Protein AF-0000000087525843 (afdb_homodimer)

Radius of gyration: 27.48 Å; Cα contacts (8 Å, |Δi|>4): 1125; chains: 2; bounding box: 87×72×59 Å

Structure (mmCIF, N/CA/C/O backbone):
data_AF-0000000087525843-model_v1
#
loop_
_entity.id
_entity.type
_entity.pdbx_description
1 polymer 'Methyltransferase family protein'
#
loop_
_atom_site.group_PDB
_atom_site.id
_atom_site.type_symbol
_atom_site.label_atom_id
_atom_site.label_alt_id
_atom_site.label_comp_id
_atom_site.label_asym_id
_atom_site.label_entity_id
_atom_site.label_seq_id
_atom_site.pdbx_PDB_ins_code
_atom_site.Cartn_x
_atom_site.Cartn_y
_atom_site.Cartn_z
_atom_site.occupancy
_atom_site.B_iso_or_equiv
_atom_site.auth_seq_id
_atom_site.auth_comp_id
_atom_site.auth_asym_id
_atom_site.auth_atom_id
_atom_site.pdbx_PDB_model_num
ATOM 1 N N . MET A 1 1 ? -5.312 6.609 27.234 1 21.08 1 MET A N 1
ATOM 2 C CA . MET A 1 1 ? -5.145 5.93 25.953 1 21.08 1 MET A CA 1
ATOM 3 C C . MET A 1 1 ? -6.488 5.719 25.266 1 21.08 1 MET A C 1
ATOM 5 O O . MET A 1 1 ? -7.277 4.867 25.672 1 21.08 1 MET A O 1
ATOM 9 N N . SER A 1 2 ? -7.078 6.859 24.688 1 25.45 2 SER A N 1
ATOM 10 C CA . SER A 1 2 ? -8.5 7.012 24.391 1 25.45 2 SER A CA 1
ATOM 11 C C . SER A 1 2 ? -8.953 6.023 23.328 1 25.45 2 SER A C 1
ATOM 13 O O . SER A 1 2 ? -8.203 5.703 22.406 1 25.45 2 SER A O 1
ATOM 15 N N . ASP A 1 3 ? -9.828 5.164 23.719 1 25.83 3 ASP A N 1
ATOM 16 C CA . ASP A 1 3 ? -10.57 4.078 23.094 1 25.83 3 ASP A CA 1
ATOM 17 C C . ASP A 1 3 ? -11.07 4.488 21.719 1 25.83 3 ASP A C 1
ATOM 19 O O . ASP A 1 3 ? -11.828 5.453 21.578 1 25.83 3 ASP A O 1
ATOM 23 N N . PRO A 1 4 ? -10.297 4.215 20.703 1 29.08 4 PRO A N 1
ATOM 24 C CA . PRO A 1 4 ? -10.789 4.629 19.391 1 29.08 4 PRO A CA 1
ATOM 25 C C . PRO A 1 4 ? -12.266 4.281 19.172 1 29.08 4 PRO A C 1
ATOM 27 O O . PRO A 1 4 ? -12.922 4.875 18.328 1 29.08 4 PRO A O 1
ATOM 30 N N . SER A 1 5 ? -12.781 3.189 19.875 1 30.88 5 SER A N 1
ATOM 31 C CA . SER A 1 5 ? -14.203 2.895 20.031 1 30.88 5 SER A CA 1
ATOM 32 C C . SER A 1 5 ? -14.93 4.035 20.734 1 30.88 5 SER A C 1
ATOM 34 O O . SER A 1 5 ? -16.156 4.016 20.859 1 30.88 5 SER A O 1
ATOM 36 N N . ALA A 1 6 ? -14.227 4.77 21.625 1 31.61 6 ALA A N 1
ATOM 37 C CA . ALA A 1 6 ? -14.797 5.852 22.422 1 31.61 6 ALA A CA 1
ATOM 38 C C . ALA A 1 6 ? -15.273 6.996 21.531 1 31.61 6 ALA A C 1
ATOM 40 O O . ALA A 1 6 ? -15.805 7.996 22.031 1 31.61 6 ALA A O 1
ATOM 41 N N . ILE A 1 7 ? -14.844 6.977 20.25 1 29.12 7 ILE A N 1
ATOM 42 C CA . ILE A 1 7 ? -15.32 7.969 19.297 1 29.12 7 ILE A CA 1
ATOM 43 C C . ILE A 1 7 ? -16.797 7.738 19 1 29.12 7 ILE A C 1
ATOM 45 O O . ILE A 1 7 ? -17.422 8.523 18.281 1 29.12 7 ILE A O 1
ATOM 49 N N . ALA A 1 8 ? -17.297 6.578 19.328 1 31.91 8 ALA A N 1
ATOM 50 C CA . ALA A 1 8 ? -18.719 6.352 19.016 1 31.91 8 ALA A CA 1
ATOM 51 C C . ALA A 1 8 ? -19.609 7.328 19.781 1 31.91 8 ALA A C 1
ATOM 53 O O . ALA A 1 8 ? -20.734 7.598 19.359 1 31.91 8 ALA A O 1
ATOM 54 N N . GLY A 1 9 ? -19.156 7.668 20.953 1 29.8 9 GLY A N 1
ATOM 55 C CA . GLY A 1 9 ? -20.109 8.383 21.781 1 29.8 9 GLY A CA 1
ATOM 56 C C . GLY A 1 9 ? -20.016 9.891 21.641 1 29.8 9 GLY A C 1
ATOM 57 O O . GLY A 1 9 ? -20.75 10.633 22.297 1 29.8 9 GLY A O 1
ATOM 58 N N . GLN A 1 10 ? -18.828 10.391 21.359 1 30.34 10 GLN A N 1
ATOM 59 C CA . GLN A 1 10 ? -18.844 11.852 21.422 1 30.34 10 GLN A CA 1
ATOM 60 C C . GLN A 1 10 ? -19.531 12.438 20.188 1 30.34 10 GLN A C 1
ATOM 62 O O . GLN A 1 10 ? -19.469 11.859 19.109 1 30.34 10 GLN A O 1
ATOM 67 N N . PRO A 1 11 ? -20.406 13.422 20.391 1 29.41 11 PRO A N 1
ATOM 68 C CA . PRO A 1 11 ? -21.141 14.055 19.297 1 29.41 11 PRO A CA 1
ATOM 69 C C . PRO A 1 11 ? -20.25 14.414 18.109 1 29.41 11 PRO A C 1
ATOM 71 O O . PRO A 1 11 ? -19.172 14.984 18.297 1 29.41 11 PRO A O 1
ATOM 74 N N . VAL A 1 12 ? -20.25 13.523 17.188 1 35.81 12 VAL A N 1
ATOM 75 C CA . VAL A 1 12 ? -19.594 13.891 15.93 1 35.81 12 VAL A CA 1
ATOM 76 C C . VAL A 1 12 ? -19.906 15.352 15.602 1 35.81 12 VAL A C 1
ATOM 78 O O . VAL A 1 12 ? -21.062 15.766 15.602 1 35.81 12 VAL A O 1
ATOM 81 N N . LEU A 1 13 ? -19 16.297 15.836 1 35.69 13 LEU A N 1
ATOM 82 C CA . LEU A 1 13 ? -19.25 17.672 15.398 1 35.69 13 LEU A CA 1
ATOM 83 C C . LEU A 1 13 ? -19.812 17.688 13.977 1 35.69 13 LEU A C 1
ATOM 85 O O . LEU A 1 13 ? -19.547 16.781 13.188 1 35.69 13 LEU A O 1
ATOM 89 N N . PRO A 1 14 ? -20.797 18.562 13.719 1 32.78 14 PRO A N 1
ATOM 90 C CA . PRO A 1 14 ? -21.422 18.656 12.391 1 32.78 14 PRO A CA 1
ATOM 91 C C . PRO A 1 14 ? -20.406 18.688 11.258 1 32.78 14 PRO A C 1
ATOM 93 O O . PRO A 1 14 ? -19.281 19.188 11.438 1 32.78 14 PRO A O 1
ATOM 96 N N . PHE A 1 15 ? -20.75 17.938 10.203 1 36.03 15 PHE A N 1
ATOM 97 C CA . PHE A 1 15 ? -19.938 17.891 8.992 1 36.03 15 PHE A CA 1
ATOM 98 C C . PHE A 1 15 ? -19.75 19.281 8.406 1 36.03 15 PHE A C 1
ATOM 100 O O . PHE A 1 15 ? -20.719 19.984 8.125 1 36.03 15 PHE A O 1
ATOM 107 N N . THR A 1 16 ? -18.906 19.984 8.758 1 38.72 16 THR A N 1
ATOM 108 C CA . THR A 1 16 ? -18.719 21.312 8.195 1 38.72 16 THR A CA 1
ATOM 109 C C . THR A 1 16 ? -18.141 21.234 6.789 1 38.72 16 THR A C 1
ATOM 111 O O . THR A 1 16 ? -17.547 22.188 6.289 1 38.72 16 THR A O 1
ATOM 114 N N . GLY A 1 17 ? -18.484 20.281 5.953 1 35.72 17 GLY A N 1
ATOM 115 C CA . GLY A 1 17 ? -17.984 20.125 4.598 1 35.72 17 GLY A CA 1
ATOM 116 C C . GLY A 1 17 ? -16.781 19.203 4.504 1 35.72 17 GLY A C 1
ATOM 117 O O . GLY A 1 17 ? -16.391 18.797 3.412 1 35.72 17 GLY A O 1
ATOM 118 N N . GLU A 1 18 ? -16 19.453 5.352 1 35.94 18 GLU A N 1
ATOM 119 C CA . GLU A 1 18 ? -14.844 18.578 5.496 1 35.94 18 GLU A CA 1
ATOM 120 C C . GLU A 1 18 ? -15.211 17.312 6.27 1 35.94 18 GLU A C 1
ATOM 122 O O . GLU A 1 18 ? -14.344 16.484 6.539 1 35.94 18 GLU A O 1
ATOM 127 N N . ARG A 1 19 ? -16.422 17.438 6.801 1 31.27 19 ARG A N 1
ATOM 128 C CA . ARG A 1 19 ? -16.812 16.344 7.672 1 31.27 19 ARG A CA 1
ATOM 129 C C . ARG A 1 19 ? -17.203 15.109 6.859 1 31.27 19 ARG A C 1
ATOM 131 O O . ARG A 1 19 ? -18.203 15.133 6.137 1 31.27 19 ARG A O 1
ATOM 138 N N . PHE A 1 20 ? -16.453 14.469 6.406 1 33.72 20 PHE A N 1
ATOM 139 C CA . PHE A 1 20 ? -16.531 13.227 5.656 1 33.72 20 PHE A CA 1
ATOM 140 C C . PHE A 1 20 ? -17.484 12.242 6.34 1 33.72 20 PHE A C 1
ATOM 142 O O . PHE A 1 20 ? -17.672 12.297 7.555 1 33.72 20 PHE A O 1
ATOM 149 N N . THR A 1 21 ? -18.422 11.805 5.602 1 36.69 21 THR A N 1
ATOM 150 C CA . THR A 1 21 ? -19.125 10.648 6.148 1 36.69 21 THR A CA 1
ATOM 151 C C . THR A 1 21 ? -18.156 9.766 6.941 1 36.69 21 THR A C 1
ATOM 153 O O . THR A 1 21 ? -16.938 9.828 6.742 1 36.69 21 THR A O 1
ATOM 156 N N . PRO A 1 22 ? -18.688 9.18 7.934 1 37.5 22 PRO A N 1
ATOM 157 C CA . PRO A 1 22 ? -17.797 8.359 8.766 1 37.5 22 PRO A CA 1
ATOM 158 C C . PRO A 1 22 ? -16.719 7.652 7.949 1 37.5 22 PRO A C 1
ATOM 160 O O . PRO A 1 22 ? -15.586 7.492 8.422 1 37.5 22 PRO A O 1
ATOM 163 N N . GLU A 1 23 ? -17.078 7.215 6.715 1 41.47 23 GLU A N 1
ATOM 164 C CA . GLU A 1 23 ? -16.219 6.469 5.793 1 41.47 23 GLU A CA 1
ATOM 165 C C . GLU A 1 23 ? -15.102 7.344 5.242 1 41.47 23 GLU A C 1
ATOM 167 O O . GLU A 1 23 ? -13.945 6.914 5.176 1 41.47 23 GLU A O 1
ATOM 172 N N . CYS A 1 24 ? -15.664 8.492 4.656 1 41.53 24 CYS A N 1
ATOM 173 C CA . CYS A 1 24 ? -14.766 9.492 4.082 1 41.53 24 CYS A CA 1
ATOM 174 C C . CYS A 1 24 ? -13.805 10.023 5.133 1 41.53 24 CYS A C 1
ATOM 176 O O . CYS A 1 24 ? -12.648 10.32 4.828 1 41.53 24 CYS A O 1
ATOM 178 N N . VAL A 1 25 ? -14.328 9.93 6.34 1 47.12 25 VAL A N 1
ATOM 179 C CA . VAL A 1 25 ? -13.555 10.484 7.445 1 47.12 25 VAL A CA 1
ATOM 180 C C . VAL A 1 25 ? -12.336 9.609 7.719 1 47.12 25 VAL A C 1
ATOM 182 O O . VAL A 1 25 ? -11.234 10.117 7.93 1 47.12 25 VAL A O 1
ATOM 185 N N . ARG A 1 26 ? -12.633 8.281 7.516 1 52.62 26 ARG A N 1
ATOM 186 C CA . ARG A 1 26 ? -11.516 7.414 7.895 1 52.62 26 ARG A CA 1
ATOM 187 C C . ARG A 1 26 ? -10.414 7.449 6.84 1 52.62 26 ARG A C 1
ATOM 189 O O . ARG A 1 26 ? -9.227 7.441 7.176 1 52.62 26 ARG A O 1
ATOM 196 N N . GLU A 1 27 ? -10.898 7.699 5.555 1 58.03 27 GLU A N 1
ATOM 197 C CA . GLU A 1 27 ? -9.906 7.723 4.477 1 58.03 27 GLU A CA 1
ATOM 198 C C . GLU A 1 27 ? -9.047 8.984 4.543 1 58.03 27 GLU A C 1
ATOM 200 O O . GLU A 1 27 ? -7.824 8.914 4.406 1 58.03 27 GLU A O 1
ATOM 205 N N . ILE A 1 28 ? -9.734 10.039 4.84 1 58.84 28 ILE A N 1
ATOM 206 C CA . ILE A 1 28 ? -9.016 11.312 4.891 1 58.84 28 ILE A CA 1
ATOM 207 C C . ILE A 1 28 ? -8.078 11.32 6.094 1 58.84 28 ILE A C 1
ATOM 209 O O . ILE A 1 28 ? -6.941 11.797 6 1 58.84 28 ILE A O 1
ATOM 213 N N . TRP A 1 29 ? -8.508 10.578 7.047 1 68.62 29 TRP A N 1
ATOM 214 C CA . TRP A 1 29 ? -7.699 10.547 8.258 1 68.62 29 TRP A CA 1
ATOM 215 C C . TRP A 1 29 ? -6.402 9.781 8.023 1 68.62 29 TRP A C 1
ATOM 217 O O . TRP A 1 29 ? -5.336 10.195 8.492 1 68.62 29 TRP A O 1
ATOM 227 N N . TYR A 1 30 ? -6.508 8.844 7.148 1 76.94 30 TYR A N 1
ATOM 228 C CA . TYR A 1 30 ? -5.344 7.996 6.914 1 76.94 30 TYR A CA 1
ATOM 229 C C . TYR A 1 30 ? -4.246 8.766 6.191 1 76.94 30 TYR A C 1
ATOM 231 O O . TYR A 1 30 ? -3.068 8.664 6.547 1 76.94 30 TYR A O 1
ATOM 239 N N . GLU A 1 31 ? -4.676 9.523 5.273 1 86.06 31 GLU A N 1
ATOM 240 C CA . GLU A 1 31 ? -3.699 10.305 4.52 1 86.06 31 GLU A CA 1
ATOM 241 C C . GLU A 1 31 ? -3.074 11.398 5.387 1 86.06 31 GLU A C 1
ATOM 243 O O . GLU A 1 31 ? -1.869 11.641 5.312 1 86.06 31 GLU A O 1
ATOM 248 N N . HIS A 1 32 ? -3.902 11.977 6.234 1 88.31 32 HIS A N 1
ATOM 249 C CA . HIS A 1 32 ? -3.387 12.992 7.141 1 88.31 32 HIS A CA 1
ATOM 250 C C . HIS A 1 32 ? -2.4 12.391 8.141 1 88.31 32 HIS A C 1
ATOM 252 O O . HIS A 1 32 ? -1.322 12.945 8.359 1 88.31 32 HIS A O 1
ATOM 258 N N . TRP A 1 33 ? -2.777 11.273 8.672 1 88.5 33 TRP A N 1
ATOM 259 C CA . TRP A 1 33 ? -1.896 10.594 9.609 1 88.5 33 TRP A CA 1
ATOM 260 C C . TRP A 1 33 ? -0.556 10.258 8.961 1 88.5 33 TRP A C 1
ATOM 262 O O . TRP A 1 33 ? 0.497 10.414 9.586 1 88.5 33 TRP A O 1
ATOM 272 N N . HIS A 1 34 ? -0.639 9.859 7.77 1 92.69 34 HIS A N 1
ATOM 273 C CA . HIS A 1 34 ? 0.583 9.516 7.047 1 92.69 34 HIS A CA 1
ATOM 274 C C . HIS A 1 34 ? 1.498 10.727 6.91 1 92.69 34 HIS A C 1
ATOM 276 O O . HIS A 1 34 ? 2.709 10.625 7.113 1 92.69 34 HIS A O 1
ATOM 282 N N . ARG A 1 35 ? 0.92 11.852 6.586 1 95.88 35 ARG A N 1
ATOM 283 C CA . ARG A 1 35 ? 1.724 13.055 6.406 1 95.88 35 ARG A CA 1
ATOM 284 C C . ARG A 1 35 ? 2.428 13.438 7.703 1 95.88 35 ARG A C 1
ATOM 286 O O . ARG A 1 35 ? 3.605 13.797 7.691 1 95.88 35 ARG A O 1
ATOM 293 N N . TYR A 1 36 ? 1.688 13.359 8.812 1 95.12 36 TYR A N 1
ATOM 294 C CA . TYR A 1 36 ? 2.305 13.664 10.102 1 95.12 36 TYR A CA 1
ATOM 295 C C . TYR A 1 36 ? 3.383 12.641 10.445 1 95.12 36 TYR A C 1
ATOM 297 O O . TYR A 1 36 ? 4.457 13.008 10.93 1 95.12 36 TYR A O 1
ATOM 305 N N . ALA A 1 37 ? 3.111 11.383 10.195 1 94 37 ALA A N 1
ATOM 306 C CA . ALA A 1 37 ? 4.098 10.344 10.445 1 94 37 ALA A CA 1
ATOM 307 C C . ALA A 1 37 ? 5.359 10.562 9.625 1 94 37 ALA A C 1
ATOM 309 O O . ALA A 1 37 ? 6.477 10.398 10.125 1 94 37 ALA A O 1
ATOM 310 N N . PHE A 1 38 ? 5.199 10.922 8.422 1 95.38 38 PHE A N 1
ATOM 311 C CA . PHE A 1 38 ? 6.285 11.211 7.488 1 95.38 38 PHE A CA 1
ATOM 312 C C . PHE A 1 38 ? 7.121 12.383 7.984 1 95.38 38 PHE A C 1
ATOM 314 O O . PHE A 1 38 ? 8.352 12.344 7.922 1 95.38 38 PHE A O 1
ATOM 321 N N . ALA A 1 39 ? 6.465 13.391 8.531 1 97.19 39 ALA A N 1
ATOM 322 C CA . ALA A 1 39 ? 7.141 14.609 8.977 1 97.19 39 ALA A CA 1
ATOM 323 C C . ALA A 1 39 ? 7.816 14.398 10.328 1 97.19 39 ALA A C 1
ATOM 325 O O . ALA A 1 39 ? 8.68 15.18 10.727 1 97.19 39 ALA A O 1
ATOM 326 N N . ARG A 1 40 ? 7.391 13.406 11.016 1 95.06 40 ARG A N 1
ATOM 327 C CA . ARG A 1 40 ? 7.766 13.203 12.414 1 95.06 40 ARG A CA 1
ATOM 328 C C . ARG A 1 40 ? 9.281 13.148 12.57 1 95.06 40 ARG A C 1
ATOM 330 O O . ARG A 1 40 ? 9.844 13.797 13.461 1 95.06 40 ARG A O 1
ATOM 337 N N . THR A 1 41 ? 9.969 12.438 11.711 1 90.88 41 THR A N 1
ATOM 338 C CA . THR A 1 41 ? 11.414 12.297 11.828 1 90.88 41 THR A CA 1
ATOM 339 C C . THR A 1 41 ? 12.109 13.617 11.523 1 90.88 41 THR A C 1
ATOM 341 O O . THR A 1 41 ? 13.18 13.898 12.07 1 90.88 41 THR A O 1
ATOM 344 N N . LEU A 1 42 ? 11.547 14.422 10.727 1 96.69 42 LEU A N 1
ATOM 345 C CA . LEU A 1 42 ? 12.102 15.734 10.398 1 96.69 42 LEU A CA 1
ATOM 346 C C . LEU A 1 42 ? 11.984 16.688 11.586 1 96.69 42 LEU A C 1
ATOM 348 O O . LEU A 1 42 ? 12.68 17.703 11.641 1 96.69 42 LEU A O 1
ATOM 352 N N . CYS A 1 43 ? 11.117 16.344 12.516 1 97.81 43 CYS A N 1
ATOM 353 C CA . CYS A 1 43 ? 10.805 17.219 13.633 1 97.81 43 CYS A CA 1
ATOM 354 C C . CYS A 1 43 ? 11.602 16.844 14.867 1 97.81 43 CYS A C 1
ATOM 356 O O . CYS A 1 43 ? 11.508 17.516 15.898 1 97.81 43 CYS A O 1
ATOM 358 N N . SER A 1 44 ? 12.445 15.797 14.797 1 97.44 44 SER A N 1
ATOM 359 C CA . SER A 1 44 ? 13.172 15.305 15.961 1 97.44 44 SER A CA 1
ATOM 360 C C . SER A 1 44 ? 14.078 16.391 16.547 1 97.44 44 SER A C 1
ATOM 362 O O . SER A 1 44 ? 14.953 16.922 15.859 1 97.44 44 SER A O 1
ATOM 364 N N . GLY A 1 45 ? 13.773 16.703 17.766 1 98.31 45 GLY A N 1
ATOM 365 C CA . GLY A 1 45 ? 14.57 17.688 18.5 1 98.31 45 GLY A CA 1
ATOM 366 C C . GLY A 1 45 ? 14.344 19.109 18.016 1 98.31 45 GLY A C 1
ATOM 367 O O . GLY A 1 45 ? 15.148 20 18.297 1 98.31 45 GLY A O 1
ATOM 368 N N . LYS A 1 46 ? 13.281 19.391 17.312 1 98.75 46 LYS A N 1
ATOM 369 C CA . LYS A 1 46 ? 13.078 20.672 16.672 1 98.75 46 LYS A CA 1
ATOM 370 C C . LYS A 1 46 ? 11.93 21.453 17.312 1 98.75 46 LYS A C 1
ATOM 372 O O . LYS A 1 46 ? 11.047 20.844 17.938 1 98.75 46 LYS A O 1
ATOM 377 N N . ARG A 1 47 ? 11.984 22.766 17.172 1 98.81 47 ARG A N 1
ATOM 378 C CA . ARG A 1 47 ? 10.82 23.609 17.422 1 98.81 47 ARG A CA 1
ATOM 379 C C . ARG A 1 47 ? 9.867 23.594 16.234 1 98.81 47 ARG A C 1
ATOM 381 O O . ARG A 1 47 ? 10.234 24.031 15.141 1 98.81 47 ARG A O 1
ATOM 388 N N . VAL A 1 48 ? 8.609 23.125 16.469 1 98.94 48 VAL A N 1
ATOM 389 C CA . VAL A 1 48 ? 7.727 22.828 15.352 1 98.94 48 VAL A CA 1
ATOM 390 C C . VAL A 1 48 ? 6.477 23.703 15.438 1 98.94 48 VAL A C 1
ATOM 392 O O . VAL A 1 48 ? 5.898 23.875 16.516 1 98.94 48 VAL A O 1
ATOM 395 N N . LEU A 1 49 ? 6.137 24.281 14.289 1 98.94 49 LEU A N 1
ATOM 396 C CA . LEU A 1 49 ? 4.832 24.906 14.133 1 98.94 49 LEU A CA 1
ATOM 397 C C . LEU A 1 49 ? 3.895 24.016 13.32 1 98.94 49 LEU A C 1
ATOM 399 O O . LEU A 1 49 ? 4.211 23.656 12.188 1 98.94 49 LEU A O 1
ATOM 403 N N . ASP A 1 50 ? 2.805 23.594 13.891 1 98.81 50 ASP A N 1
ATOM 404 C CA . ASP A 1 50 ? 1.701 22.969 13.18 1 98.81 50 ASP A CA 1
ATOM 405 C C . ASP A 1 50 ? 0.641 23.984 12.781 1 98.81 50 ASP A C 1
ATOM 407 O O . ASP A 1 50 ? -0.228 24.328 13.586 1 98.81 50 ASP A O 1
ATOM 411 N N . ALA A 1 51 ? 0.732 24.516 11.539 1 98.56 51 ALA A N 1
ATOM 412 C CA . ALA A 1 51 ? -0.136 25.578 11.031 1 98.56 51 ALA A CA 1
ATOM 413 C C . ALA A 1 51 ? -1.458 25.016 10.523 1 98.56 51 ALA A C 1
ATOM 415 O O . ALA A 1 51 ? -1.485 24.266 9.539 1 98.56 51 ALA A O 1
ATOM 416 N N . ALA A 1 52 ? -2.564 25.406 11.102 1 96.06 52 ALA A N 1
ATOM 417 C CA . ALA A 1 52 ? -3.889 24.812 10.906 1 96.06 52 ALA A CA 1
ATOM 418 C C . ALA A 1 52 ? -3.957 23.406 11.484 1 96.06 52 ALA A C 1
ATOM 420 O O . ALA A 1 52 ? -4.262 22.453 10.773 1 96.06 52 ALA A O 1
ATOM 421 N N . CYS A 1 53 ? -3.789 23.359 12.82 1 95.62 53 CYS A N 1
ATOM 422 C CA . CYS A 1 53 ? -3.541 22.109 13.516 1 95.62 53 CYS A CA 1
ATOM 423 C C . CYS A 1 53 ? -4.84 21.344 13.75 1 95.62 53 CYS A C 1
ATOM 425 O O . CYS A 1 53 ? -4.82 20.172 14.102 1 95.62 53 CYS A O 1
ATOM 427 N N . GLY A 1 54 ? -6.004 21.984 13.523 1 90.75 54 GLY A N 1
ATOM 428 C CA . GLY A 1 54 ? -7.273 21.344 13.805 1 90.75 54 GLY A CA 1
ATOM 429 C C . GLY A 1 54 ? -7.406 20.891 15.242 1 90.75 54 GLY A C 1
ATOM 430 O O . GLY A 1 54 ? -7.164 21.656 16.172 1 90.75 54 GLY A O 1
ATOM 431 N N . GLU A 1 55 ? -7.805 19.672 15.422 1 87.62 55 GLU A N 1
ATOM 432 C CA . GLU A 1 55 ? -8.062 19.141 16.766 1 87.62 55 GLU A CA 1
ATOM 433 C C . GLU A 1 55 ? -6.762 18.781 17.469 1 87.62 55 GLU A C 1
ATOM 435 O O . GLU A 1 55 ? -6.781 18.344 18.625 1 87.62 55 GLU A O 1
ATOM 440 N N . GLY A 1 56 ? -5.719 18.875 16.812 1 92.25 56 GLY A N 1
ATOM 441 C CA . GLY A 1 56 ? -4.418 18.797 17.453 1 92.25 56 GLY A CA 1
ATOM 442 C C . GLY A 1 56 ? -3.838 17.391 17.438 1 92.25 56 GLY A C 1
ATOM 443 O O . GLY A 1 56 ? -2.77 17.156 18 1 92.25 56 GLY A O 1
ATOM 444 N N . TYR A 1 57 ? -4.445 16.453 16.766 1 86.69 57 TYR A N 1
ATOM 445 C CA . TYR A 1 57 ? -3.949 15.078 16.766 1 86.69 57 TYR A CA 1
ATOM 446 C C . TYR A 1 57 ? -2.584 15 16.094 1 86.69 57 TYR A C 1
ATOM 448 O O . TYR A 1 57 ? -1.712 14.242 16.531 1 86.69 57 TYR A O 1
ATOM 456 N N . GLY A 1 58 ? -2.426 15.727 15 1 92.62 58 GLY A N 1
ATOM 457 C CA . GLY A 1 58 ? -1.137 15.758 14.328 1 92.62 58 GLY A CA 1
ATOM 458 C C . GLY A 1 58 ? -0.035 16.359 15.18 1 92.62 58 GLY A C 1
ATOM 459 O O . GLY A 1 58 ? 1.072 15.82 15.242 1 92.62 58 GLY A O 1
ATOM 460 N N . SER A 1 59 ? -0.381 17.422 15.875 1 96.5 59 SER A N 1
ATOM 461 C CA . SER A 1 59 ? 0.563 18.047 16.797 1 96.5 59 SER A CA 1
ATOM 462 C C . SER A 1 59 ? 1.03 17.078 17.859 1 96.5 59 SER A C 1
ATOM 464 O O . SER A 1 59 ? 2.223 17 18.172 1 96.5 59 SER A O 1
ATOM 466 N N . ALA A 1 60 ? 0.083 16.375 18.359 1 94 60 ALA A N 1
ATOM 467 C CA . ALA A 1 60 ? 0.377 15.398 19.406 1 94 60 ALA A CA 1
ATOM 468 C C . ALA A 1 60 ? 1.279 14.281 18.891 1 94 60 ALA A C 1
ATOM 470 O O . ALA A 1 60 ? 2.121 13.758 19.625 1 94 60 ALA A O 1
ATOM 471 N N . MET A 1 61 ? 1.138 13.945 17.672 1 91.88 61 MET A N 1
ATOM 472 C CA . MET A 1 61 ? 1.958 12.906 17.047 1 91.88 61 MET A CA 1
ATOM 473 C C . MET A 1 61 ? 3.402 13.375 16.891 1 91.88 61 MET A C 1
ATOM 475 O O . MET A 1 61 ? 4.332 12.562 16.969 1 91.88 61 MET A O 1
ATOM 479 N N . LEU A 1 62 ? 3.607 14.633 16.766 1 96.69 62 LEU A N 1
ATOM 480 C CA . LEU A 1 62 ? 4.941 15.188 16.547 1 96.69 62 LEU A CA 1
ATOM 481 C C . LEU A 1 62 ? 5.652 15.414 17.875 1 96.69 62 LEU A C 1
ATOM 483 O O . LEU A 1 62 ? 6.883 15.375 17.938 1 96.69 62 LEU A O 1
ATOM 487 N N . ALA A 1 63 ? 4.973 15.586 18.922 1 97.06 63 ALA A N 1
ATOM 488 C CA . ALA A 1 63 ? 5.453 16.109 20.188 1 97.06 63 ALA A CA 1
ATOM 489 C C . ALA A 1 63 ? 6.504 15.18 20.797 1 97.06 63 ALA A C 1
ATOM 491 O O . ALA A 1 63 ? 7.539 15.641 21.281 1 97.06 63 ALA A O 1
ATOM 492 N N . PRO A 1 64 ? 6.332 13.883 20.703 1 93.94 64 PRO A N 1
ATOM 493 C CA . PRO A 1 64 ? 7.273 13 21.406 1 93.94 64 PRO A CA 1
ATOM 494 C C . PRO A 1 64 ? 8.703 13.141 20.891 1 93.94 64 PRO A C 1
ATOM 496 O O . PRO A 1 64 ? 9.656 12.891 21.625 1 93.94 64 PRO A O 1
ATOM 499 N N . LEU A 1 65 ? 8.875 13.578 19.656 1 95.56 65 LEU A N 1
ATOM 500 C CA . LEU A 1 65 ? 10.219 13.656 19.109 1 95.56 65 LEU A CA 1
ATOM 501 C C . LEU A 1 65 ? 10.688 15.109 19.016 1 95.56 65 LEU A C 1
ATOM 503 O O . LEU A 1 65 ? 11.875 15.367 18.859 1 95.56 65 LEU A O 1
ATOM 507 N N . ALA A 1 66 ? 9.758 16.016 19.109 1 98.06 66 ALA A N 1
ATOM 508 C CA . ALA A 1 66 ? 10.062 17.438 18.953 1 98.06 66 ALA A CA 1
ATOM 509 C C . ALA A 1 66 ? 10.547 18.047 20.266 1 98.06 66 ALA A C 1
ATOM 511 O O . ALA A 1 66 ? 10.25 17.531 21.344 1 98.06 66 ALA A O 1
ATOM 512 N N . SER A 1 67 ? 11.375 19.078 20.172 1 98.44 67 SER A N 1
ATOM 513 C CA . SER A 1 67 ? 11.695 19.844 21.359 1 98.44 67 SER A CA 1
ATOM 514 C C . SER A 1 67 ? 10.477 20.609 21.875 1 98.44 67 SER A C 1
ATOM 516 O O . SER A 1 67 ? 10.227 20.641 23.078 1 98.44 67 SER A O 1
ATOM 518 N N . GLN A 1 68 ? 9.758 21.156 20.938 1 98.56 68 GLN A N 1
ATOM 519 C CA . GLN A 1 68 ? 8.531 21.891 21.203 1 98.56 68 GLN A CA 1
ATOM 520 C C . GLN A 1 68 ? 7.613 21.891 19.984 1 98.56 68 GLN A C 1
ATOM 522 O O . GLN A 1 68 ? 8.086 21.953 18.844 1 98.56 68 GLN A O 1
ATOM 527 N N . VAL A 1 69 ? 6.258 21.875 20.266 1 98.81 69 VAL A N 1
ATOM 528 C CA . VAL A 1 69 ? 5.273 21.984 19.203 1 98.81 69 VAL A CA 1
ATOM 529 C C . VAL A 1 69 ? 4.258 23.062 19.531 1 98.81 69 VAL A C 1
ATOM 531 O O . VAL A 1 69 ? 3.738 23.109 20.656 1 98.81 69 VAL A O 1
ATOM 534 N N . ILE A 1 70 ? 4.047 23.969 18.609 1 98.81 70 ILE A N 1
ATOM 535 C CA . ILE A 1 70 ? 2.973 24.953 18.703 1 98.81 70 ILE A CA 1
ATOM 536 C C . ILE A 1 70 ? 1.944 24.703 17.609 1 98.81 70 ILE A C 1
ATOM 538 O O . ILE A 1 70 ? 2.281 24.703 16.422 1 98.81 70 ILE A O 1
ATOM 542 N N . GLY A 1 71 ? 0.755 24.391 17.984 1 98.69 71 GLY A N 1
ATOM 543 C CA . GLY A 1 71 ? -0.35 24.312 17.047 1 98.69 71 GLY A CA 1
ATOM 544 C C . GLY A 1 71 ? -1.147 25.594 16.953 1 98.69 71 GLY A C 1
ATOM 545 O O . GLY A 1 71 ? -1.46 26.219 17.969 1 98.69 71 GLY A O 1
ATOM 546 N N . VAL A 1 72 ? -1.445 26 15.734 1 98.44 72 VAL A N 1
ATOM 547 C CA . VAL A 1 72 ? -2.242 27.203 15.516 1 98.44 72 VAL A CA 1
ATOM 548 C C . VAL A 1 72 ? -3.449 26.875 14.641 1 98.44 72 VAL A C 1
ATOM 550 O O . VAL A 1 72 ? -3.324 26.141 13.656 1 98.44 72 VAL A O 1
ATOM 553 N N . ASP A 1 73 ? -4.551 27.344 15.016 1 96.19 73 ASP A N 1
ATOM 554 C CA . ASP A 1 73 ? -5.766 27.203 14.219 1 96.19 73 ASP A CA 1
ATOM 555 C C . ASP A 1 73 ? -6.668 28.422 14.375 1 96.19 73 ASP A C 1
ATOM 557 O O . ASP A 1 73 ? -6.66 29.078 15.422 1 96.19 73 ASP A O 1
ATOM 561 N N . VAL A 1 74 ? -7.488 28.641 13.344 1 94.19 74 VAL A N 1
ATOM 562 C CA . VAL A 1 74 ? -8.289 29.859 13.305 1 94.19 74 VAL A CA 1
ATOM 563 C C . VAL A 1 74 ? -9.562 29.672 14.125 1 94.19 74 VAL A C 1
ATOM 565 O O . VAL A 1 74 ? -10.227 30.641 14.5 1 94.19 74 VAL A O 1
ATOM 568 N N . ASP A 1 75 ? -9.891 28.438 14.406 1 90.06 75 ASP A N 1
ATOM 569 C CA . ASP A 1 75 ? -11.117 28.141 15.133 1 90.06 75 ASP A CA 1
ATOM 570 C C . ASP A 1 75 ? -10.867 28.062 16.641 1 90.06 75 ASP A C 1
ATOM 572 O O . ASP A 1 75 ? -10.258 27.109 17.125 1 90.06 75 ASP A O 1
ATOM 576 N N . ALA A 1 76 ? -11.484 28.922 17.375 1 93.88 76 ALA A N 1
ATOM 577 C CA . ALA A 1 76 ? -11.25 29.031 18.812 1 93.88 76 ALA A CA 1
ATOM 578 C C . ALA A 1 76 ? -11.766 27.812 19.547 1 93.88 76 ALA A C 1
ATOM 580 O O . ALA A 1 76 ? -11.148 27.344 20.516 1 93.88 76 ALA A O 1
ATOM 581 N N . ALA A 1 77 ? -12.844 27.359 19.125 1 87.81 77 ALA A N 1
ATOM 582 C CA . ALA A 1 77 ? -13.438 26.203 19.766 1 87.81 77 ALA A CA 1
ATOM 583 C C . ALA A 1 77 ? -12.555 24.969 19.609 1 87.81 77 ALA A C 1
ATOM 585 O O . ALA A 1 77 ? -12.367 24.203 20.547 1 87.81 77 ALA A O 1
ATOM 586 N N . THR A 1 78 ? -12.023 24.844 18.453 1 88.5 78 THR A N 1
ATOM 587 C CA . THR A 1 78 ? -11.117 23.734 18.156 1 88.5 78 THR A CA 1
ATOM 588 C C . THR A 1 78 ? -9.859 23.812 19.016 1 88.5 78 THR A C 1
ATOM 590 O O . THR A 1 78 ? -9.414 22.812 19.562 1 88.5 78 THR A O 1
ATOM 593 N N . ILE A 1 79 ? -9.391 24.969 19.188 1 94.44 79 ILE A N 1
ATOM 594 C CA . ILE A 1 79 ? -8.172 25.172 19.969 1 94.44 79 ILE A CA 1
ATOM 595 C C . ILE A 1 79 ? -8.445 24.875 21.438 1 94.44 79 ILE A C 1
ATOM 597 O O . ILE A 1 79 ? -7.637 24.219 22.109 1 94.44 79 ILE A O 1
ATOM 601 N N . ALA A 1 80 ? -9.57 25.281 21.922 1 94.06 80 ALA A N 1
ATOM 602 C CA . ALA A 1 80 ? -9.938 24.984 23.297 1 94.06 80 ALA A CA 1
ATOM 603 C C . ALA A 1 80 ? -10.016 23.484 23.547 1 94.06 80 ALA A C 1
ATOM 605 O O . ALA A 1 80 ? -9.539 22.984 24.562 1 94.06 80 ALA A O 1
ATOM 606 N N . HIS A 1 81 ? -10.562 22.875 22.594 1 90.69 81 HIS A N 1
ATOM 607 C CA . HIS A 1 81 ? -10.664 21.422 22.656 1 90.69 81 HIS A CA 1
ATOM 608 C C . HIS A 1 81 ? -9.281 20.781 22.688 1 90.69 81 HIS A C 1
ATOM 610 O O . HIS A 1 81 ? -9.016 19.906 23.5 1 90.69 81 HIS A O 1
ATOM 616 N N . ALA A 1 82 ? -8.422 21.188 21.812 1 93 82 ALA A N 1
ATOM 617 C CA . ALA A 1 82 ? -7.074 20.641 21.719 1 93 82 ALA A CA 1
ATOM 618 C C . ALA A 1 82 ? -6.285 20.875 23 1 93 82 ALA A C 1
ATOM 620 O O . ALA A 1 82 ? -5.586 19.984 23.484 1 93 82 ALA A O 1
ATOM 621 N N . GLN A 1 83 ? -6.422 22.047 23.578 1 96.44 83 GLN A N 1
ATOM 622 C CA . GLN A 1 83 ? -5.734 22.406 24.812 1 96.44 83 GLN A CA 1
ATOM 623 C C . GLN A 1 83 ? -6.156 21.484 25.953 1 96.44 83 GLN A C 1
ATOM 625 O O . GLN A 1 83 ? -5.316 21.047 26.75 1 96.44 83 GLN A O 1
ATOM 630 N N . ALA A 1 84 ? -7.414 21.203 25.969 1 94.38 84 ALA A N 1
ATOM 631 C CA . ALA A 1 84 ? -7.938 20.328 27.016 1 94.38 84 ALA A CA 1
ATOM 632 C C . ALA A 1 84 ? -7.484 18.891 26.812 1 94.38 84 ALA A C 1
ATOM 634 O O . ALA A 1 84 ? -7.055 18.219 27.766 1 94.38 84 ALA A O 1
ATOM 635 N N . LYS A 1 85 ? -7.516 18.484 25.656 1 91.31 85 LYS A N 1
ATOM 636 C CA . LYS A 1 85 ? -7.25 17.094 25.312 1 91.31 85 LYS A CA 1
ATOM 637 C C . LYS A 1 85 ? -5.777 16.75 25.547 1 91.31 85 LYS A C 1
ATOM 639 O O . LYS A 1 85 ? -5.453 15.641 25.984 1 91.31 85 LYS A O 1
ATOM 644 N N . TYR A 1 86 ? -4.961 17.688 25.219 1 94.75 86 TYR A N 1
ATOM 645 C CA . TYR A 1 86 ? -3.535 17.375 25.234 1 94.75 86 TYR A CA 1
ATOM 646 C C . TYR A 1 86 ? -2.812 18.156 26.328 1 94.75 86 TYR A C 1
ATOM 648 O O . TYR A 1 86 ? -1.631 18.484 26.188 1 94.75 86 TYR A O 1
ATOM 656 N N . ARG A 1 87 ? -3.467 18.391 27.344 1 94.69 87 ARG A N 1
ATOM 657 C CA . ARG A 1 87 ? -2.967 19.219 28.438 1 94.69 87 ARG A CA 1
ATOM 658 C C . ARG A 1 87 ? -1.784 18.547 29.125 1 94.69 87 ARG A C 1
ATOM 660 O O . ARG A 1 87 ? -0.941 19.234 29.719 1 94.69 87 ARG A O 1
ATOM 667 N N . ASP A 1 88 ? -1.614 17.266 28.969 1 94.81 88 ASP A N 1
ATOM 668 C CA . ASP A 1 88 ? -0.608 16.516 29.719 1 94.81 88 ASP A CA 1
ATOM 669 C C . ASP A 1 88 ? 0.726 16.5 28.984 1 94.81 88 ASP A C 1
ATOM 671 O O . ASP A 1 88 ? 1.737 16.047 29.516 1 94.81 88 ASP A O 1
ATOM 675 N N . LEU A 1 89 ? 0.77 16.984 27.781 1 95.38 89 LEU A N 1
ATOM 676 C CA . LEU A 1 89 ? 2.016 17.062 27.031 1 95.38 89 LEU A CA 1
ATOM 677 C C . LEU A 1 89 ? 2.697 18.406 27.266 1 95.38 89 LEU A C 1
ATOM 679 O O . LEU A 1 89 ? 2.256 19.438 26.734 1 95.38 89 LEU A O 1
ATOM 683 N N . ALA A 1 90 ? 3.764 18.406 27.906 1 96.62 90 ALA A N 1
ATOM 684 C CA . ALA A 1 90 ? 4.41 19.625 28.406 1 96.62 90 ALA A CA 1
ATOM 685 C C . ALA A 1 90 ? 5 20.438 27.266 1 96.62 90 ALA A C 1
ATOM 687 O O . ALA A 1 90 ? 5.109 21.656 27.359 1 96.62 90 ALA A O 1
ATOM 688 N N . ASN A 1 91 ? 5.395 19.766 26.203 1 98.19 91 ASN A N 1
ATOM 689 C CA . ASN A 1 91 ? 6.078 20.484 25.141 1 98.19 91 ASN A CA 1
ATOM 690 C C . ASN A 1 91 ? 5.133 20.812 23.984 1 98.19 91 ASN A C 1
ATOM 692 O O . ASN A 1 91 ? 5.578 21.094 22.875 1 98.19 91 ASN A O 1
ATOM 696 N N . LEU A 1 92 ? 3.846 20.734 24.234 1 98.5 92 LEU A N 1
ATOM 697 C CA . LEU A 1 92 ? 2.83 21 23.219 1 98.5 92 LEU A CA 1
ATOM 698 C C . LEU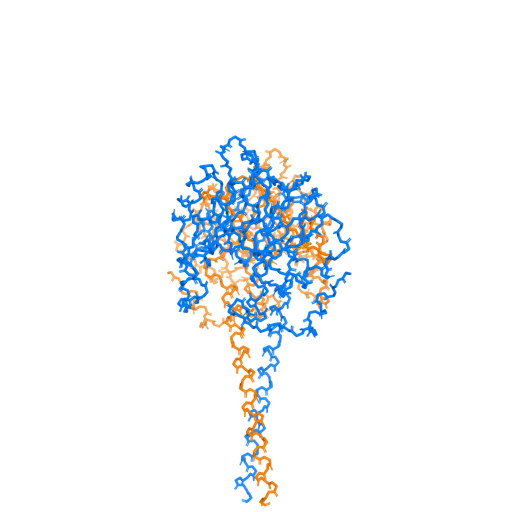 A 1 92 ? 1.903 22.125 23.672 1 98.5 92 LEU A C 1
ATOM 700 O O . LEU A 1 92 ? 1.313 22.062 24.75 1 98.5 92 LEU A O 1
ATOM 704 N N . ARG A 1 93 ? 1.775 23.141 22.859 1 98.19 93 ARG A N 1
ATOM 705 C CA . ARG A 1 93 ? 0.897 24.281 23.125 1 98.19 93 ARG A CA 1
ATOM 706 C C . ARG A 1 93 ? 0.042 24.609 21.906 1 98.19 93 ARG A C 1
ATOM 708 O O . ARG A 1 93 ? 0.459 24.391 20.766 1 98.19 93 ARG A O 1
ATOM 715 N N . PHE A 1 94 ? -1.072 25.125 22.156 1 98.19 94 PHE A N 1
ATOM 716 C CA . PHE A 1 94 ? -1.99 25.516 21.094 1 98.19 94 PHE A CA 1
ATOM 717 C C . PHE A 1 94 ? -2.348 27 21.219 1 98.19 94 PHE A C 1
ATOM 719 O O . PHE A 1 94 ? -2.521 27.516 22.312 1 98.19 94 PHE A O 1
ATOM 726 N N . ARG A 1 95 ? -2.48 27.625 20.094 1 97.69 95 ARG A N 1
ATOM 727 C CA . ARG A 1 95 ? -2.82 29.047 20.031 1 97.69 95 ARG A CA 1
ATOM 728 C C . ARG A 1 95 ? -3.879 29.297 18.969 1 97.69 95 ARG A C 1
ATOM 730 O O . ARG A 1 95 ? -3.842 28.719 17.891 1 97.69 95 ARG A O 1
ATOM 737 N N . HIS A 1 96 ? -4.773 30.125 19.328 1 97.56 96 HIS A N 1
ATOM 738 C CA . HIS A 1 96 ? -5.734 30.625 18.359 1 97.56 96 HIS A CA 1
ATOM 739 C C . HIS A 1 96 ? -5.117 31.703 17.484 1 97.56 96 HIS A C 1
ATOM 741 O O . HIS A 1 96 ? -4.5 32.656 17.984 1 97.56 96 HIS A O 1
ATOM 747 N N . GLY A 1 97 ? -5.297 31.531 16.172 1 96.81 97 GLY A N 1
ATOM 748 C CA . GLY A 1 97 ? -4.742 32.531 15.281 1 96.81 97 GLY A CA 1
ATOM 749 C C . GLY A 1 97 ? -4.844 32.156 13.812 1 96.81 97 GLY A C 1
ATOM 750 O O . GLY A 1 97 ? -5.266 31.047 13.484 1 96.81 97 GLY A O 1
ATOM 751 N N . SER A 1 98 ? -4.469 33.156 12.992 1 96.25 98 SER A N 1
ATOM 752 C CA . SER A 1 98 ? -4.445 32.938 11.547 1 96.25 98 SER A CA 1
ATOM 753 C C . SER A 1 98 ? -3.039 32.594 11.062 1 96.25 98 SER A C 1
ATOM 755 O O . SER A 1 98 ? -2.057 33.156 11.531 1 96.25 98 SER A O 1
ATOM 757 N N . VAL A 1 99 ? -2.969 31.703 10.078 1 96.12 99 VAL A N 1
ATOM 758 C CA . VAL A 1 99 ? -1.671 31.297 9.555 1 96.12 99 VAL A CA 1
ATOM 759 C C . VAL A 1 99 ? -1.111 32.406 8.656 1 96.12 99 VAL A C 1
ATOM 761 O O . VAL A 1 99 ? 0.073 32.375 8.312 1 96.12 99 VAL A O 1
ATOM 764 N N . SER A 1 100 ? -1.914 33.375 8.266 1 95.94 100 SER A N 1
ATOM 765 C CA . SER A 1 100 ? -1.463 34.5 7.441 1 95.94 100 SER A CA 1
ATOM 766 C C . SER A 1 100 ? -1.038 35.688 8.305 1 95.94 100 SER A C 1
ATOM 768 O O . SER A 1 100 ? -0.665 36.75 7.777 1 95.94 100 SER A O 1
ATOM 770 N N . ALA A 1 101 ? -1.199 35.562 9.586 1 96.25 101 ALA A N 1
ATOM 771 C CA . ALA A 1 101 ? -0.771 36.562 10.562 1 96.25 101 ALA A CA 1
ATOM 772 C C . ALA A 1 101 ? -0.344 35.906 11.875 1 96.25 101 ALA A C 1
ATOM 774 O O . ALA A 1 101 ? -0.963 36.125 12.914 1 96.25 101 ALA A O 1
ATOM 775 N N . LEU A 1 102 ? 0.74 35.25 11.852 1 97.75 102 LEU A N 1
ATOM 776 C CA . LEU A 1 102 ? 1.196 34.438 12.969 1 97.75 102 LEU A CA 1
ATOM 777 C C . LEU A 1 102 ? 1.754 35.281 14.086 1 97.75 102 LEU A C 1
ATOM 779 O O . LEU A 1 102 ? 2.561 36.188 13.844 1 97.75 102 LEU A O 1
ATOM 783 N N . ASP A 1 103 ? 1.315 35 15.242 1 97.44 103 ASP A N 1
ATOM 784 C CA . ASP A 1 103 ? 1.87 35.656 16.422 1 97.44 103 ASP A CA 1
ATOM 785 C C . ASP A 1 103 ? 3.076 34.906 16.953 1 97.44 103 ASP A C 1
ATOM 787 O O . ASP A 1 103 ? 3.047 34.375 18.078 1 97.44 103 ASP A O 1
ATOM 791 N N . LEU A 1 104 ? 4.102 34.812 16.25 1 98.19 104 LEU A N 1
ATOM 792 C CA . LEU A 1 104 ? 5.379 34.188 16.547 1 98.19 104 LEU A CA 1
ATOM 793 C C . LEU A 1 104 ? 6.543 35.062 16.094 1 98.19 104 LEU A C 1
ATOM 795 O O . LEU A 1 104 ? 6.422 35.812 15.125 1 98.19 104 LEU A O 1
ATOM 799 N N . ASP A 1 105 ? 7.625 34.969 16.734 1 98.44 105 ASP A N 1
ATOM 800 C CA . ASP A 1 105 ? 8.805 35.781 16.406 1 98.44 105 ASP A CA 1
ATOM 801 C C . ASP A 1 105 ? 9.453 35.281 15.109 1 98.44 105 ASP A C 1
ATOM 803 O O . ASP A 1 105 ? 9.234 34.156 14.688 1 98.44 105 ASP A O 1
ATOM 807 N N . ASP A 1 106 ? 10.242 36.188 14.531 1 98.62 106 ASP A N 1
ATOM 808 C CA . ASP A 1 106 ? 11.047 35.812 13.367 1 98.62 106 ASP A CA 1
ATOM 809 C C . ASP A 1 106 ? 11.984 34.656 13.695 1 98.62 106 ASP A C 1
ATOM 811 O O . ASP A 1 106 ? 12.578 34.625 14.773 1 98.62 106 ASP A O 1
ATOM 815 N N . ALA A 1 107 ? 12.07 33.719 12.82 1 98.56 107 ALA A N 1
ATOM 816 C CA . ALA A 1 107 ? 13.023 32.625 12.906 1 98.56 107 ALA A CA 1
ATOM 817 C C . ALA A 1 107 ? 12.883 31.875 14.234 1 98.56 107 ALA A C 1
ATOM 819 O O . ALA A 1 107 ? 13.883 31.516 14.859 1 98.56 107 ALA A O 1
ATOM 820 N N . SER A 1 108 ? 11.656 31.656 14.648 1 98.5 108 SER A N 1
ATOM 821 C CA . SER A 1 108 ? 11.43 31.109 15.977 1 98.5 108 SER A CA 1
ATOM 822 C C . SER A 1 108 ? 11.125 29.609 15.906 1 98.5 108 SER A C 1
ATOM 824 O O . SER A 1 108 ? 11.078 28.938 16.938 1 98.5 108 SER A O 1
ATOM 826 N N . VAL A 1 109 ? 10.945 29.047 14.688 1 98.75 109 VAL A N 1
ATOM 827 C CA . VAL A 1 109 ? 10.688 27.609 14.555 1 98.75 109 VAL A CA 1
ATOM 828 C C . VAL A 1 109 ? 11.641 27.016 13.531 1 98.75 109 VAL A C 1
ATOM 830 O O . VAL A 1 109 ? 12.18 27.719 12.68 1 98.75 109 VAL A O 1
ATOM 833 N N . ASP A 1 110 ? 11.82 25.672 13.656 1 98.88 110 ASP A N 1
ATOM 834 C CA . ASP A 1 110 ? 12.758 24.953 12.812 1 98.88 110 ASP A CA 1
ATOM 835 C C . ASP A 1 110 ? 12.031 24.172 11.727 1 98.88 110 ASP A C 1
ATOM 837 O O . ASP A 1 110 ? 12.609 23.859 10.672 1 98.88 110 ASP A O 1
ATOM 841 N N . VAL A 1 111 ? 10.859 23.812 12.016 1 98.88 111 VAL A N 1
ATOM 842 C CA . VAL A 1 111 ? 10.0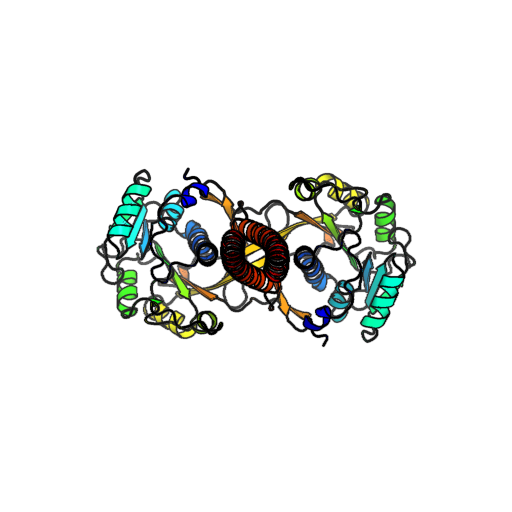39 23.078 11.062 1 98.88 111 VAL A CA 1
ATOM 843 C C . VAL A 1 111 ? 8.602 23.594 11.109 1 98.88 111 VAL A C 1
ATOM 845 O O . VAL A 1 111 ? 8.055 23.828 12.188 1 98.88 111 VAL A O 1
ATOM 848 N N . ILE A 1 112 ? 8.008 23.797 9.953 1 98.94 112 ILE A N 1
ATOM 849 C CA . ILE A 1 112 ? 6.582 24.094 9.828 1 98.94 112 ILE A CA 1
ATOM 850 C C . ILE A 1 112 ? 5.887 22.953 9.094 1 98.94 112 ILE A C 1
ATOM 852 O O . ILE A 1 112 ? 6.355 22.5 8.039 1 98.94 112 ILE A O 1
ATOM 856 N N . VAL A 1 113 ? 4.859 22.438 9.688 1 98.81 113 VAL A N 1
ATOM 857 C CA . VAL A 1 113 ? 3.971 21.516 8.977 1 98.81 113 VAL A CA 1
ATOM 858 C C . VAL A 1 113 ? 2.617 22.188 8.742 1 98.81 113 VAL A C 1
ATOM 860 O O . VAL A 1 113 ? 2.102 22.875 9.625 1 98.81 113 VAL A O 1
ATOM 863 N N . SER A 1 114 ? 2.078 22.094 7.59 1 98.5 114 SER A N 1
ATOM 864 C CA . SER A 1 114 ? 0.767 22.625 7.23 1 98.5 114 SER A CA 1
ATOM 865 C C . SER A 1 114 ? 0.091 21.766 6.168 1 98.5 114 SER A C 1
ATOM 867 O O . SER A 1 114 ? 0.434 21.844 4.984 1 98.5 114 SER A O 1
ATOM 869 N N . PHE A 1 115 ? -0.877 21.047 6.586 1 95.62 115 PHE A N 1
ATOM 870 C CA . PHE A 1 115 ? -1.483 20.062 5.691 1 95.62 115 PHE A CA 1
ATOM 871 C C . PHE A 1 115 ? -2.93 20.438 5.387 1 95.62 115 PHE A C 1
ATOM 873 O O . PHE A 1 115 ? -3.744 20.578 6.301 1 95.62 115 PHE A O 1
ATOM 880 N N . GLU A 1 116 ? -3.229 20.578 4.109 1 90 116 GLU A N 1
ATOM 881 C CA . GLU A 1 116 ? -4.57 20.859 3.607 1 90 116 GLU A CA 1
ATOM 882 C C . GLU A 1 116 ? -5.094 22.188 4.148 1 90 116 GLU A C 1
ATOM 884 O O . GLU A 1 116 ? -6.203 22.25 4.684 1 90 116 GLU A O 1
ATOM 889 N N . THR A 1 117 ? -4.336 23.141 4.008 1 92.38 117 THR A N 1
ATOM 890 C CA . THR A 1 117 ? -4.66 24.469 4.508 1 92.38 117 THR A CA 1
ATOM 891 C C . THR A 1 117 ? -4.621 25.5 3.379 1 92.38 117 THR A C 1
ATOM 893 O O . THR A 1 117 ? -5.582 26.25 3.186 1 92.38 117 THR A O 1
ATOM 896 N N . ILE A 1 118 ? -3.623 25.484 2.59 1 93.62 118 ILE A N 1
ATOM 897 C CA . ILE A 1 118 ? -3.305 26.547 1.638 1 93.62 118 ILE A CA 1
ATOM 898 C C . ILE A 1 118 ? -4.422 26.656 0.601 1 93.62 118 ILE A C 1
ATOM 900 O O . ILE A 1 118 ? -4.711 27.75 0.113 1 93.62 118 ILE A O 1
ATOM 904 N N . GLU A 1 119 ? -5.09 25.562 0.276 1 89.12 119 GLU A N 1
ATOM 905 C CA . GLU A 1 119 ? -6.145 25.562 -0.733 1 89.12 119 GLU A CA 1
ATOM 906 C C . GLU A 1 119 ? -7.375 26.312 -0.241 1 89.12 119 GLU A C 1
ATOM 908 O O . GLU A 1 119 ? -8.234 26.703 -1.038 1 89.12 119 GLU A O 1
ATOM 913 N N . HIS A 1 120 ? -7.422 26.547 1.021 1 87.94 120 HIS A N 1
ATOM 914 C CA . HIS A 1 120 ? -8.578 27.203 1.616 1 87.94 120 HIS A CA 1
ATOM 915 C C . HIS A 1 120 ? -8.359 28.719 1.733 1 87.94 120 HIS A C 1
ATOM 917 O O . HIS A 1 120 ? -9.25 29.438 2.17 1 87.94 120 HIS A O 1
ATOM 923 N N . LEU A 1 121 ? -7.254 29.203 1.346 1 89.69 121 LEU A N 1
ATOM 924 C CA . LEU A 1 121 ? -6.91 30.609 1.554 1 89.69 121 LEU A CA 1
ATOM 925 C C . LEU A 1 121 ? -6.887 31.359 0.23 1 89.69 121 LEU A C 1
ATOM 927 O O . LEU A 1 121 ? -6.387 30.859 -0.774 1 89.69 121 LEU A O 1
ATOM 931 N N . ALA A 1 122 ? -7.375 32.5 0.309 1 87.88 122 ALA A N 1
ATOM 932 C CA . ALA A 1 122 ? -7.219 33.438 -0.81 1 87.88 122 ALA A CA 1
ATOM 933 C C . ALA A 1 122 ? -5.828 34.062 -0.818 1 87.88 122 ALA A C 1
ATOM 935 O O . ALA A 1 122 ? -5.207 34.188 -1.874 1 87.88 122 ALA A O 1
ATOM 936 N N . GLU A 1 123 ? -5.434 34.344 0.401 1 90.81 123 GLU A N 1
ATOM 937 C CA . GLU A 1 123 ? -4.145 35 0.544 1 90.81 123 GLU A CA 1
ATOM 938 C C . GLU A 1 123 ? -3.016 34 0.719 1 90.81 123 GLU A C 1
ATOM 940 O O . GLU A 1 123 ? -2.297 34.031 1.719 1 90.81 123 GLU A O 1
ATOM 945 N N . GLN A 1 124 ? -2.705 33.281 -0.279 1 95.31 124 GLN A N 1
ATOM 946 C CA . GLN A 1 124 ? -1.718 32.219 -0.211 1 95.31 124 GLN A CA 1
ATOM 947 C C . GLN A 1 124 ? -0.305 32.781 -0.069 1 95.31 124 GLN A C 1
ATOM 949 O O . GLN A 1 124 ? 0.507 32.219 0.689 1 95.31 124 GLN A O 1
ATOM 954 N N . GLU A 1 125 ? -0.105 33.906 -0.676 1 95.75 125 GLU A N 1
ATOM 955 C CA . GLU A 1 125 ? 1.212 34.531 -0.61 1 95.75 125 GLU A CA 1
ATOM 956 C C . GLU A 1 125 ? 1.493 35.062 0.786 1 95.75 125 GLU A C 1
ATOM 958 O O . GLU A 1 125 ? 2.627 35 1.269 1 95.75 125 GLU A O 1
ATOM 963 N N . ALA A 1 126 ? 0.482 35.594 1.378 1 96 126 ALA A N 1
ATOM 964 C CA . ALA A 1 126 ? 0.64 36.094 2.736 1 96 126 ALA A CA 1
ATOM 965 C C . ALA A 1 126 ? 0.989 34.969 3.709 1 96 126 ALA A C 1
ATOM 967 O O . ALA A 1 126 ? 1.817 35.156 4.605 1 96 126 ALA A O 1
ATOM 968 N N . MET A 1 127 ? 0.369 33.844 3.547 1 97.31 127 MET A N 1
ATOM 969 C CA . MET A 1 127 ? 0.664 32.688 4.367 1 97.31 127 MET A CA 1
ATOM 970 C C . MET A 1 127 ? 2.125 32.281 4.223 1 97.31 127 MET A C 1
ATOM 972 O O . MET A 1 127 ? 2.82 32.062 5.223 1 97.31 127 MET A O 1
ATOM 976 N N . LEU A 1 128 ? 2.578 32.219 2.994 1 98.12 128 LEU A N 1
ATOM 977 C CA . LEU A 1 128 ? 3.947 31.781 2.75 1 98.12 128 LEU A CA 1
ATOM 978 C C . LEU A 1 128 ? 4.949 32.812 3.252 1 98.12 128 LEU A C 1
ATOM 980 O O . LEU A 1 128 ? 6.035 32.469 3.711 1 98.12 128 LEU A O 1
ATOM 984 N N . ALA A 1 129 ? 4.539 34.062 3.189 1 97.81 129 ALA A N 1
ATOM 985 C CA . ALA A 1 129 ? 5.395 35.094 3.732 1 97.81 129 ALA A CA 1
ATOM 986 C C . ALA A 1 129 ? 5.559 34.938 5.242 1 97.81 129 ALA A C 1
ATOM 988 O O . ALA A 1 129 ? 6.66 35.125 5.773 1 97.81 129 ALA A O 1
ATOM 989 N N . GLU A 1 130 ? 4.461 34.656 5.887 1 98.5 130 GLU A N 1
ATOM 990 C CA . GLU A 1 130 ? 4.52 34.406 7.328 1 98.5 130 GLU A CA 1
ATOM 991 C C . GLU A 1 130 ? 5.359 33.188 7.648 1 98.5 130 GLU A C 1
ATOM 993 O O . GLU A 1 130 ? 6.148 33.188 8.594 1 98.5 130 GLU A O 1
ATOM 998 N N . PHE A 1 131 ? 5.215 32.156 6.859 1 98.69 131 PHE A N 1
ATOM 999 C CA . PHE A 1 131 ? 6.008 30.938 7.062 1 98.69 131 PHE A CA 1
ATOM 1000 C C . PHE A 1 131 ? 7.496 31.234 6.922 1 98.69 131 PHE A C 1
ATOM 1002 O O . PHE A 1 131 ? 8.305 30.797 7.738 1 98.69 131 PHE A O 1
ATOM 1009 N N . ARG A 1 132 ? 7.789 32.031 5.945 1 98.31 132 ARG A N 1
ATOM 1010 C CA . ARG A 1 132 ? 9.18 32.406 5.727 1 98.31 132 ARG A CA 1
ATOM 1011 C C . ARG A 1 132 ? 9.711 33.219 6.898 1 98.31 132 ARG A C 1
ATOM 1013 O O . ARG A 1 132 ? 10.867 33.062 7.305 1 98.31 132 ARG A O 1
ATOM 1020 N N . ARG A 1 133 ? 8.922 34.031 7.379 1 98.5 133 ARG A N 1
ATOM 1021 C CA . ARG A 1 133 ? 9.328 34.938 8.461 1 98.5 133 ARG A CA 1
ATOM 1022 C C . ARG A 1 133 ? 9.625 34.156 9.734 1 98.5 133 ARG A C 1
ATOM 1024 O O . ARG A 1 133 ? 10.656 34.344 10.375 1 98.5 133 ARG A O 1
ATOM 1031 N N . VAL A 1 134 ? 8.797 33.25 10.07 1 98.75 134 VAL A N 1
ATOM 1032 C CA . VAL A 1 134 ? 8.891 32.594 11.375 1 98.75 134 VAL A CA 1
ATOM 1033 C C . VAL A 1 134 ? 9.844 31.406 11.297 1 98.75 134 VAL A C 1
ATOM 1035 O O . VAL A 1 134 ? 10.32 30.906 12.328 1 98.75 134 VAL A O 1
ATOM 1038 N N . LEU A 1 135 ? 10.117 30.891 10.141 1 98.81 135 LEU A N 1
ATOM 1039 C CA . LEU A 1 135 ? 10.992 29.734 9.961 1 98.81 135 LEU A CA 1
ATOM 1040 C C . LEU A 1 135 ? 12.461 30.141 10.039 1 98.81 135 LEU A C 1
ATOM 1042 O O . LEU A 1 135 ? 12.859 31.141 9.438 1 98.81 135 LEU A O 1
ATOM 1046 N N . ALA A 1 136 ? 13.211 29.406 10.789 1 98.62 136 ALA A N 1
ATOM 1047 C CA . ALA A 1 136 ? 14.656 29.609 10.828 1 98.62 136 ALA A CA 1
ATOM 1048 C C . ALA A 1 136 ? 15.258 29.5 9.43 1 98.62 136 ALA A C 1
ATOM 1050 O O . ALA A 1 136 ? 14.695 28.859 8.555 1 98.62 136 ALA A O 1
ATOM 1051 N N . ALA A 1 137 ? 16.438 30.031 9.258 1 97.62 137 ALA A N 1
ATOM 1052 C CA . ALA A 1 137 ? 17.094 30.078 7.957 1 97.62 137 ALA A CA 1
ATOM 1053 C C . ALA A 1 137 ? 17.375 28.656 7.438 1 97.62 137 ALA A C 1
ATOM 1055 O O . ALA A 1 137 ? 17.344 28.422 6.23 1 97.62 137 ALA A O 1
ATOM 1056 N N . ASP A 1 138 ? 17.641 27.75 8.328 1 98 138 ASP A N 1
ATOM 1057 C CA . ASP A 1 138 ? 17.938 26.375 7.949 1 98 138 ASP A CA 1
ATOM 1058 C C . ASP A 1 138 ? 16.75 25.469 8.195 1 98 138 ASP A C 1
ATOM 1060 O O . ASP A 1 138 ? 16.906 24.25 8.289 1 98 138 ASP A O 1
ATOM 1064 N N . GLY A 1 139 ? 15.594 26.078 8.359 1 98.56 139 GLY A N 1
ATOM 1065 C CA . GLY A 1 139 ? 14.398 25.328 8.703 1 98.56 139 GLY A CA 1
ATOM 1066 C C . GLY A 1 139 ? 13.742 24.672 7.496 1 98.56 139 GLY A C 1
ATOM 1067 O O . GLY A 1 139 ? 14.156 24.906 6.359 1 98.56 139 GLY A O 1
ATOM 1068 N N . LEU A 1 140 ? 12.766 23.797 7.766 1 98.81 140 LEU A N 1
ATOM 1069 C CA . LEU A 1 140 ? 12.031 23.062 6.738 1 98.81 140 LEU A CA 1
ATOM 1070 C C . LEU A 1 140 ? 10.539 23.391 6.809 1 98.81 140 LEU A C 1
ATOM 1072 O O . LEU A 1 140 ? 9.992 23.562 7.895 1 98.81 140 LEU A O 1
ATOM 1076 N N . LEU A 1 141 ? 9.945 23.469 5.664 1 98.88 141 LEU A N 1
ATOM 1077 C CA . LEU A 1 141 ? 8.492 23.516 5.535 1 98.88 141 LEU A CA 1
ATOM 1078 C C . LEU A 1 141 ? 7.961 22.234 4.91 1 98.88 141 LEU A C 1
ATOM 1080 O O . LEU A 1 141 ? 8.43 21.812 3.848 1 98.88 141 LEU A O 1
ATOM 1084 N N . VAL A 1 142 ? 7.066 21.547 5.605 1 98.88 142 VAL A N 1
ATOM 1085 C CA . VAL A 1 142 ? 6.332 20.406 5.047 1 98.88 142 VAL A CA 1
ATOM 1086 C C . VAL A 1 142 ? 4.871 20.797 4.84 1 98.88 142 VAL A C 1
ATOM 1088 O O . VAL A 1 142 ? 4.152 21.078 5.805 1 98.88 142 VAL A O 1
ATOM 1091 N N . ILE A 1 143 ? 4.43 20.781 3.59 1 98.69 143 ILE A N 1
ATOM 1092 C CA . ILE A 1 143 ? 3.131 21.359 3.266 1 98.69 143 ILE A CA 1
ATOM 1093 C C . ILE A 1 143 ? 2.43 20.516 2.215 1 98.69 143 ILE A C 1
ATOM 1095 O O . ILE A 1 143 ? 3.086 19.875 1.378 1 98.69 143 ILE A O 1
ATOM 1099 N N . SER A 1 144 ? 1.116 20.422 2.316 1 97.19 144 SER A N 1
ATOM 1100 C CA . SER A 1 144 ? 0.375 19.625 1.34 1 97.19 144 SER A CA 1
ATOM 1101 C C . SER A 1 144 ? -0.823 20.406 0.798 1 97.19 144 SER A C 1
ATOM 1103 O O . SER A 1 144 ? -1.281 21.359 1.419 1 97.19 144 SER A O 1
ATOM 1105 N N . SER A 1 145 ? -1.29 20.031 -0.354 1 94.62 145 SER A N 1
ATOM 1106 C CA . SER A 1 145 ? -2.51 20.516 -0.992 1 94.62 145 SER A CA 1
ATOM 1107 C C . SER A 1 145 ? -3.1 19.469 -1.927 1 94.62 145 SER A C 1
ATOM 1109 O O . SER A 1 145 ? -2.363 18.703 -2.561 1 94.62 145 SER A O 1
ATOM 1111 N N . PRO A 1 146 ? -4.395 19.375 -1.973 1 89.31 146 PRO A N 1
ATOM 1112 C CA . PRO A 1 146 ? -4.984 18.453 -2.947 1 89.31 146 PRO A CA 1
ATOM 1113 C C . PRO A 1 146 ? -4.777 18.906 -4.391 1 89.31 146 PRO A C 1
ATOM 1115 O O . PRO A 1 146 ? -4.637 20.094 -4.648 1 89.31 146 PRO A O 1
ATOM 1118 N N . ASP A 1 147 ? -4.699 17.922 -5.199 1 87.5 147 ASP A N 1
ATOM 1119 C CA . ASP A 1 147 ? -4.621 18.234 -6.621 1 87.5 147 ASP A CA 1
ATOM 1120 C C . ASP A 1 147 ? -6 18.578 -7.184 1 87.5 147 ASP A C 1
ATOM 1122 O O . ASP A 1 147 ? -6.938 17.797 -7.062 1 87.5 147 ASP A O 1
ATOM 1126 N N . ARG A 1 148 ? -6.047 19.656 -7.812 1 78.06 148 ARG A N 1
ATOM 1127 C CA . ARG A 1 148 ? -7.309 20.109 -8.383 1 78.06 148 ARG A CA 1
ATOM 1128 C C . ARG A 1 148 ? -7.855 19.109 -9.391 1 78.06 148 ARG A C 1
ATOM 1130 O O . ARG A 1 148 ? -9.055 18.844 -9.422 1 78.06 148 ARG A O 1
ATOM 1137 N N . GLU A 1 149 ? -7.027 18.547 -10.211 1 72.94 149 GLU A N 1
ATOM 1138 C CA . GLU A 1 149 ? -7.441 17.672 -11.297 1 72.94 149 GLU A CA 1
ATOM 1139 C C . GLU A 1 149 ? -8.039 16.375 -10.758 1 72.94 149 GLU A C 1
ATOM 1141 O O . GLU A 1 149 ? -9.062 15.906 -11.258 1 72.94 149 GLU A O 1
ATOM 1146 N N . THR A 1 150 ? -7.434 15.797 -9.805 1 67.06 150 THR A N 1
ATOM 1147 C CA . THR A 1 150 ? -7.871 14.492 -9.305 1 67.06 150 THR A CA 1
ATOM 1148 C C . THR A 1 150 ? -8.961 14.648 -8.258 1 67.06 150 THR A C 1
ATOM 1150 O O . THR A 1 150 ? -9.828 13.781 -8.117 1 67.06 150 THR A O 1
ATOM 1153 N N . TYR A 1 151 ? -8.898 15.656 -7.602 1 61.28 151 TYR A N 1
ATOM 1154 C CA . TYR A 1 151 ? -9.867 15.875 -6.535 1 61.28 151 TYR A CA 1
ATOM 1155 C C . TYR A 1 151 ? -11.25 16.156 -7.105 1 61.28 151 TYR A C 1
ATOM 1157 O O . TYR A 1 151 ? -12.258 15.742 -6.531 1 61.28 151 TYR A O 1
ATOM 1165 N N . ASN A 1 152 ? -11.297 16.719 -8.258 1 53.78 152 ASN A N 1
ATOM 1166 C CA . ASN A 1 152 ? -12.562 17.078 -8.883 1 53.78 152 ASN A CA 1
ATOM 1167 C C . ASN A 1 152 ? -12.977 16.047 -9.938 1 53.78 152 ASN A C 1
ATOM 1169 O O . ASN A 1 152 ? -14.008 16.203 -10.594 1 53.78 152 ASN A O 1
ATOM 1173 N N . ALA A 1 153 ? -12.078 15.07 -10.156 1 51.56 153 ALA A N 1
ATOM 1174 C CA . ALA A 1 153 ? -12.32 14.148 -11.266 1 51.56 153 ALA A CA 1
ATOM 1175 C C . ALA A 1 153 ? -13.609 13.367 -11.07 1 51.56 153 ALA A C 1
ATOM 1177 O O . ALA A 1 153 ? -14.25 12.961 -12.039 1 51.56 153 ALA A O 1
ATOM 1178 N N . ASP A 1 154 ? -13.938 12.984 -9.859 1 47.94 154 ASP A N 1
ATOM 1179 C CA . ASP A 1 154 ? -15.117 12.125 -9.758 1 47.94 154 ASP A CA 1
ATOM 1180 C C . ASP A 1 154 ? -16.406 12.93 -9.93 1 47.94 154 ASP A C 1
ATOM 1182 O O . ASP A 1 154 ? -17.5 12.414 -9.695 1 47.94 154 ASP A O 1
ATOM 1186 N N . GLY A 1 155 ? -16.141 14.07 -10.578 1 47.94 155 GLY A N 1
ATOM 1187 C CA . GLY A 1 155 ? -17.359 14.812 -10.859 1 47.94 155 GLY A CA 1
ATOM 1188 C C . GLY A 1 155 ? -18 15.414 -9.617 1 47.94 155 GLY A C 1
ATOM 1189 O O . GLY A 1 155 ? -19.156 15.844 -9.656 1 47.94 155 GLY A O 1
ATOM 1190 N N . ALA A 1 156 ? -17.312 15.148 -8.609 1 46.72 156 ALA A N 1
ATOM 1191 C CA . ALA A 1 156 ? -17.922 15.664 -7.387 1 46.72 156 ALA A CA 1
ATOM 1192 C C . ALA A 1 156 ? -17.938 17.188 -7.383 1 46.72 156 ALA A C 1
ATOM 1194 O O . ALA A 1 156 ? -17.109 17.828 -8.047 1 46.72 156 ALA A O 1
ATOM 1195 N N . ALA A 1 157 ? -19.016 17.672 -7.023 1 49.88 157 ALA A N 1
ATOM 1196 C CA . ALA A 1 157 ? -19.172 19.125 -6.898 1 49.88 157 ALA A CA 1
ATOM 1197 C C . ALA A 1 157 ? -17.984 19.75 -6.176 1 49.88 157 ALA A C 1
ATOM 1199 O O . ALA A 1 157 ? -17.406 19.125 -5.285 1 49.88 157 ALA A O 1
ATOM 1200 N N . PRO A 1 158 ? -17.484 20.812 -6.793 1 55.06 158 PRO A N 1
ATOM 1201 C CA . PRO A 1 158 ? -16.359 21.516 -6.152 1 55.06 158 PRO A CA 1
ATOM 1202 C C . PRO A 1 158 ? -16.594 21.734 -4.66 1 55.06 158 PRO A C 1
ATOM 1204 O O . PRO A 1 158 ? -17.719 21.969 -4.227 1 55.06 158 PRO A O 1
ATOM 1207 N N . ASN A 1 159 ? -15.672 21.328 -3.881 1 58.28 159 ASN A N 1
ATOM 1208 C CA . ASN A 1 159 ? -15.711 21.594 -2.447 1 58.28 159 ASN A CA 1
ATOM 1209 C C . ASN A 1 159 ? -15.797 23.078 -2.156 1 58.28 159 ASN A C 1
ATOM 1211 O O . ASN A 1 159 ? -14.859 23.828 -2.463 1 58.28 159 ASN A O 1
ATOM 1215 N N . PRO A 1 160 ? -16.906 23.578 -1.751 1 57.19 160 PRO A N 1
ATOM 1216 C CA . PRO A 1 160 ? -17.078 25.016 -1.557 1 57.19 160 PRO A CA 1
ATOM 1217 C C . PRO A 1 160 ? -16.047 25.609 -0.605 1 57.19 160 PRO A C 1
ATOM 1219 O O . PRO A 1 160 ? -15.836 26.828 -0.598 1 57.19 160 PRO A O 1
ATOM 1222 N N . TYR A 1 161 ? -15.391 24.781 0.051 1 63.5 161 TYR A N 1
ATOM 1223 C CA . TYR A 1 161 ? -14.43 25.281 1.025 1 63.5 161 TYR A CA 1
ATOM 1224 C C . TYR A 1 161 ? -13.047 25.422 0.403 1 63.5 161 TYR A C 1
ATOM 1226 O O . TYR A 1 161 ? -12.156 26.047 0.989 1 63.5 161 TYR A O 1
ATOM 1234 N N . HIS A 1 162 ? -12.984 24.844 -0.798 1 70.94 162 HIS A N 1
ATOM 1235 C CA . HIS A 1 162 ? -11.734 25.062 -1.522 1 70.94 162 HIS A CA 1
ATOM 1236 C C . HIS A 1 162 ? -11.789 26.359 -2.324 1 70.94 162 HIS A C 1
ATOM 1238 O O . HIS A 1 162 ? -12.289 26.375 -3.449 1 70.94 162 HIS A O 1
ATOM 1244 N N . VAL A 1 163 ? -11.273 27.438 -1.666 1 70.69 163 VAL A N 1
ATOM 1245 C CA . VAL A 1 163 ? -11.32 28.766 -2.252 1 70.69 163 VAL A CA 1
ATOM 1246 C C . VAL A 1 163 ? -10.453 28.812 -3.51 1 70.69 163 VAL A C 1
ATOM 1248 O O . VAL A 1 163 ? -10.867 29.359 -4.531 1 70.69 163 VAL A O 1
ATOM 1251 N N . ARG A 1 164 ? -9.305 28.203 -3.402 1 80.12 164 ARG A N 1
ATOM 1252 C CA . ARG A 1 164 ? -8.367 28.188 -4.52 1 80.12 164 ARG A CA 1
ATOM 1253 C C . ARG A 1 164 ? -7.621 26.859 -4.586 1 80.12 164 ARG A C 1
ATOM 1255 O O . ARG A 1 164 ? -6.617 26.672 -3.895 1 80.12 164 ARG A O 1
ATOM 1262 N N . GLU A 1 165 ? -8.07 26.109 -5.484 1 83.44 165 GLU A N 1
ATOM 1263 C CA . GLU A 1 165 ? -7.387 24.828 -5.715 1 83.44 165 GLU A CA 1
ATOM 1264 C C . GLU A 1 165 ? -6.195 25.016 -6.652 1 83.44 165 GLU A C 1
ATOM 1266 O O . GLU A 1 165 ? -6.191 25.906 -7.492 1 83.44 165 GLU A O 1
ATOM 1271 N N . LEU A 1 166 ? -5.25 24.25 -6.375 1 89.94 166 LEU A N 1
ATOM 1272 C CA . LEU A 1 166 ? -4.008 24.391 -7.129 1 89.94 166 LEU A CA 1
ATOM 1273 C C . LEU A 1 166 ? -3.713 23.141 -7.945 1 89.94 166 LEU A C 1
ATOM 1275 O O . LEU A 1 166 ? -3.949 22.031 -7.484 1 89.94 166 LEU A O 1
ATOM 1279 N N . SER A 1 167 ? -3.252 23.453 -9.172 1 90.75 167 SER A N 1
ATOM 1280 C CA . SER A 1 167 ? -2.602 22.359 -9.906 1 90.75 167 SER A CA 1
ATOM 1281 C C . SER A 1 167 ? -1.204 22.094 -9.359 1 90.75 167 SER A C 1
ATOM 1283 O O . SER A 1 167 ? -0.683 22.859 -8.555 1 90.75 167 SER A O 1
ATOM 1285 N N . ARG A 1 168 ? -0.64 20.984 -9.805 1 92.94 168 ARG A N 1
ATOM 1286 C CA . ARG A 1 168 ? 0.724 20.672 -9.398 1 92.94 168 ARG A CA 1
ATOM 1287 C C . ARG A 1 168 ? 1.672 21.828 -9.711 1 92.94 168 ARG A C 1
ATOM 1289 O O . ARG A 1 168 ? 2.441 22.25 -8.844 1 92.94 168 ARG A O 1
ATOM 1296 N N . GLY A 1 169 ? 1.6 22.281 -10.914 1 95.25 169 GLY A N 1
ATOM 1297 C CA . GLY A 1 169 ? 2.471 23.375 -11.336 1 95.25 169 GLY A CA 1
ATOM 1298 C C . GLY A 1 169 ? 2.27 24.641 -10.531 1 95.25 169 GLY A C 1
ATOM 1299 O O . GLY A 1 169 ? 3.238 25.297 -10.141 1 95.25 169 GLY A O 1
ATOM 1300 N N . GLU A 1 170 ? 1.053 25.047 -10.297 1 94.62 170 GLU A N 1
ATOM 1301 C CA . GLU A 1 170 ? 0.736 26.234 -9.508 1 94.62 170 GLU A CA 1
ATOM 1302 C C . GLU A 1 170 ? 1.233 26.094 -8.078 1 94.62 170 GLU A C 1
ATOM 1304 O O . GLU A 1 170 ? 1.755 27.047 -7.496 1 94.62 170 GLU A O 1
ATOM 1309 N N . PHE A 1 171 ? 1.054 24.938 -7.562 1 96.25 171 PHE A N 1
ATOM 1310 C CA . PHE A 1 171 ? 1.506 24.641 -6.207 1 96.25 171 PHE A CA 1
ATOM 1311 C C . PHE A 1 171 ? 3.018 24.797 -6.094 1 96.25 171 PHE A C 1
ATOM 1313 O O . PHE A 1 171 ? 3.508 25.5 -5.207 1 96.25 171 PHE A O 1
ATOM 1320 N N . GLU A 1 172 ? 3.762 24.25 -6.996 1 97 172 GLU A N 1
ATOM 1321 C CA . GLU A 1 172 ? 5.219 24.328 -7.004 1 97 172 GLU A CA 1
ATOM 1322 C C . GLU A 1 172 ? 5.699 25.766 -7.184 1 97 172 GLU A C 1
ATOM 1324 O O . GLU A 1 172 ? 6.629 26.203 -6.504 1 97 172 GLU A O 1
ATOM 1329 N N . THR A 1 173 ? 5.051 26.422 -8.086 1 97.06 173 THR A N 1
ATOM 1330 C CA . THR A 1 173 ? 5.43 27.812 -8.359 1 97.06 173 THR A CA 1
ATOM 1331 C C . THR A 1 173 ? 5.219 28.688 -7.129 1 97.06 173 THR A C 1
ATOM 1333 O O . THR A 1 173 ? 6.086 29.484 -6.77 1 97.06 173 THR A O 1
ATOM 1336 N N . LEU A 1 174 ? 4.094 28.469 -6.562 1 97.06 174 LEU A N 1
ATOM 1337 C CA . LEU A 1 174 ? 3.768 29.234 -5.355 1 97.06 174 LEU A CA 1
ATOM 1338 C C . LEU A 1 174 ? 4.797 28.969 -4.262 1 97.06 174 LEU A C 1
ATOM 1340 O O . LEU A 1 174 ? 5.309 29.922 -3.652 1 97.06 174 LEU A O 1
ATOM 1344 N N . LEU A 1 175 ? 5.16 27.766 -4.008 1 98.25 175 LEU A N 1
ATOM 1345 C CA . LEU A 1 175 ? 6.109 27.406 -2.963 1 98.25 175 LEU A CA 1
ATOM 1346 C C . LEU A 1 175 ? 7.5 27.953 -3.277 1 98.25 175 LEU A C 1
ATOM 1348 O O . LEU A 1 175 ? 8.18 28.484 -2.395 1 98.25 175 LEU A O 1
ATOM 1352 N N . ARG A 1 176 ? 7.891 27.891 -4.52 1 97.69 176 ARG A N 1
ATOM 1353 C CA . ARG A 1 176 ? 9.234 28.281 -4.93 1 97.69 176 ARG A CA 1
ATOM 1354 C C . ARG A 1 176 ? 9.43 29.781 -4.805 1 97.69 176 ARG A C 1
ATOM 1356 O O . ARG A 1 176 ? 10.562 30.266 -4.746 1 97.69 176 ARG A O 1
ATOM 1363 N N . SER A 1 177 ? 8.352 30.484 -4.789 1 96.88 177 SER A N 1
ATOM 1364 C CA . SER A 1 177 ? 8.438 31.922 -4.633 1 96.88 177 SER A CA 1
ATOM 1365 C C . SER A 1 177 ? 9.086 32.312 -3.303 1 96.88 177 SER A C 1
ATOM 1367 O O . SER A 1 177 ? 9.711 33.344 -3.184 1 96.88 177 SER A O 1
ATOM 1369 N N . ARG A 1 178 ? 8.969 31.438 -2.287 1 97.25 178 ARG A N 1
ATOM 1370 C CA . ARG A 1 178 ? 9.523 31.734 -0.972 1 97.25 178 ARG A CA 1
ATOM 1371 C C . ARG A 1 178 ? 10.531 30.656 -0.55 1 97.25 178 ARG A C 1
ATOM 1373 O O . ARG A 1 178 ? 11.414 30.922 0.267 1 97.25 178 ARG A O 1
ATOM 1380 N N . PHE A 1 179 ? 10.352 29.516 -1.099 1 98.12 179 PHE A N 1
ATOM 1381 C CA . PHE A 1 179 ? 11.211 28.375 -0.818 1 98.12 179 PHE A CA 1
ATOM 1382 C C . PHE A 1 179 ? 11.719 27.75 -2.111 1 98.12 179 PHE A C 1
ATOM 1384 O O . PHE A 1 179 ? 11.148 26.766 -2.592 1 98.12 179 PHE A O 1
ATOM 1391 N N . PRO A 1 180 ? 12.828 28.156 -2.596 1 97.38 180 PRO A N 1
ATOM 1392 C CA . PRO A 1 180 ? 13.289 27.75 -3.928 1 97.38 180 PRO A CA 1
ATOM 1393 C C . PRO A 1 180 ? 13.602 26.25 -4.02 1 97.38 180 PRO A C 1
ATOM 1395 O O . PRO A 1 180 ? 13.547 25.672 -5.102 1 97.38 180 PRO A O 1
ATOM 1398 N N . ALA A 1 181 ? 13.992 25.641 -2.912 1 97.75 181 ALA A N 1
ATOM 1399 C CA . ALA A 1 181 ? 14.305 24.219 -2.926 1 97.75 181 ALA A CA 1
ATOM 1400 C C . ALA A 1 181 ? 13.141 23.391 -2.383 1 97.75 181 ALA A C 1
ATOM 1402 O O . ALA A 1 181 ? 12.633 23.656 -1.295 1 97.75 181 ALA A O 1
ATOM 1403 N N . LEU A 1 182 ? 12.719 22.375 -3.219 1 97.06 182 LEU A N 1
ATOM 1404 C CA . LEU A 1 182 ? 11.656 21.531 -2.674 1 97.06 182 LEU A CA 1
ATOM 1405 C C . LEU A 1 182 ? 11.719 20.125 -3.256 1 97.06 182 LEU A C 1
ATOM 1407 O O . LEU A 1 182 ? 12.227 19.938 -4.363 1 97.06 182 LEU A O 1
ATOM 1411 N N . ALA A 1 183 ? 11.422 19.188 -2.439 1 97 183 ALA A N 1
ATOM 1412 C CA . ALA A 1 183 ? 11.102 17.812 -2.838 1 97 183 ALA A CA 1
ATOM 1413 C C . ALA A 1 183 ? 9.594 17.578 -2.832 1 97 183 ALA A C 1
ATOM 1415 O O . ALA A 1 183 ? 8.93 17.797 -1.812 1 97 183 ALA A O 1
ATOM 1416 N N . LEU A 1 184 ? 9.094 17.188 -3.961 1 97.38 184 LEU A N 1
ATOM 1417 C CA . LEU A 1 184 ? 7.656 17 -4.102 1 97.38 184 LEU A CA 1
ATOM 1418 C C . LEU A 1 184 ? 7.285 15.531 -4.066 1 97.38 184 LEU A C 1
ATOM 1420 O O . LEU A 1 184 ? 7.957 14.703 -4.688 1 97.38 184 LEU A O 1
ATOM 1424 N N . TYR A 1 185 ? 6.223 15.25 -3.344 1 96.88 185 TYR A N 1
ATOM 1425 C CA . TYR A 1 185 ? 5.676 13.906 -3.254 1 96.88 185 TYR A CA 1
ATOM 1426 C C . TYR A 1 185 ? 4.242 13.859 -3.76 1 96.88 185 TYR A C 1
ATOM 1428 O O . TYR A 1 185 ? 3.482 14.812 -3.58 1 96.88 185 TYR A O 1
ATOM 1436 N N . GLY A 1 186 ? 3.887 12.734 -4.41 1 94.88 186 GLY A N 1
ATOM 1437 C CA . GLY A 1 186 ? 2.484 12.391 -4.578 1 94.88 186 GLY A CA 1
ATOM 1438 C C . GLY A 1 186 ? 1.951 11.5 -3.475 1 94.88 186 GLY A C 1
ATOM 1439 O O . GLY A 1 186 ? 2.686 10.672 -2.93 1 94.88 186 GLY A O 1
ATOM 1440 N N . GLN A 1 187 ? 0.68 11.734 -3.129 1 92.56 187 GLN A N 1
ATOM 1441 C CA . GLN A 1 187 ? 0.064 10.891 -2.109 1 92.56 187 GLN A CA 1
ATOM 1442 C C . GLN A 1 187 ? -1.265 10.32 -2.596 1 92.56 187 GLN A C 1
ATOM 1444 O O . GLN A 1 187 ? -2.061 11.031 -3.219 1 92.56 187 GLN A O 1
ATOM 1449 N N . LYS A 1 188 ? -1.489 9.109 -2.268 1 87 188 LYS A N 1
ATOM 1450 C CA . LYS A 1 188 ? -2.771 8.477 -2.566 1 87 188 LYS A CA 1
ATOM 1451 C C . LYS A 1 188 ? -3.059 7.336 -1.599 1 87 188 LYS A C 1
ATOM 1453 O O . LYS A 1 188 ? -2.148 6.605 -1.206 1 87 188 LYS A O 1
ATOM 1458 N N . LEU A 1 189 ? -4.258 7.297 -1.203 1 80.75 189 LEU A N 1
ATOM 1459 C CA . LEU A 1 189 ? -4.758 6.137 -0.476 1 80.75 189 LEU A CA 1
ATOM 1460 C C . LEU A 1 189 ? -5.262 5.066 -1.439 1 80.75 189 LEU A C 1
ATOM 1462 O O . LEU A 1 189 ? -6.004 5.367 -2.375 1 80.75 189 LEU A O 1
ATOM 1466 N N . ALA A 1 190 ? -4.762 3.85 -1.245 1 75.31 190 ALA A N 1
ATOM 1467 C CA . ALA A 1 190 ? -5.207 2.771 -2.125 1 75.31 190 ALA A CA 1
ATOM 1468 C C . ALA A 1 190 ? -5.023 1.41 -1.461 1 75.31 190 ALA A C 1
ATOM 1470 O O . ALA A 1 190 ? -4.375 1.303 -0.419 1 75.31 190 ALA A O 1
ATOM 1471 N N . PHE A 1 191 ? -5.723 0.466 -2.049 1 76.62 191 PHE A N 1
ATOM 1472 C CA . PHE A 1 191 ? -5.453 -0.923 -1.695 1 76.62 191 PHE A CA 1
ATOM 1473 C C . PHE A 1 191 ? -4.199 -1.427 -2.396 1 76.62 191 PHE A C 1
ATOM 1475 O O . PHE A 1 191 ? -4.113 -1.401 -3.627 1 76.62 191 PHE A O 1
ATOM 1482 N N . HIS A 1 192 ? -3.271 -1.742 -1.559 1 82.06 192 HIS A N 1
ATOM 1483 C CA . HIS A 1 192 ? -2.018 -2.246 -2.105 1 82.06 192 HIS A CA 1
ATOM 1484 C C . HIS A 1 192 ? -1.678 -3.619 -1.532 1 82.06 192 HIS A C 1
ATOM 1486 O O . HIS A 1 192 ? -1.923 -3.881 -0.353 1 82.06 192 HIS A O 1
ATOM 1492 N N . SER A 1 193 ? -1.212 -4.453 -2.455 1 87.88 193 SER A N 1
ATOM 1493 C CA . SER A 1 193 ? -0.411 -5.57 -1.965 1 87.88 193 SER A CA 1
ATOM 1494 C C . SER A 1 193 ? 1.039 -5.156 -1.743 1 87.88 193 SER A C 1
ATOM 1496 O O . SER A 1 193 ? 1.617 -4.438 -2.562 1 87.88 193 SER A O 1
ATOM 1498 N N . THR A 1 194 ? 1.485 -5.562 -0.612 1 90.5 194 THR A N 1
ATOM 1499 C CA . THR A 1 194 ? 2.873 -5.227 -0.311 1 90.5 194 THR A CA 1
ATOM 1500 C C . THR A 1 194 ? 3.701 -6.496 -0.112 1 90.5 194 THR A C 1
ATOM 1502 O O . THR A 1 194 ? 3.23 -7.461 0.49 1 90.5 194 THR A O 1
ATOM 1505 N N . LEU A 1 195 ? 4.883 -6.516 -0.696 1 94.31 195 LEU A N 1
ATOM 1506 C CA . LEU A 1 195 ? 5.945 -7.48 -0.436 1 94.31 195 LEU A CA 1
ATOM 1507 C C . LEU A 1 195 ? 7.152 -6.797 0.2 1 94.31 195 LEU A C 1
ATOM 1509 O O . LEU A 1 195 ? 7.699 -5.844 -0.36 1 94.31 195 LEU A O 1
ATOM 1513 N N . TRP A 1 196 ? 7.551 -7.199 1.367 1 93.19 196 TRP A N 1
ATOM 1514 C CA . TRP A 1 196 ? 8.727 -6.609 2 1 93.19 196 TRP A CA 1
ATOM 1515 C C . TRP A 1 196 ? 9.734 -7.691 2.391 1 93.19 196 TRP A C 1
ATOM 1517 O O . TRP A 1 196 ? 9.352 -8.773 2.834 1 93.19 196 TRP A O 1
ATOM 1527 N N . ARG A 1 197 ? 10.938 -7.375 2.141 1 94.06 197 ARG A N 1
ATOM 1528 C CA . ARG A 1 197 ? 12.008 -8.312 2.475 1 94.06 197 ARG A CA 1
ATOM 1529 C C . ARG A 1 197 ? 12.172 -8.438 3.984 1 94.06 197 ARG A C 1
ATOM 1531 O O . ARG A 1 197 ? 12.234 -7.43 4.695 1 94.06 197 ARG A O 1
ATOM 1538 N N . LEU A 1 198 ? 12.125 -9.594 4.449 1 91.5 198 LEU A N 1
ATOM 1539 C CA . LEU A 1 198 ? 12.312 -9.828 5.879 1 91.5 198 LEU A CA 1
ATOM 1540 C C . LEU A 1 198 ? 13.789 -9.742 6.258 1 91.5 198 LEU A C 1
ATOM 1542 O O . LEU A 1 198 ? 14.656 -10.164 5.488 1 91.5 198 LEU A O 1
ATOM 1546 N N . PRO A 1 199 ? 14.086 -9.094 7.363 1 82.88 199 PRO A N 1
ATOM 1547 C CA . PRO A 1 199 ? 13.125 -8.789 8.422 1 82.88 199 PRO A CA 1
ATOM 1548 C C . PRO A 1 199 ? 12.594 -7.355 8.352 1 82.88 199 PRO A C 1
ATOM 1550 O O . PRO A 1 199 ? 11.578 -7.035 8.969 1 82.88 199 PRO A O 1
ATOM 1553 N N . HIS A 1 200 ? 13.25 -6.434 7.637 1 74.81 200 HIS A N 1
ATOM 1554 C CA . HIS A 1 200 ? 12.922 -5.031 7.863 1 74.81 200 HIS A CA 1
ATOM 1555 C C . HIS A 1 200 ? 12.453 -4.367 6.57 1 74.81 200 HIS A C 1
ATOM 1557 O O . HIS A 1 200 ? 11.914 -3.258 6.602 1 74.81 200 HIS A O 1
ATOM 1563 N N . GLY A 1 201 ? 12.523 -4.996 5.484 1 72.88 201 GLY A N 1
ATOM 1564 C CA . GLY A 1 201 ? 12.102 -4.391 4.23 1 72.88 201 GLY A CA 1
ATOM 1565 C C . GLY A 1 201 ? 13.039 -3.293 3.756 1 72.88 201 GLY A C 1
ATOM 1566 O O . GLY A 1 201 ? 12.625 -2.393 3.021 1 72.88 201 GLY A O 1
ATOM 1567 N N . ASP A 1 202 ? 14.242 -3.293 4.262 1 75.69 202 ASP A N 1
ATOM 1568 C CA . ASP A 1 202 ? 15.211 -2.271 3.885 1 75.69 202 ASP A CA 1
ATOM 1569 C C . ASP A 1 202 ? 15.695 -2.477 2.451 1 75.69 202 ASP A C 1
ATOM 1571 O O . ASP A 1 202 ? 15.766 -3.609 1.968 1 75.69 202 ASP A O 1
ATOM 1575 N N . GLY A 1 203 ? 15.883 -1.396 1.759 1 82.88 203 GLY A N 1
ATOM 1576 C CA . GLY A 1 203 ? 16.375 -1.445 0.392 1 82.88 203 GLY A CA 1
ATOM 1577 C C . GLY A 1 203 ? 15.57 -0.581 -0.563 1 82.88 203 GLY A C 1
ATOM 1578 O O . GLY A 1 203 ? 14.875 0.34 -0.136 1 82.88 203 GLY A O 1
ATOM 1579 N N . SER A 1 204 ? 15.766 -0.874 -1.787 1 87 204 SER A N 1
ATOM 1580 C CA . SER A 1 204 ? 15.078 -0.114 -2.822 1 87 204 SER A CA 1
ATOM 1581 C C . SER A 1 204 ? 13.594 -0.469 -2.871 1 87 204 SER A C 1
ATOM 1583 O O . SER A 1 204 ? 13.188 -1.528 -2.389 1 87 204 SER A O 1
ATOM 1585 N N . ALA A 1 205 ? 12.906 0.479 -3.352 1 88 205 ALA A N 1
ATOM 1586 C CA . ALA A 1 205 ? 11.469 0.262 -3.498 1 88 205 ALA A CA 1
ATOM 1587 C C . ALA A 1 205 ? 11.078 0.123 -4.969 1 88 205 ALA A C 1
ATOM 1589 O O . ALA A 1 205 ? 11.75 0.665 -5.848 1 88 205 ALA A O 1
ATOM 1590 N N . GLN A 1 206 ? 10.062 -0.712 -5.168 1 88 206 GLN A N 1
ATOM 1591 C CA . GLN A 1 206 ? 9.453 -0.759 -6.492 1 88 206 GLN A CA 1
ATOM 1592 C C . GLN A 1 206 ? 7.93 -0.687 -6.398 1 88 206 GLN A C 1
ATOM 1594 O O . GLN A 1 206 ? 7.332 -1.249 -5.48 1 88 206 GLN A O 1
ATOM 1599 N N . THR A 1 207 ? 7.41 0.097 -7.238 1 88 207 THR A N 1
ATOM 1600 C CA . THR A 1 207 ? 5.957 0.199 -7.348 1 88 207 THR A CA 1
ATOM 1601 C C . THR A 1 207 ? 5.473 -0.372 -8.68 1 88 207 THR A C 1
ATOM 1603 O O . THR A 1 207 ? 5.926 0.052 -9.742 1 88 207 THR A O 1
ATOM 1606 N N . LEU A 1 208 ? 4.598 -1.315 -8.578 1 88.56 208 LEU A N 1
ATOM 1607 C CA . LEU A 1 208 ? 4.059 -1.985 -9.75 1 88.56 208 LEU A CA 1
ATOM 1608 C C . LEU A 1 208 ? 2.58 -1.656 -9.938 1 88.56 208 LEU A C 1
ATOM 1610 O O . LEU A 1 208 ? 1.797 -1.757 -8.992 1 88.56 208 LEU A O 1
ATOM 1614 N N . LEU A 1 209 ? 2.291 -1.214 -11.102 1 86.31 209 LEU A N 1
ATOM 1615 C CA . LEU A 1 209 ? 0.919 -0.841 -11.43 1 86.31 209 LEU A CA 1
ATOM 1616 C C . LEU A 1 209 ? 0.4 -1.663 -12.609 1 86.31 209 LEU A C 1
ATOM 1618 O O . LEU A 1 209 ? 1.022 -1.696 -13.672 1 86.31 209 LEU A O 1
ATOM 1622 N N . LEU A 1 210 ? -0.682 -2.34 -12.336 1 82.75 210 LEU A N 1
ATOM 1623 C CA . LEU A 1 210 ? -1.349 -3.09 -13.398 1 82.75 210 LEU A CA 1
ATOM 1624 C C . LEU A 1 210 ? -2.391 -2.229 -14.102 1 82.75 210 LEU A C 1
ATOM 1626 O O . LEU A 1 210 ? -3.338 -1.753 -13.469 1 82.75 210 LEU A O 1
ATOM 1630 N N . ALA A 1 211 ? -2.174 -2.051 -15.359 1 77.25 211 ALA A N 1
ATOM 1631 C CA . ALA A 1 211 ? -3.09 -1.244 -16.156 1 77.25 211 ALA A CA 1
ATOM 1632 C C . ALA A 1 211 ? -4.34 -2.037 -16.531 1 77.25 211 ALA A C 1
ATOM 1634 O O . ALA A 1 211 ? -4.406 -3.246 -16.297 1 77.25 211 ALA A O 1
ATOM 1635 N N . GLU A 1 212 ? -5.285 -1.315 -17.078 1 70.5 212 GLU A N 1
ATOM 1636 C CA . GLU A 1 212 ? -6.559 -1.921 -17.453 1 70.5 212 GLU A CA 1
ATOM 1637 C C . GLU A 1 212 ? -6.379 -2.961 -18.547 1 70.5 212 GLU A C 1
ATOM 1639 O O . GLU A 1 212 ? -7.082 -3.973 -18.578 1 70.5 212 GLU A O 1
ATOM 1644 N N . ASP A 1 213 ? -5.43 -2.73 -19.375 1 69.31 213 ASP A N 1
ATOM 1645 C CA . ASP A 1 213 ? -5.211 -3.627 -20.5 1 69.31 213 ASP A CA 1
ATOM 1646 C C . ASP A 1 213 ? -4.312 -4.797 -20.109 1 69.31 213 ASP A C 1
ATOM 1648 O O . ASP A 1 213 ? -3.934 -5.605 -20.953 1 69.31 213 ASP A O 1
ATOM 1652 N N . GLY A 1 214 ? -3.967 -4.824 -18.828 1 73.69 214 GLY A N 1
ATOM 1653 C CA . GLY A 1 214 ? -3.146 -5.926 -18.359 1 73.69 214 GLY A CA 1
ATOM 1654 C C . GLY A 1 214 ? -1.662 -5.621 -18.375 1 73.69 214 GLY A C 1
ATOM 1655 O O . GLY A 1 214 ? -0.848 -6.426 -17.922 1 73.69 214 GLY A O 1
ATOM 1656 N N . ALA A 1 215 ? -1.329 -4.457 -18.875 1 79.81 215 ALA A N 1
ATOM 1657 C CA . ALA A 1 215 ? 0.079 -4.07 -18.906 1 79.81 215 ALA A CA 1
ATOM 1658 C C . ALA A 1 215 ? 0.581 -3.717 -17.5 1 79.81 215 ALA A C 1
ATOM 1660 O O . ALA A 1 215 ? -0.142 -3.102 -16.719 1 79.81 215 ALA A O 1
ATOM 1661 N N . LEU A 1 216 ? 1.762 -4.176 -17.25 1 84.81 216 LEU A N 1
ATOM 1662 C CA . LEU A 1 216 ? 2.408 -3.863 -15.977 1 84.81 216 LEU A CA 1
ATOM 1663 C C . LEU A 1 216 ? 3.459 -2.773 -16.156 1 84.81 216 LEU A C 1
ATOM 1665 O O . LEU A 1 216 ? 4.262 -2.828 -17.094 1 84.81 216 LEU A O 1
ATOM 1669 N N . ALA A 1 217 ? 3.346 -1.795 -15.32 1 81.94 217 ALA A N 1
ATOM 1670 C CA . ALA A 1 217 ? 4.324 -0.712 -15.375 1 81.94 217 ALA A CA 1
ATOM 1671 C C . ALA A 1 217 ? 4.879 -0.407 -13.984 1 81.94 217 ALA A C 1
ATOM 1673 O O . ALA A 1 217 ? 4.219 -0.665 -12.977 1 81.94 217 ALA A O 1
ATOM 1674 N N . THR A 1 218 ? 6.125 -0.034 -14 1 80.75 218 THR A N 1
ATOM 1675 C CA . THR A 1 218 ? 6.672 0.592 -12.805 1 80.75 218 THR A CA 1
ATOM 1676 C C . THR A 1 218 ? 6.25 2.057 -12.719 1 80.75 218 THR A C 1
ATOM 1678 O O . THR A 1 218 ? 6.914 2.934 -13.273 1 80.75 218 THR A O 1
ATOM 1681 N N . ALA A 1 219 ? 5.113 2.266 -12.172 1 78.38 219 ALA A N 1
ATOM 1682 C CA . ALA A 1 219 ? 4.52 3.598 -12.109 1 78.38 219 ALA A CA 1
ATOM 1683 C C . ALA A 1 219 ? 3.604 3.736 -10.898 1 78.38 219 ALA A C 1
ATOM 1685 O O . ALA A 1 219 ? 3.277 2.744 -10.242 1 78.38 219 ALA A O 1
ATOM 1686 N N . HIS A 1 220 ? 3.393 4.996 -10.633 1 79.81 220 HIS A N 1
ATOM 1687 C CA . HIS A 1 220 ? 2.426 5.297 -9.578 1 79.81 220 HIS A CA 1
ATOM 1688 C C . HIS A 1 220 ? 1.104 5.777 -10.172 1 79.81 220 HIS A C 1
ATOM 1690 O O . HIS A 1 220 ? 1.07 6.285 -11.297 1 79.81 220 HIS A O 1
ATOM 1696 N N . GLU A 1 221 ? 0.071 5.555 -9.383 1 77.56 221 GLU A N 1
ATOM 1697 C CA . GLU A 1 221 ? -1.209 6.156 -9.742 1 77.56 221 GLU A CA 1
ATOM 1698 C C . GLU A 1 221 ? -1.149 7.68 -9.641 1 77.56 221 GLU A C 1
ATOM 1700 O O . GLU A 1 221 ? -0.204 8.234 -9.07 1 77.56 221 GLU A O 1
ATOM 1705 N N . ALA A 1 222 ? -2.152 8.273 -10.25 1 82.06 222 ALA A N 1
ATOM 1706 C CA . ALA A 1 222 ? -2.252 9.727 -10.117 1 82.06 222 ALA A CA 1
ATOM 1707 C C . ALA A 1 222 ? -2.461 10.133 -8.656 1 82.06 222 ALA A C 1
ATOM 1709 O O . ALA A 1 222 ? -3.334 9.586 -7.977 1 82.06 222 ALA A O 1
ATOM 1710 N N . PRO A 1 223 ? -1.655 11.047 -8.219 1 88.56 223 PRO A N 1
ATOM 1711 C CA . PRO A 1 223 ? -1.798 11.461 -6.824 1 88.56 223 PRO A CA 1
ATOM 1712 C C . PRO A 1 223 ? -3.072 12.266 -6.57 1 88.56 223 PRO A C 1
ATOM 1714 O O . PRO A 1 223 ? -3.545 12.969 -7.461 1 88.56 223 PRO A O 1
ATOM 1717 N N . VAL A 1 224 ? -3.609 12.094 -5.398 1 86.12 224 VAL A N 1
ATOM 1718 C CA . VAL A 1 224 ? -4.738 12.906 -4.957 1 86.12 224 VAL A CA 1
ATOM 1719 C C . VAL A 1 224 ? -4.227 14.18 -4.273 1 86.12 224 VAL A C 1
ATOM 1721 O O . VAL A 1 224 ? -4.848 15.234 -4.371 1 86.12 224 VAL A O 1
ATOM 1724 N N . TYR A 1 225 ? -3.1 14.039 -3.58 1 91.81 225 TYR A N 1
ATOM 1725 C CA . TYR A 1 225 ? -2.473 15.156 -2.887 1 91.81 225 TYR A CA 1
ATOM 1726 C C . TYR A 1 225 ? -1.008 15.297 -3.283 1 91.81 225 TYR A C 1
ATOM 1728 O O . TYR A 1 225 ? -0.381 14.32 -3.713 1 91.81 225 TYR A O 1
ATOM 1736 N N . TYR A 1 226 ? -0.585 16.5 -3.166 1 96 226 TYR A N 1
ATOM 1737 C CA . TYR A 1 226 ? 0.85 16.766 -3.221 1 96 226 TYR A CA 1
ATOM 1738 C C . TYR A 1 226 ? 1.383 17.172 -1.853 1 96 226 TYR A C 1
ATOM 1740 O O . TYR A 1 226 ? 0.729 17.922 -1.123 1 96 226 TYR A O 1
ATOM 1748 N N . VAL A 1 227 ? 2.455 16.609 -1.47 1 97.62 227 VAL A N 1
ATOM 1749 C CA . VAL A 1 227 ? 3.184 16.969 -0.257 1 97.62 227 VAL A CA 1
ATOM 1750 C C . VAL A 1 227 ? 4.578 17.469 -0.621 1 97.62 227 VAL A C 1
ATOM 1752 O O . VAL A 1 227 ? 5.312 16.812 -1.354 1 97.62 227 VAL A O 1
ATOM 1755 N N . ALA A 1 228 ? 4.949 18.609 -0.118 1 98.5 228 ALA A N 1
ATOM 1756 C CA . ALA A 1 228 ? 6.254 19.188 -0.44 1 98.5 228 ALA A CA 1
ATOM 1757 C C . ALA A 1 228 ? 7.09 19.391 0.819 1 98.5 228 ALA A C 1
ATOM 1759 O O . ALA A 1 228 ?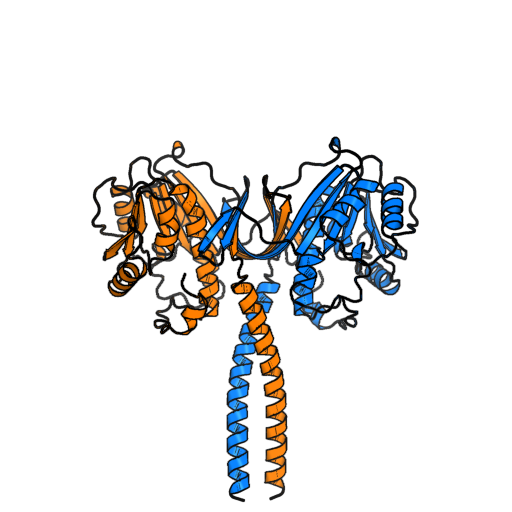 6.57 19.812 1.856 1 98.5 228 ALA A O 1
ATOM 1760 N N . VAL A 1 229 ? 8.328 19.016 0.745 1 98.62 229 VAL A N 1
ATOM 1761 C CA . VAL A 1 229 ? 9.336 19.422 1.716 1 98.62 229 VAL A CA 1
ATOM 1762 C C . VAL A 1 229 ? 10.188 20.547 1.136 1 98.62 229 VAL A C 1
ATOM 1764 O O . VAL A 1 229 ? 10.883 20.359 0.138 1 98.62 229 VAL A O 1
ATOM 1767 N N . CYS A 1 230 ? 10.086 21.672 1.795 1 98.69 230 CYS A N 1
ATOM 1768 C CA . CYS A 1 230 ? 10.672 22.875 1.226 1 98.69 230 CYS A CA 1
ATOM 1769 C C . CYS A 1 230 ? 11.781 23.422 2.117 1 98.69 230 CYS A C 1
ATOM 1771 O O . CYS A 1 230 ? 11.734 23.25 3.338 1 98.69 230 CYS A O 1
ATOM 1773 N N . ALA A 1 231 ? 12.734 24.062 1.484 1 98.44 231 ALA A N 1
ATOM 1774 C CA . ALA A 1 231 ? 13.844 24.734 2.166 1 98.44 231 ALA A CA 1
ATOM 1775 C C . ALA A 1 231 ? 14.312 25.953 1.383 1 98.44 231 ALA A C 1
ATOM 1777 O O . ALA A 1 231 ? 13.922 26.141 0.229 1 98.44 231 ALA A O 1
ATOM 1778 N N . ARG A 1 232 ? 15.047 26.75 2.09 1 97.25 232 ARG A N 1
ATOM 1779 C CA . ARG A 1 232 ? 15.57 27.969 1.468 1 97.25 232 ARG A CA 1
ATOM 1780 C C . ARG A 1 232 ? 16.656 27.641 0.446 1 97.25 232 ARG A C 1
ATOM 1782 O O . ARG A 1 232 ? 16.906 28.422 -0.467 1 97.25 232 ARG A O 1
ATOM 1789 N N . ASP A 1 233 ? 17.266 26.453 0.7 1 95.75 233 ASP A N 1
ATOM 1790 C CA . ASP A 1 233 ? 18.375 26 -0.151 1 95.75 233 ASP A CA 1
ATOM 1791 C C . ASP A 1 233 ? 18.359 24.484 -0.293 1 95.75 233 ASP A C 1
ATOM 1793 O O . ASP A 1 233 ? 17.984 23.766 0.641 1 95.75 233 ASP A O 1
ATOM 1797 N N . GLY A 1 234 ? 18.828 24.031 -1.476 1 95.75 234 GLY A N 1
ATOM 1798 C CA . GLY A 1 234 ? 18.844 22.609 -1.745 1 95.75 234 GLY A CA 1
ATOM 1799 C C . GLY A 1 234 ? 19.703 21.828 -0.768 1 95.75 234 GLY A C 1
ATOM 1800 O O . GLY A 1 234 ? 19.391 20.672 -0.451 1 95.75 234 GLY A O 1
ATOM 1801 N N . ALA A 1 235 ? 20.734 22.422 -0.288 1 96 235 ALA A N 1
ATOM 1802 C CA . ALA A 1 235 ? 21.672 21.766 0.628 1 96 235 ALA A CA 1
ATOM 1803 C C . ALA A 1 235 ? 21.016 21.484 1.977 1 96 235 ALA A C 1
ATOM 1805 O O . ALA A 1 235 ? 21.484 20.656 2.756 1 96 235 ALA A O 1
ATOM 1806 N N . LEU A 1 236 ? 19.922 22.156 2.248 1 96 236 LEU A N 1
ATOM 1807 C CA . LEU A 1 236 ? 19.234 22.047 3.529 1 96 236 LEU A CA 1
ATOM 1808 C C . LEU A 1 236 ? 18.219 20.906 3.504 1 96 236 LEU A C 1
ATOM 1810 O O . LEU A 1 236 ? 17.734 20.484 4.555 1 96 236 LEU A O 1
ATOM 1814 N N . LEU A 1 237 ? 17.875 20.438 2.285 1 96.88 237 LEU A N 1
ATOM 1815 C CA . LEU A 1 237 ? 16.938 19.328 2.199 1 96.88 237 LEU A CA 1
ATOM 1816 C C . LEU A 1 237 ? 17.578 18.031 2.711 1 96.88 237 LEU A C 1
ATOM 1818 O O . LEU A 1 237 ? 18.656 17.656 2.26 1 96.88 237 LEU A O 1
ATOM 1822 N N . PRO A 1 238 ? 16.984 17.359 3.641 1 95.94 238 PRO A N 1
ATOM 1823 C CA . PRO A 1 238 ? 17.547 16.094 4.145 1 95.94 238 PRO A CA 1
ATOM 1824 C C . PRO A 1 238 ? 17.359 14.938 3.168 1 95.94 238 PRO A C 1
ATOM 1826 O O . PRO A 1 238 ? 16.734 15.109 2.111 1 95.94 238 PRO A O 1
ATOM 1829 N N . ALA A 1 239 ? 18.016 13.812 3.541 1 92.69 239 ALA A N 1
ATOM 1830 C CA . ALA A 1 239 ? 17.719 12.586 2.811 1 92.69 239 ALA A CA 1
ATOM 1831 C C . ALA A 1 239 ? 16.266 12.156 3.043 1 92.69 239 ALA A C 1
ATOM 1833 O O . ALA A 1 239 ? 15.82 12.062 4.188 1 92.69 239 ALA A O 1
ATOM 1834 N N . LEU A 1 240 ? 15.531 12.078 1.991 1 94.12 240 LEU A N 1
ATOM 1835 C CA . LEU A 1 240 ? 14.125 11.711 2.049 1 94.12 240 LEU A CA 1
ATOM 1836 C C . LEU A 1 240 ? 13.883 10.391 1.318 1 94.12 240 LEU A C 1
ATOM 1838 O O . LEU A 1 240 ? 14.547 10.094 0.326 1 94.12 240 LEU A O 1
ATOM 1842 N N . PRO A 1 241 ? 13 9.602 1.821 1 91.69 241 PRO A N 1
ATOM 1843 C CA . PRO A 1 241 ? 12.719 8.344 1.134 1 91.69 241 PRO A CA 1
ATOM 1844 C C . PRO A 1 241 ? 12.062 8.547 -0.229 1 91.69 241 PRO A C 1
ATOM 1846 O O . PRO A 1 241 ? 11.398 9.562 -0.451 1 91.69 241 PRO A O 1
ATOM 1849 N N . GLY A 1 242 ? 12.273 7.59 -1.062 1 91.69 242 GLY A N 1
ATOM 1850 C CA . GLY A 1 242 ? 11.586 7.605 -2.346 1 91.69 242 GLY A CA 1
ATOM 1851 C C . GLY A 1 242 ? 10.141 7.16 -2.258 1 91.69 242 GLY A C 1
ATOM 1852 O O . GLY A 1 242 ? 9.312 7.547 -3.088 1 91.69 242 GLY A O 1
ATOM 1853 N N . LEU A 1 243 ? 9.914 6.309 -1.306 1 91.62 243 LEU A N 1
ATOM 1854 C CA . LEU A 1 243 ? 8.578 5.758 -1.087 1 91.62 243 LEU A CA 1
ATOM 1855 C C . LEU A 1 243 ? 8.297 5.59 0.402 1 91.62 243 LEU A C 1
ATOM 1857 O O . LEU A 1 243 ? 9.141 5.082 1.144 1 91.62 243 LEU A O 1
ATOM 1861 N N . SER A 1 244 ? 7.188 6.117 0.821 1 91.94 244 SER A N 1
ATOM 1862 C CA . SER A 1 244 ? 6.695 5.926 2.182 1 91.94 244 SER A CA 1
ATOM 1863 C C . SER A 1 244 ? 5.312 5.285 2.184 1 91.94 244 SER A C 1
ATOM 1865 O O . SER A 1 244 ? 4.398 5.762 1.504 1 91.94 244 SER A O 1
ATOM 1867 N N . VAL A 1 245 ? 5.234 4.191 2.875 1 90.38 245 VAL A N 1
ATOM 1868 C CA . VAL A 1 245 ? 3.969 3.475 2.984 1 90.38 245 VAL A CA 1
ATOM 1869 C C . VAL A 1 245 ? 3.477 3.514 4.43 1 90.38 245 VAL A C 1
ATOM 1871 O O . VAL A 1 245 ? 4.254 3.307 5.363 1 90.38 245 VAL A O 1
ATOM 1874 N N . PHE A 1 246 ? 2.15 3.799 4.539 1 89.94 246 PHE A N 1
ATOM 1875 C CA . PHE A 1 246 ? 1.59 3.959 5.875 1 89.94 246 PHE A CA 1
ATOM 1876 C C . PHE A 1 246 ? 0.358 3.082 6.055 1 89.94 246 PHE A C 1
ATOM 1878 O O . PHE A 1 246 ? -0.495 3.012 5.168 1 89.94 246 PHE A O 1
ATOM 1885 N N . SER A 1 247 ? 0.366 2.342 7.195 1 82.56 247 SER A N 1
ATOM 1886 C CA . SER A 1 247 ? -0.812 1.575 7.586 1 82.56 247 SER A CA 1
ATOM 1887 C C . SER A 1 247 ? -1.038 1.636 9.094 1 82.56 247 SER A C 1
ATOM 1889 O O . SER A 1 247 ? -0.205 2.166 9.828 1 82.56 247 SER A O 1
ATOM 1891 N N . ASP A 1 248 ? -2.295 1.236 9.484 1 76.12 248 ASP A N 1
ATOM 1892 C CA . ASP A 1 248 ? -2.59 1.133 10.914 1 76.12 248 ASP A CA 1
ATOM 1893 C C . ASP A 1 248 ? -2.859 -0.316 11.312 1 76.12 248 ASP A C 1
ATOM 1895 O O . ASP A 1 248 ? -3.387 -1.098 10.516 1 76.12 248 ASP A O 1
ATOM 1899 N N . ARG A 1 249 ? -2.389 -0.76 12.477 1 66.94 249 ARG A N 1
ATOM 1900 C CA . ARG A 1 249 ? -2.496 -2.139 12.945 1 66.94 249 ARG A CA 1
ATOM 1901 C C . ARG A 1 249 ? -3.955 -2.566 13.062 1 66.94 249 ARG A C 1
ATOM 1903 O O . ARG A 1 249 ? -4.27 -3.754 12.969 1 66.94 249 ARG A O 1
ATOM 1910 N N . GLN A 1 250 ? -4.738 -1.565 13.297 1 59.59 250 GLN A N 1
ATOM 1911 C CA . GLN A 1 250 ? -6.141 -1.926 13.484 1 59.59 250 GLN A CA 1
ATOM 1912 C C . GLN A 1 250 ? -6.828 -2.164 12.141 1 59.59 250 GLN A C 1
ATOM 1914 O O . GLN A 1 250 ? -7.93 -2.715 12.094 1 59.59 250 GLN A O 1
ATOM 1919 N N . ALA A 1 251 ? -6.09 -2.146 11.133 1 58 251 ALA A N 1
ATOM 1920 C CA . ALA A 1 251 ? -6.656 -2.283 9.789 1 58 251 ALA A CA 1
ATOM 1921 C C . ALA A 1 251 ? -8.031 -1.636 9.711 1 58 251 ALA A C 1
ATOM 1923 O O . ALA A 1 251 ? -8.969 -2.219 9.148 1 58 251 ALA A O 1
ATOM 1924 N N . SER A 1 252 ? -8.102 -0.487 10.391 1 55.81 252 SER A N 1
ATOM 1925 C CA . SER A 1 252 ? -9.375 0.162 10.703 1 55.81 252 SER A CA 1
ATOM 1926 C C . SER A 1 252 ? -10.219 0.342 9.445 1 55.81 252 SER A C 1
ATOM 1928 O O . SER A 1 252 ? -11.414 0.03 9.445 1 55.81 252 SER A O 1
ATOM 1930 N N . VAL A 1 253 ? -9.523 0.75 8.391 1 56.62 253 VAL A N 1
ATOM 1931 C CA . VAL A 1 253 ? -10.32 0.982 7.191 1 56.62 253 VAL A CA 1
ATOM 1932 C C . VAL A 1 253 ? -10.773 -0.352 6.605 1 56.62 253 VAL A C 1
ATOM 1934 O O . VAL A 1 253 ? -11.938 -0.5 6.203 1 56.62 253 VAL A O 1
ATOM 1937 N N . TYR A 1 254 ? -9.82 -1.3 6.664 1 58.09 254 TYR A N 1
ATOM 1938 C CA . TYR A 1 254 ? -10.141 -2.619 6.137 1 58.09 254 TYR A CA 1
ATOM 1939 C C . TYR A 1 254 ? -11.188 -3.314 7.004 1 58.09 254 TYR A C 1
ATOM 1941 O O . TYR A 1 254 ? -12.117 -3.932 6.484 1 58.09 254 TYR A O 1
ATOM 1949 N N . GLY A 1 255 ? -10.945 -3.139 8.297 1 57.94 255 GLY A N 1
ATOM 1950 C CA . GLY A 1 255 ? -11.945 -3.67 9.211 1 57.94 255 GLY A CA 1
ATOM 1951 C C . GLY A 1 255 ? -13.32 -3.066 9.008 1 57.94 255 GLY A C 1
ATOM 1952 O O . GLY A 1 255 ? -14.328 -3.783 9.008 1 57.94 255 GLY A O 1
ATOM 1953 N N . HIS A 1 256 ? -13.297 -1.842 8.82 1 57.12 256 HIS A N 1
ATOM 1954 C CA . HIS A 1 256 ? -14.562 -1.161 8.555 1 57.12 256 HIS A CA 1
ATOM 1955 C C . HIS A 1 256 ? -15.188 -1.662 7.254 1 57.12 256 HIS A C 1
ATOM 1957 O O . HIS A 1 256 ? -16.391 -1.913 7.203 1 57.12 256 HIS A O 1
ATOM 1963 N N . TYR A 1 257 ? -14.305 -1.795 6.348 1 57.62 257 TYR A N 1
ATOM 1964 C CA . TYR A 1 257 ? -14.773 -2.318 5.066 1 57.62 257 TYR A CA 1
ATOM 1965 C C . TYR A 1 257 ? -15.43 -3.686 5.242 1 57.62 257 TYR A C 1
ATOM 1967 O O . TYR A 1 257 ? -16.547 -3.91 4.773 1 57.62 257 TYR A O 1
ATOM 1975 N N . HIS A 1 258 ? -14.711 -4.453 5.93 1 55.75 258 HIS A N 1
ATOM 1976 C CA . HIS A 1 258 ? -15.219 -5.801 6.145 1 55.75 258 HIS A CA 1
ATOM 1977 C C . HIS A 1 258 ? -16.531 -5.777 6.93 1 55.75 258 HIS A C 1
ATOM 1979 O O . HIS A 1 258 ? -17.469 -6.516 6.613 1 55.75 258 HIS A O 1
ATOM 1985 N N . SER A 1 259 ? -16.578 -4.922 7.91 1 58.53 259 SER A N 1
ATOM 1986 C CA . SER A 1 259 ? -17.797 -4.797 8.711 1 58.53 259 SER A CA 1
ATOM 1987 C C . SER A 1 259 ? -18.969 -4.305 7.871 1 58.53 259 SER A C 1
ATOM 1989 O O . SER A 1 259 ? -20.078 -4.801 8.008 1 58.53 259 SER A O 1
ATOM 1991 N N . GLU A 1 260 ? -18.672 -3.451 7.035 1 58.84 260 GLU A N 1
ATOM 1992 C CA . GLU A 1 260 ? -19.719 -2.891 6.191 1 58.84 260 GLU A CA 1
ATOM 1993 C C . GLU A 1 260 ? -20.234 -3.92 5.191 1 58.84 260 GLU A C 1
ATOM 1995 O O . GLU A 1 260 ? -21.438 -3.986 4.922 1 58.84 260 GLU A O 1
ATOM 2000 N N . ILE A 1 261 ? -19.281 -4.695 4.742 1 56.47 261 ILE A N 1
ATOM 2001 C CA . ILE A 1 261 ? -19.688 -5.742 3.809 1 56.47 261 ILE A CA 1
ATOM 2002 C C . ILE A 1 261 ? -20.594 -6.742 4.52 1 56.47 261 ILE A C 1
ATOM 2004 O O . ILE A 1 261 ? -21.609 -7.164 3.971 1 56.47 261 ILE A O 1
ATOM 2008 N N . ARG A 1 262 ? -20.203 -7.047 5.68 1 55.72 262 ARG A N 1
ATOM 2009 C CA . ARG A 1 262 ? -21.031 -7.957 6.469 1 55.72 262 ARG A CA 1
ATOM 2010 C C . ARG A 1 262 ? -22.406 -7.363 6.715 1 55.72 262 ARG A C 1
ATOM 2012 O O . ARG A 1 262 ? -23.422 -8.062 6.613 1 55.72 262 ARG A O 1
ATOM 2019 N N . ARG A 1 263 ? -22.438 -6.117 7.055 1 61.19 263 ARG A N 1
ATOM 2020 C CA . ARG A 1 263 ? -23.703 -5.43 7.266 1 61.19 263 ARG A CA 1
ATOM 2021 C C . ARG A 1 263 ? -24.562 -5.461 6.008 1 61.19 263 ARG A C 1
ATOM 2023 O O . ARG A 1 263 ? -25.781 -5.621 6.082 1 61.19 263 ARG A O 1
ATOM 2030 N N . MET A 1 264 ? -23.953 -5.371 4.918 1 60.62 264 MET A N 1
ATOM 2031 C CA . MET A 1 264 ? -24.672 -5.379 3.648 1 60.62 264 MET A CA 1
ATOM 2032 C C . MET A 1 264 ? -25.328 -6.734 3.398 1 60.62 264 MET A C 1
ATOM 2034 O O . MET A 1 264 ? -26.469 -6.809 2.965 1 60.62 264 MET A O 1
ATOM 2038 N N . ILE A 1 265 ? -24.531 -7.695 3.676 1 59.06 265 ILE A N 1
ATOM 2039 C CA . ILE A 1 265 ? -25.078 -9.039 3.516 1 59.06 265 ILE A CA 1
ATOM 2040 C C . ILE A 1 265 ? -26.312 -9.203 4.406 1 59.06 265 ILE A C 1
ATOM 2042 O O . ILE A 1 265 ? -27.344 -9.711 3.961 1 59.06 265 ILE A O 1
ATOM 2046 N N . HIS A 1 266 ? -26.234 -8.703 5.598 1 65.62 266 HIS A N 1
ATOM 2047 C CA . HIS A 1 266 ? -27.359 -8.773 6.527 1 65.62 266 HIS A CA 1
ATOM 2048 C C . HIS A 1 266 ? -28.531 -7.938 6.031 1 65.62 266 HIS A C 1
ATOM 2050 O O . HIS A 1 266 ? -29.688 -8.359 6.141 1 65.62 266 HIS A O 1
ATOM 2056 N N . ALA A 1 267 ? -28.219 -6.848 5.469 1 69.5 267 ALA A N 1
ATOM 2057 C CA . ALA A 1 267 ? -29.281 -5.973 4.953 1 69.5 267 ALA A CA 1
ATOM 2058 C C . ALA A 1 267 ? -30.016 -6.625 3.789 1 69.5 267 ALA A C 1
ATOM 2060 O O . ALA A 1 267 ? -31.234 -6.527 3.691 1 69.5 267 ALA A O 1
ATOM 2061 N N . ASP A 1 268 ? -29.266 -7.312 2.994 1 69.56 268 ASP A N 1
ATOM 2062 C CA . ASP A 1 268 ? -29.891 -8 1.869 1 69.56 268 ASP A CA 1
ATOM 2063 C C . ASP A 1 268 ? -30.844 -9.094 2.354 1 69.56 268 ASP A C 1
ATOM 2065 O O . ASP A 1 268 ? -31.938 -9.242 1.82 1 69.56 268 ASP A O 1
ATOM 2069 N N . HIS A 1 269 ? -30.391 -9.742 3.322 1 71.75 269 HIS A N 1
ATOM 2070 C CA . HIS A 1 269 ? -31.25 -10.766 3.906 1 71.75 269 HIS A CA 1
ATOM 2071 C C . HIS A 1 269 ? -32.5 -10.141 4.508 1 71.75 269 HIS A C 1
ATOM 2073 O O . HIS A 1 269 ? -33.594 -10.664 4.324 1 71.75 269 HIS A O 1
ATOM 2079 N N . ARG A 1 270 ? -32.344 -9.086 5.191 1 82.19 270 ARG A N 1
ATOM 2080 C CA . ARG A 1 270 ? -33.469 -8.398 5.816 1 82.19 270 ARG A CA 1
ATOM 2081 C C . ARG A 1 270 ? -34.438 -7.895 4.766 1 82.19 270 ARG A C 1
ATOM 2083 O O . ARG A 1 270 ? -35.656 -7.957 4.965 1 82.19 270 ARG A O 1
ATOM 2090 N N . ILE A 1 271 ? -33.938 -7.516 3.715 1 82.44 271 ILE A N 1
ATOM 2091 C CA . ILE A 1 271 ? -34.781 -7.031 2.627 1 82.44 271 ILE A CA 1
ATOM 2092 C C . ILE A 1 271 ? -35.625 -8.18 2.074 1 82.44 271 ILE A C 1
ATOM 2094 O O . ILE A 1 271 ? -36.844 -8.031 1.881 1 82.44 271 ILE A O 1
ATOM 2098 N N . ILE A 1 272 ? -35 -9.25 1.91 1 81.31 272 ILE A N 1
ATOM 2099 C CA . ILE A 1 272 ? -35.719 -10.422 1.406 1 81.31 272 ILE A CA 1
ATOM 2100 C C . ILE A 1 272 ? -36.812 -10.812 2.385 1 81.31 272 ILE A C 1
ATOM 2102 O O . ILE A 1 272 ? -37.938 -11.094 1.978 1 81.31 272 ILE A O 1
ATOM 2106 N N . GLU A 1 273 ? -36.531 -10.758 3.635 1 85.5 273 GLU A N 1
ATOM 2107 C CA . GLU A 1 273 ? -37.5 -11.086 4.672 1 85.5 273 GLU A CA 1
ATOM 2108 C C . GLU A 1 273 ? -38.688 -10.117 4.66 1 85.5 273 GLU A C 1
ATOM 2110 O O . GLU A 1 273 ? -39.844 -10.531 4.727 1 85.5 273 GLU A O 1
ATOM 2115 N N . LEU A 1 274 ? -38.406 -8.914 4.543 1 88.5 274 LEU A N 1
ATOM 2116 C CA . LEU A 1 274 ? -39.438 -7.883 4.578 1 88.5 274 LEU A CA 1
ATOM 2117 C C . LEU A 1 274 ? -40.312 -7.938 3.324 1 88.5 274 LEU A C 1
ATOM 2119 O O . LEU A 1 274 ? -41.531 -7.738 3.393 1 88.5 274 LEU A O 1
ATOM 2123 N N . GLU A 1 275 ? -39.656 -8.211 2.262 1 89.19 275 GLU A N 1
ATOM 2124 C CA . GLU A 1 275 ? -40.438 -8.336 1.023 1 89.19 275 GLU A CA 1
ATOM 2125 C C . GLU A 1 275 ? -41.406 -9.508 1.087 1 89.19 275 GLU A C 1
ATOM 2127 O O . GLU A 1 275 ? -42.531 -9.414 0.612 1 89.19 275 GLU A O 1
ATOM 2132 N N . ARG A 1 276 ? -41 -10.547 1.683 1 89.75 276 ARG A N 1
ATOM 2133 C CA . ARG A 1 276 ? -41.875 -11.695 1.893 1 89.75 276 ARG A CA 1
ATOM 2134 C C . ARG A 1 276 ? -43.031 -11.344 2.816 1 89.75 276 ARG A C 1
ATOM 2136 O O . ARG A 1 276 ? -44.188 -11.742 2.572 1 89.75 276 ARG A O 1
ATOM 2143 N N . GLU A 1 277 ? -42.719 -10.648 3.852 1 91.56 277 GLU A N 1
ATOM 2144 C CA . GLU A 1 277 ? -43.75 -10.227 4.801 1 91.56 277 GLU A CA 1
ATOM 2145 C C . GLU A 1 277 ? -44.781 -9.305 4.141 1 91.56 277 GLU A C 1
ATOM 2147 O O . GLU A 1 277 ? -45.969 -9.438 4.359 1 91.56 277 GLU A O 1
ATOM 2152 N N . VAL A 1 278 ? -44.344 -8.422 3.393 1 92.25 278 VAL A N 1
ATOM 2153 C CA . VAL A 1 278 ? -45.188 -7.5 2.672 1 92.25 278 VAL A CA 1
ATOM 2154 C C . VAL A 1 278 ? -46.125 -8.281 1.741 1 92.25 278 VAL A C 1
ATOM 2156 O O . VAL A 1 278 ? -47.344 -8.023 1.694 1 92.25 278 VAL A O 1
ATOM 2159 N N . ALA A 1 279 ? -45.594 -9.242 1.064 1 91.69 279 ALA A N 1
ATOM 2160 C CA . ALA A 1 279 ? -46.375 -10.07 0.152 1 91.69 279 ALA A CA 1
ATOM 2161 C C . ALA A 1 279 ? -47.469 -10.844 0.905 1 91.69 279 ALA A C 1
ATOM 2163 O O . ALA A 1 279 ? -48.594 -10.93 0.458 1 91.69 279 ALA A O 1
ATOM 2164 N N . ALA A 1 280 ? -47.125 -11.336 2.01 1 92.62 280 ALA A N 1
ATOM 2165 C CA . ALA A 1 280 ? -48.062 -12.102 2.826 1 92.62 280 ALA A CA 1
ATOM 2166 C C . ALA A 1 280 ? -49.188 -11.211 3.352 1 92.62 280 ALA A C 1
ATOM 2168 O O . ALA A 1 280 ? -50.375 -11.602 3.346 1 92.62 280 ALA A O 1
ATOM 2169 N N . LEU A 1 281 ? -48.906 -10.047 3.773 1 91.31 281 LEU A N 1
ATOM 2170 C CA . LEU A 1 281 ? -49.875 -9.117 4.332 1 91.31 281 LEU A CA 1
ATOM 2171 C C . LEU A 1 281 ? -50.812 -8.609 3.25 1 91.31 281 LEU A C 1
ATOM 2173 O O . LEU A 1 281 ? -52 -8.453 3.488 1 91.31 281 LEU A O 1
ATOM 2177 N N . ARG A 1 282 ? -50.312 -8.406 2.098 1 91.56 282 ARG A N 1
ATOM 2178 C CA . ARG A 1 282 ? -51.156 -7.98 0.981 1 91.56 282 ARG A CA 1
ATOM 2179 C C . ARG A 1 282 ? -52.156 -9.07 0.596 1 91.56 282 ARG A C 1
ATOM 2181 O O . ARG A 1 282 ? -53.312 -8.789 0.341 1 91.56 282 ARG A O 1
ATOM 2188 N N . ALA A 1 283 ? -51.688 -10.297 0.622 1 91.44 283 ALA A N 1
ATOM 2189 C CA . ALA A 1 283 ? -52.562 -11.43 0.319 1 91.44 283 ALA A CA 1
ATOM 2190 C C . ALA A 1 283 ? -53.656 -11.562 1.362 1 91.44 283 ALA A C 1
ATOM 2192 O O . ALA A 1 283 ? -54.812 -11.852 1.024 1 91.44 283 ALA A O 1
ATOM 2193 N N . ALA A 1 284 ? -53.375 -11.328 2.572 1 90.81 284 ALA A N 1
ATOM 2194 C CA . ALA A 1 284 ? -54.344 -11.414 3.662 1 90.81 284 ALA A CA 1
ATOM 2195 C C . ALA A 1 284 ? -55.406 -10.32 3.545 1 90.81 284 ALA A C 1
ATOM 2197 O O . ALA A 1 284 ? -56.594 -10.562 3.797 1 90.81 284 ALA A O 1
ATOM 2198 N N . LEU A 1 285 ? -55.062 -9.195 3.201 1 90.94 285 LEU A N 1
ATOM 2199 C CA . LEU A 1 285 ? -55.969 -8.07 3.039 1 90.94 285 LEU A CA 1
ATOM 2200 C C . LEU A 1 285 ? -56.906 -8.305 1.863 1 90.94 285 LEU A C 1
ATOM 2202 O O . LEU A 1 285 ? -58.094 -7.953 1.931 1 90.94 285 LEU A O 1
ATOM 2206 N N . ASP A 1 286 ? -56.406 -8.898 0.792 1 89.12 286 ASP A N 1
ATOM 2207 C CA . ASP A 1 286 ? -57.219 -9.195 -0.379 1 89.12 286 ASP A CA 1
ATOM 2208 C C . ASP A 1 286 ? -58.281 -10.234 -0.051 1 89.12 286 ASP A C 1
ATOM 2210 O O . ASP A 1 286 ? -59.375 -10.227 -0.647 1 89.12 286 ASP A O 1
ATOM 2214 N N . ARG A 1 287 ? -58.094 -11.055 0.957 1 89.5 287 ARG A N 1
ATOM 2215 C CA . ARG A 1 287 ? -59.031 -12.102 1.352 1 89.5 287 ARG A CA 1
ATOM 2216 C C . ARG A 1 287 ? -60 -11.594 2.414 1 89.5 287 ARG A C 1
ATOM 2218 O O . ARG A 1 287 ? -61 -12.266 2.736 1 89.5 287 ARG A O 1
ATOM 2225 N N . SER A 1 288 ? -59.812 -10.492 2.963 1 79.06 288 SER A N 1
ATOM 2226 C CA . SER A 1 288 ? -60.719 -9.953 3.984 1 79.06 288 SER A CA 1
ATOM 2227 C C . SER A 1 288 ? -61.781 -9.031 3.369 1 79.06 288 SER A C 1
ATOM 2229 O O . SER A 1 288 ? -61.531 -8.398 2.344 1 79.06 288 SER A O 1
ATOM 2231 N N . MET B 1 1 ? -9.023 -7.941 -26.266 1 21.41 1 MET B N 1
ATOM 2232 C CA . MET B 1 1 ? -8.781 -7.137 -25.062 1 21.41 1 MET B CA 1
ATOM 2233 C C . MET B 1 1 ? -9.938 -7.27 -24.078 1 21.41 1 MET B C 1
ATOM 2235 O O . MET B 1 1 ? -11.008 -6.688 -24.281 1 21.41 1 MET B O 1
ATOM 2239 N N . SER B 1 2 ? -10.055 -8.508 -23.422 1 25.3 2 SER B N 1
ATOM 2240 C CA . SER B 1 2 ? -11.281 -9.031 -22.828 1 25.3 2 SER B CA 1
ATOM 2241 C C . SER B 1 2 ? -11.727 -8.188 -21.641 1 25.3 2 SER B C 1
ATOM 2243 O O . SER B 1 2 ? -10.898 -7.656 -20.906 1 25.3 2 SER B O 1
ATOM 2245 N N . ASP B 1 3 ? -12.859 -7.602 -21.781 1 25.48 3 ASP B N 1
ATOM 2246 C CA . ASP B 1 3 ? -13.695 -6.746 -20.938 1 25.48 3 ASP B CA 1
ATOM 2247 C C . ASP B 1 3 ? -13.742 -7.262 -19.5 1 25.48 3 ASP B C 1
ATOM 2249 O O . ASP B 1 3 ? -14.172 -8.391 -19.25 1 25.48 3 ASP B O 1
ATOM 2253 N N . PRO B 1 4 ? -12.867 -6.793 -18.672 1 28.88 4 PRO B N 1
ATOM 2254 C CA . PRO B 1 4 ? -12.938 -7.32 -17.312 1 28.88 4 PRO B CA 1
ATOM 2255 C C . PRO B 1 4 ? -14.359 -7.355 -16.766 1 28.88 4 PRO B C 1
ATOM 2257 O O . PRO B 1 4 ? -14.648 -8.102 -15.828 1 28.88 4 PRO B O 1
ATOM 2260 N N . SER B 1 5 ? -15.289 -6.449 -17.281 1 30.89 5 SER B N 1
ATOM 2261 C CA . SER B 1 5 ? -16.734 -6.539 -17.125 1 30.89 5 SER B CA 1
ATOM 2262 C C . SER B 1 5 ? -17.281 -7.84 -17.703 1 30.89 5 SER B C 1
ATOM 2264 O O . SER B 1 5 ? -18.469 -8.141 -17.562 1 30.89 5 SER B O 1
ATOM 2266 N N . ALA B 1 6 ? -16.609 -8.383 -18.766 1 31.39 6 ALA B N 1
ATOM 2267 C CA . ALA B 1 6 ? -17.047 -9.586 -19.469 1 31.39 6 ALA B CA 1
ATOM 2268 C C . ALA B 1 6 ? -16.984 -10.805 -18.547 1 31.39 6 ALA B C 1
ATOM 2270 O O . ALA B 1 6 ? -17.328 -11.914 -18.953 1 31.39 6 ALA B O 1
ATOM 2271 N N . ILE B 1 7 ? -16.281 -10.648 -17.422 1 28.94 7 ILE B N 1
ATOM 2272 C CA . ILE B 1 7 ? -16.266 -11.727 -16.422 1 28.94 7 ILE B CA 1
ATOM 2273 C C . ILE B 1 7 ? -17.641 -11.859 -15.789 1 28.94 7 ILE B C 1
ATOM 2275 O O . ILE B 1 7 ? -17.875 -12.773 -14.992 1 28.94 7 ILE B O 1
ATOM 2279 N N . ALA B 1 8 ? -18.484 -10.852 -15.93 1 32.22 8 ALA B N 1
ATOM 2280 C CA . ALA B 1 8 ? -19.797 -10.977 -15.312 1 32.22 8 ALA B CA 1
ATOM 2281 C C . ALA B 1 8 ? -20.578 -12.141 -15.906 1 32.22 8 ALA B C 1
ATOM 2283 O O . ALA B 1 8 ? -21.516 -12.641 -15.289 1 32.22 8 ALA B O 1
ATOM 2284 N N . GLY B 1 9 ? -20.297 -12.391 -17.156 1 29.97 9 GLY B N 1
ATOM 2285 C CA . GLY B 1 9 ? -21.203 -13.328 -17.797 1 29.97 9 GLY B CA 1
ATOM 2286 C C . GLY B 1 9 ? -20.75 -14.773 -17.688 1 29.97 9 GLY B C 1
ATOM 2287 O O . GLY B 1 9 ? -21.406 -15.68 -18.203 1 29.97 9 GLY B O 1
ATOM 2288 N N . GLN B 1 10 ? -19.422 -14.977 -17.656 1 30.52 10 GLN B N 1
ATOM 2289 C CA . GLN B 1 10 ? -19.125 -16.406 -17.734 1 30.52 10 GLN B CA 1
ATOM 2290 C C . GLN B 1 10 ? -19.391 -17.094 -16.406 1 30.52 10 GLN B C 1
ATOM 2292 O O . GLN B 1 10 ? -19.266 -16.484 -15.344 1 30.52 10 GLN B O 1
ATOM 2297 N N . PRO B 1 11 ? -20.047 -18.266 -16.422 1 29.62 11 PRO B N 1
ATOM 2298 C CA . PRO B 1 11 ? -20.375 -19.016 -15.211 1 29.62 11 PRO B CA 1
ATOM 2299 C C . PRO B 1 11 ? -19.203 -19.125 -14.234 1 29.62 11 PRO B C 1
ATOM 2301 O O . PRO B 1 11 ? -18.078 -19.438 -14.641 1 29.62 11 PRO B O 1
ATOM 2304 N N . VAL B 1 12 ? -19.219 -18.203 -13.32 1 36.22 12 VAL B N 1
ATOM 2305 C CA . VAL B 1 12 ? -18.266 -18.375 -12.227 1 36.22 12 VAL B CA 1
ATOM 2306 C C . VAL B 1 12 ? -18.156 -19.859 -11.859 1 36.22 12 VAL B C 1
ATOM 2308 O O . VAL B 1 12 ? -19.172 -20.531 -11.648 1 36.22 12 VAL B O 1
ATOM 2311 N N . LEU B 1 13 ? -17.125 -20.609 -12.281 1 35.62 13 LEU B N 1
ATOM 2312 C CA . LEU B 1 13 ? -16.969 -21.984 -11.82 1 35.62 13 LEU B CA 1
ATOM 2313 C C . LEU B 1 13 ? -17.25 -22.078 -10.32 1 35.62 13 LEU B C 1
ATOM 2315 O O . LEU B 1 13 ? -17.047 -21.109 -9.586 1 35.62 13 LEU B O 1
ATOM 2319 N N . PRO B 1 14 ? -17.906 -23.141 -9.875 1 32.94 14 PRO B N 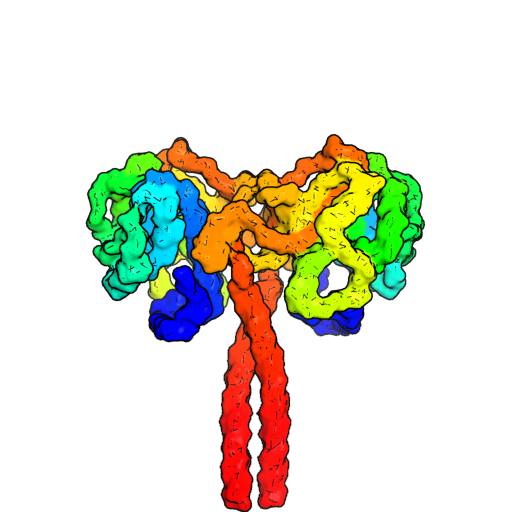1
ATOM 2320 C CA . PRO B 1 14 ? -18.234 -23.328 -8.461 1 32.94 14 PRO B CA 1
ATOM 2321 C C . PRO B 1 14 ? -17.047 -23.094 -7.539 1 32.94 14 PRO B C 1
ATOM 2323 O O . PRO B 1 14 ? -15.898 -23.344 -7.934 1 32.94 14 PRO B O 1
ATOM 2326 N N . PHE B 1 15 ? -17.328 -22.406 -6.441 1 36.19 15 PHE B N 1
ATOM 2327 C CA . PHE B 1 15 ? -16.344 -22.141 -5.402 1 36.19 15 PHE B CA 1
ATOM 2328 C C . PHE B 1 15 ? -15.742 -23.438 -4.871 1 36.19 15 PHE B C 1
ATOM 2330 O O . PHE B 1 15 ? -16.469 -24.312 -4.41 1 36.19 15 PHE B O 1
ATOM 2337 N N . THR B 1 16 ? -14.859 -23.969 -5.406 1 38.75 16 THR B N 1
ATOM 2338 C CA . THR B 1 16 ? -14.289 -25.203 -4.891 1 38.75 16 THR B CA 1
ATOM 2339 C C . THR B 1 16 ? -13.492 -24.953 -3.615 1 38.75 16 THR B C 1
ATOM 2341 O O . THR B 1 16 ? -12.633 -25.75 -3.238 1 38.75 16 THR B O 1
ATOM 2344 N N . GLY B 1 17 ? -13.883 -24.109 -2.711 1 35.59 17 GLY B N 1
ATOM 2345 C CA . GLY B 1 17 ? -13.195 -23.812 -1.46 1 35.59 17 GLY B CA 1
ATOM 2346 C C . GLY B 1 17 ? -12.219 -22.656 -1.568 1 35.59 17 GLY B C 1
ATOM 2347 O O . GLY B 1 17 ? -11.734 -22.156 -0.555 1 35.59 17 GLY B O 1
ATOM 2348 N N . GLU B 1 18 ? -11.539 -22.781 -2.521 1 35.88 18 GLU B N 1
ATOM 2349 C CA . GLU B 1 18 ? -10.648 -21.688 -2.852 1 35.88 18 GLU B CA 1
ATOM 2350 C C . GLU B 1 18 ? -11.406 -20.531 -3.506 1 35.88 18 GLU B C 1
ATOM 2352 O O . GLU B 1 18 ? -10.805 -19.531 -3.895 1 35.88 18 GLU B O 1
ATOM 2357 N N . ARG B 1 19 ? -12.641 -20.953 -3.83 1 31.31 19 ARG B N 1
ATOM 2358 C CA . ARG B 1 19 ? -13.406 -19.984 -4.594 1 31.31 19 ARG B CA 1
ATOM 2359 C C . ARG B 1 19 ? -13.938 -18.875 -3.688 1 31.31 19 ARG B C 1
ATOM 2361 O O . ARG B 1 19 ? -14.789 -19.109 -2.828 1 31.31 19 ARG B O 1
ATOM 2368 N N . PHE B 1 20 ? -13.305 -18.078 -3.33 1 33.56 20 PHE B N 1
ATOM 2369 C CA . PHE B 1 20 ? -13.555 -16.859 -2.553 1 33.56 20 PHE B CA 1
ATOM 2370 C C . PHE B 1 20 ? -14.82 -16.172 -3.031 1 33.56 20 PHE B C 1
ATOM 2372 O O . PHE B 1 20 ? -15.203 -16.297 -4.195 1 33.56 20 PHE B O 1
ATOM 2379 N N . THR B 1 21 ? -15.695 -15.953 -2.135 1 36.31 21 THR B N 1
ATOM 2380 C CA . THR B 1 21 ? -16.75 -15.031 -2.537 1 36.31 21 THR B CA 1
ATOM 2381 C C . THR B 1 21 ? -16.203 -13.969 -3.484 1 36.31 21 THR B C 1
ATOM 2383 O O . THR B 1 21 ? -15.008 -13.711 -3.514 1 36.31 21 THR B O 1
ATOM 2386 N N . PRO B 1 22 ? -17.031 -13.578 -4.363 1 37.22 22 PRO B N 1
ATOM 2387 C CA . PRO B 1 22 ? -16.547 -12.586 -5.336 1 37.22 22 PRO B CA 1
ATOM 2388 C C . PRO B 1 22 ? -15.555 -11.594 -4.73 1 37.22 22 PRO B C 1
ATOM 2390 O O . PRO B 1 22 ? -14.617 -11.164 -5.406 1 37.22 22 PRO B O 1
ATOM 2393 N N . GLU B 1 23 ? -15.781 -11.219 -3.428 1 41.38 23 GLU B N 1
ATOM 2394 C CA . GLU B 1 23 ? -15.023 -10.242 -2.656 1 41.38 23 GLU B CA 1
ATOM 2395 C C . GLU B 1 23 ? -13.625 -10.758 -2.328 1 41.38 23 GLU B C 1
ATOM 2397 O O . GLU B 1 23 ? -12.641 -10.023 -2.457 1 41.38 23 GLU B O 1
ATOM 2402 N N . CYS B 1 24 ? -13.727 -11.992 -1.667 1 41.31 24 CYS B N 1
ATOM 2403 C CA . CYS B 1 24 ? -12.508 -12.695 -1.278 1 41.31 24 CYS B CA 1
ATOM 2404 C C . CYS B 1 24 ? -11.648 -13.008 -2.496 1 41.31 24 CYS B C 1
ATOM 2406 O O . CYS B 1 24 ? -10.414 -12.984 -2.414 1 41.31 24 CYS B O 1
ATOM 2408 N N . VAL B 1 25 ? -12.391 -13.07 -3.59 1 47.44 25 VAL B N 1
ATOM 2409 C CA . VAL B 1 25 ? -11.719 -13.461 -4.828 1 47.44 25 VAL B CA 1
ATOM 2410 C C . VAL B 1 25 ? -10.828 -12.32 -5.316 1 47.44 25 VAL B C 1
ATOM 2412 O O . VAL B 1 25 ? -9.703 -12.555 -5.754 1 47.44 25 VAL B O 1
ATOM 2415 N N . ARG B 1 26 ? -11.391 -11.102 -5.027 1 53.22 26 ARG B N 1
ATOM 2416 C CA . ARG B 1 26 ? -10.617 -10.008 -5.598 1 53.22 26 ARG B CA 1
ATOM 2417 C C . ARG B 1 26 ? -9.359 -9.742 -4.785 1 53.22 26 ARG B C 1
ATOM 2419 O O . ARG B 1 26 ? -8.297 -9.453 -5.344 1 53.22 26 ARG B O 1
ATOM 2426 N N . GLU B 1 27 ? -9.5 -10.062 -3.424 1 58.41 27 GLU B N 1
ATOM 2427 C CA . GLU B 1 27 ? -8.352 -9.812 -2.562 1 58.41 27 GLU B CA 1
ATOM 2428 C C . GLU B 1 27 ? -7.234 -10.82 -2.82 1 58.41 27 GLU B C 1
ATOM 2430 O O . GLU B 1 27 ? -6.062 -10.453 -2.924 1 58.41 27 GLU B O 1
ATOM 2435 N N . ILE B 1 28 ? -7.699 -12.023 -3.014 1 59.44 28 ILE B N 1
ATOM 2436 C CA . ILE B 1 28 ? -6.715 -13.078 -3.23 1 59.44 28 ILE B CA 1
ATOM 2437 C C . ILE B 1 28 ? -6.055 -12.891 -4.594 1 59.44 28 ILE B C 1
ATOM 2439 O O . ILE B 1 28 ? -4.84 -13.062 -4.73 1 59.44 28 ILE B O 1
ATOM 2443 N N . TRP B 1 29 ? -6.844 -12.328 -5.438 1 69.06 29 TRP B N 1
ATOM 2444 C CA . TRP B 1 29 ? -6.316 -12.133 -6.781 1 69.06 29 TRP B CA 1
ATOM 2445 C C . TRP B 1 29 ? -5.23 -11.055 -6.789 1 69.06 29 TRP B C 1
ATOM 2447 O O . TRP B 1 29 ? -4.215 -11.195 -7.473 1 69.06 29 TRP B O 1
ATOM 2457 N N . TYR B 1 30 ? -5.426 -10.156 -5.895 1 77 30 TYR B N 1
ATOM 2458 C CA . TYR B 1 30 ? -4.5 -9.031 -5.875 1 77 30 TYR B CA 1
ATOM 2459 C C . TYR B 1 30 ? -3.119 -9.469 -5.402 1 77 30 TYR B C 1
ATOM 2461 O O . TYR B 1 30 ? -2.105 -9.078 -5.984 1 77 30 TYR B O 1
ATOM 2469 N N . GLU B 1 31 ? -3.131 -10.273 -4.441 1 86.31 31 GLU B N 1
ATOM 2470 C CA . GLU B 1 31 ? -1.859 -10.766 -3.914 1 86.31 31 GLU B CA 1
ATOM 2471 C C . GLU B 1 31 ? -1.167 -11.688 -4.91 1 86.31 31 GLU B C 1
ATOM 2473 O O . GLU B 1 31 ? 0.053 -11.625 -5.082 1 86.31 31 GLU B O 1
ATOM 2478 N N . HIS B 1 32 ? -1.969 -12.477 -5.594 1 88.44 32 HIS B N 1
ATOM 2479 C CA . HIS B 1 32 ? -1.402 -13.359 -6.609 1 88.44 32 HIS B CA 1
ATOM 2480 C C . HIS B 1 32 ? -0.813 -12.562 -7.766 1 88.44 32 HIS B C 1
ATOM 2482 O O . HIS B 1 32 ? 0.303 -12.836 -8.211 1 88.44 32 HIS B O 1
ATOM 2488 N N . TRP B 1 33 ? -1.56 -11.586 -8.18 1 88.5 33 TRP B N 1
ATOM 2489 C CA . TRP B 1 33 ? -1.077 -10.734 -9.266 1 88.5 33 TRP B CA 1
ATOM 2490 C C . TRP B 1 33 ? 0.239 -10.062 -8.883 1 88.5 33 TRP B C 1
ATOM 2492 O O . TRP B 1 33 ? 1.154 -9.969 -9.703 1 88.5 33 TRP B O 1
ATOM 2502 N N . HIS B 1 34 ? 0.307 -9.664 -7.68 1 92.75 34 HIS B N 1
ATOM 2503 C CA . HIS B 1 34 ? 1.523 -9.016 -7.207 1 92.75 34 HIS B CA 1
ATOM 2504 C C . HIS B 1 34 ? 2.719 -9.961 -7.285 1 92.75 34 HIS B C 1
ATOM 2506 O O . HIS B 1 34 ? 3.803 -9.562 -7.715 1 92.75 34 HIS B O 1
ATOM 2512 N N . ARG B 1 35 ? 2.506 -11.164 -6.879 1 95.94 35 ARG B N 1
ATOM 2513 C CA . ARG B 1 35 ? 3.602 -12.133 -6.891 1 95.94 35 ARG B CA 1
ATOM 2514 C C . ARG B 1 35 ? 4.113 -12.359 -8.312 1 95.94 35 ARG B C 1
ATOM 2516 O O . ARG B 1 35 ? 5.324 -12.422 -8.539 1 95.94 35 ARG B O 1
ATOM 2523 N N . TYR B 1 36 ? 3.176 -12.492 -9.25 1 95.19 36 TYR B N 1
ATOM 2524 C CA . TYR B 1 36 ? 3.582 -12.664 -10.641 1 95.19 36 TYR B CA 1
ATOM 2525 C C . TYR B 1 36 ? 4.285 -11.414 -11.156 1 95.19 36 TYR B C 1
ATOM 2527 O O . TYR B 1 36 ? 5.297 -11.508 -11.852 1 95.19 36 TYR B O 1
ATOM 2535 N N . ALA B 1 37 ? 3.762 -10.258 -10.828 1 94.06 37 ALA B N 1
ATOM 2536 C CA . ALA B 1 37 ? 4.387 -9.008 -11.242 1 94.06 37 ALA B CA 1
ATOM 2537 C C . ALA B 1 37 ? 5.805 -8.891 -10.68 1 94.06 37 ALA B C 1
ATOM 2539 O O . ALA B 1 37 ? 6.723 -8.469 -11.391 1 94.06 37 ALA B O 1
ATOM 2540 N N . PHE B 1 38 ? 5.984 -9.258 -9.477 1 95.38 38 PHE B N 1
ATOM 2541 C CA . PHE B 1 38 ? 7.27 -9.25 -8.789 1 95.38 38 PHE B CA 1
ATOM 2542 C C . PHE B 1 38 ? 8.258 -10.188 -9.469 1 95.38 38 PHE B C 1
ATOM 2544 O O . PHE B 1 38 ? 9.422 -9.836 -9.656 1 95.38 38 PHE B O 1
ATOM 2551 N N . ALA B 1 39 ? 7.773 -11.336 -9.906 1 97.25 39 ALA B N 1
ATOM 2552 C CA . ALA B 1 39 ? 8.625 -12.359 -10.508 1 97.25 39 ALA B CA 1
ATOM 2553 C C . ALA B 1 39 ? 8.953 -12.016 -11.961 1 97.25 39 ALA B C 1
ATOM 2555 O O . ALA B 1 39 ? 9.883 -12.57 -12.547 1 97.25 39 ALA B O 1
ATOM 2556 N N . ARG B 1 40 ? 8.172 -11.188 -12.531 1 95.06 40 ARG B N 1
ATOM 2557 C CA . ARG B 1 40 ? 8.203 -10.93 -13.969 1 95.06 40 ARG B CA 1
ATOM 2558 C C . ARG B 1 40 ? 9.594 -10.5 -14.414 1 95.06 40 ARG B C 1
ATOM 2560 O O . ARG B 1 40 ? 10.117 -11.008 -15.414 1 95.06 40 ARG B O 1
ATOM 2567 N N . THR B 1 41 ? 10.234 -9.617 -13.68 1 90.88 41 THR B N 1
ATOM 2568 C CA . THR B 1 41 ? 11.547 -9.125 -14.078 1 90.88 41 THR B CA 1
ATOM 2569 C C . THR B 1 41 ? 12.602 -10.227 -13.953 1 90.88 41 THR B C 1
ATOM 2571 O O . THR B 1 41 ? 13.578 -10.242 -14.703 1 90.88 41 THR B O 1
ATOM 2574 N N . LEU B 1 42 ? 12.43 -11.133 -13.086 1 96.75 42 LEU B N 1
ATOM 2575 C CA . LEU B 1 42 ? 13.344 -12.258 -12.906 1 96.75 42 LEU B CA 1
ATOM 2576 C C . LEU B 1 42 ? 13.234 -13.234 -14.07 1 96.75 42 LEU B C 1
ATOM 2578 O O . LEU B 1 42 ? 14.133 -14.055 -14.289 1 96.75 42 LEU B O 1
ATOM 2582 N N . CYS B 1 43 ? 12.141 -13.141 -14.805 1 97.81 43 CYS B N 1
ATOM 2583 C CA . CYS B 1 43 ? 11.844 -14.102 -15.859 1 97.81 43 CYS B CA 1
ATOM 2584 C C . CYS B 1 43 ? 12.258 -13.57 -17.219 1 97.81 43 CYS B C 1
ATOM 2586 O O . CYS B 1 43 ? 12.125 -14.258 -18.234 1 97.81 43 CYS B O 1
ATOM 2588 N N . SER B 1 44 ? 12.82 -12.344 -17.297 1 97.5 44 SER B N 1
ATOM 2589 C CA . SER B 1 44 ? 13.156 -11.711 -18.562 1 97.5 44 SER B CA 1
ATOM 2590 C C . SER B 1 44 ? 14.164 -12.547 -19.344 1 97.5 44 SER B C 1
ATOM 2592 O O . SER B 1 44 ? 15.258 -12.828 -18.859 1 97.5 44 SER B O 1
ATOM 2594 N N . GLY B 1 45 ? 13.711 -12.953 -20.484 1 98.31 45 GLY B N 1
ATOM 2595 C CA . GLY B 1 45 ? 14.562 -13.719 -21.375 1 98.31 45 GLY B CA 1
ATOM 2596 C C . GLY B 1 45 ? 14.805 -15.141 -20.906 1 98.31 45 GLY B C 1
ATOM 2597 O O . GLY B 1 45 ? 15.734 -15.805 -21.359 1 98.31 45 GLY B O 1
ATOM 2598 N N . LYS B 1 46 ? 14 -15.656 -20.031 1 98.75 46 LYS B N 1
ATOM 2599 C CA . LYS B 1 46 ? 14.258 -16.938 -19.375 1 98.75 46 LYS B CA 1
ATOM 2600 C C . LYS B 1 46 ? 13.227 -17.984 -19.797 1 98.75 46 LYS B C 1
ATOM 2602 O O . LYS B 1 46 ? 12.125 -17.641 -20.234 1 98.75 46 LYS B O 1
ATOM 2607 N N . ARG B 1 47 ? 13.633 -19.25 -19.719 1 98.81 47 ARG B N 1
ATOM 2608 C CA . ARG B 1 47 ? 12.688 -20.359 -19.766 1 98.81 47 ARG B CA 1
ATOM 2609 C C . ARG B 1 47 ? 12.016 -20.562 -18.406 1 98.81 47 ARG B C 1
ATOM 2611 O O . ARG B 1 47 ? 12.688 -20.859 -17.422 1 98.81 47 ARG B O 1
ATOM 2618 N N . VAL B 1 48 ? 10.656 -20.438 -18.375 1 98.94 48 VAL B N 1
ATOM 2619 C CA . VAL B 1 48 ? 9.961 -20.344 -17.094 1 98.94 48 VAL B CA 1
ATOM 2620 C C . VAL B 1 48 ? 8.977 -21.484 -16.953 1 98.94 48 VAL B C 1
ATOM 2622 O O . VAL B 1 48 ? 8.258 -21.828 -17.906 1 98.94 48 VAL B O 1
ATOM 2625 N N . LEU B 1 49 ? 9.016 -22.094 -15.781 1 98.94 49 LEU B N 1
ATOM 2626 C CA . LEU B 1 49 ? 7.969 -23.031 -15.391 1 98.94 49 LEU B CA 1
ATOM 2627 C C . LEU B 1 49 ? 7.02 -22.391 -14.383 1 98.94 49 LEU B C 1
ATOM 2629 O O . LEU B 1 49 ? 7.453 -21.922 -13.328 1 98.94 49 LEU B O 1
ATOM 2633 N N . ASP B 1 50 ? 5.773 -22.266 -14.711 1 98.81 50 ASP B N 1
ATOM 2634 C CA . ASP B 1 50 ? 4.711 -21.906 -13.781 1 98.81 50 ASP B CA 1
ATOM 2635 C C . ASP B 1 50 ? 4.035 -23.156 -13.219 1 98.81 50 ASP B C 1
ATOM 2637 O O . ASP B 1 50 ? 3.139 -23.719 -13.844 1 98.81 50 ASP B O 1
ATOM 2641 N N . ALA B 1 51 ? 4.492 -23.609 -12.023 1 98.56 51 ALA B N 1
ATOM 2642 C CA . ALA B 1 51 ? 4.031 -24.828 -11.391 1 98.56 51 ALA B CA 1
ATOM 2643 C C . ALA B 1 51 ? 2.734 -24.609 -10.617 1 98.56 51 ALA B C 1
ATOM 2645 O O . ALA B 1 51 ? 2.717 -23.859 -9.625 1 98.56 51 ALA B O 1
ATOM 2646 N N . ALA B 1 52 ? 1.666 -25.281 -10.977 1 96.06 52 ALA B N 1
ATOM 2647 C CA . ALA B 1 52 ? 0.303 -25.031 -10.508 1 96.06 52 ALA B CA 1
ATOM 2648 C C . ALA B 1 52 ? -0.224 -23.703 -11.031 1 96.06 52 ALA B C 1
ATOM 2650 O O . ALA B 1 52 ? -0.612 -22.828 -10.242 1 96.06 52 ALA B O 1
ATOM 2651 N N . CYS B 1 53 ? -0.347 -23.641 -12.375 1 95.69 53 CYS B N 1
ATOM 2652 C CA . CYS B 1 53 ? -0.558 -22.375 -13.07 1 95.69 53 CYS B CA 1
ATOM 2653 C C . CYS B 1 53 ? -2.023 -21.969 -13.023 1 95.69 53 CYS B C 1
ATOM 2655 O O . CYS B 1 53 ? -2.363 -20.828 -13.344 1 95.69 53 CYS B O 1
ATOM 2657 N N . GLY B 1 54 ? -2.92 -22.875 -12.578 1 90.81 54 GLY B N 1
ATOM 2658 C CA . GLY B 1 54 ? -4.34 -22.562 -12.594 1 90.81 54 GLY B CA 1
ATOM 2659 C C . GLY B 1 54 ? -4.859 -22.203 -13.969 1 90.81 54 GLY B C 1
ATOM 2660 O O . GLY B 1 54 ? -4.621 -22.906 -14.945 1 90.81 54 GLY B O 1
ATOM 2661 N N . GLU B 1 55 ? -5.57 -21.109 -14.031 1 87.88 55 GLU B N 1
ATOM 2662 C CA . GLU B 1 55 ? -6.207 -20.703 -15.281 1 87.88 55 GLU B CA 1
ATOM 2663 C C . GLU B 1 55 ? -5.203 -20.047 -16.219 1 87.88 55 GLU B C 1
ATOM 2665 O O . GLU B 1 55 ? -5.555 -19.656 -17.328 1 87.88 55 GLU B O 1
ATOM 2670 N N . GLY B 1 56 ? -4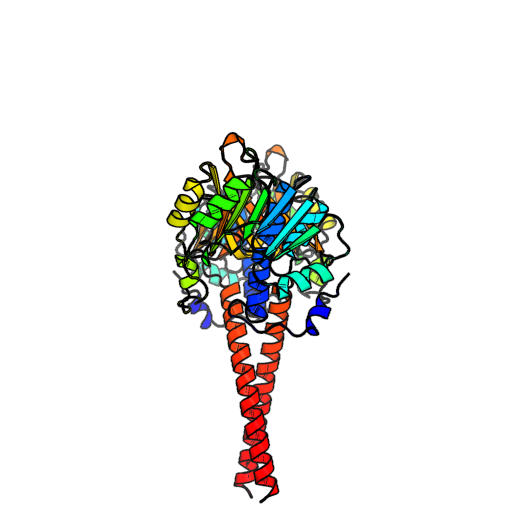.055 -19.875 -15.789 1 92.25 56 GLY B N 1
ATOM 2671 C CA . GLY B 1 56 ? -2.969 -19.484 -16.672 1 92.25 56 GLY B CA 1
ATOM 2672 C C . GLY B 1 56 ? -2.76 -17.984 -16.734 1 92.25 56 GLY B C 1
ATOM 2673 O O . GLY B 1 56 ? -1.923 -17.5 -17.5 1 92.25 56 GLY B O 1
ATOM 2674 N N . TYR B 1 57 ? -3.438 -17.203 -15.93 1 86.88 57 TYR B N 1
ATOM 2675 C CA . TYR B 1 57 ? -3.303 -15.75 -15.992 1 86.88 57 TYR B CA 1
ATOM 2676 C C . TYR B 1 57 ? -1.898 -15.312 -15.594 1 86.88 57 TYR B C 1
ATOM 2678 O O . TYR B 1 57 ? -1.343 -14.383 -16.172 1 86.88 57 TYR B O 1
ATOM 2686 N N . GLY B 1 58 ? -1.355 -15.969 -14.578 1 92.81 58 GLY B N 1
ATOM 2687 C CA . GLY B 1 58 ? 0.007 -15.664 -14.172 1 92.81 58 GLY B CA 1
ATOM 2688 C C . GLY B 1 58 ? 1.035 -15.992 -15.234 1 92.81 58 GLY B C 1
ATOM 2689 O O . GLY B 1 58 ? 1.94 -15.195 -15.5 1 92.81 58 GLY B O 1
ATOM 2690 N N . SER B 1 59 ? 0.833 -17.109 -15.883 1 96.5 59 SER B N 1
ATOM 2691 C CA . SER B 1 59 ? 1.704 -17.516 -16.984 1 96.5 59 SER B CA 1
ATOM 2692 C C . SER B 1 59 ? 1.692 -16.469 -18.094 1 96.5 59 SER B C 1
ATOM 2694 O O . SER B 1 59 ? 2.744 -16.109 -18.625 1 96.5 59 SER B O 1
ATOM 2696 N N . ALA B 1 60 ? 0.526 -16.047 -18.375 1 94.12 60 ALA B N 1
ATOM 2697 C CA . ALA B 1 60 ? 0.356 -15.047 -19.438 1 94.12 60 ALA B CA 1
ATOM 2698 C C . ALA B 1 60 ? 1.037 -13.734 -19.062 1 94.12 60 ALA B C 1
ATOM 2700 O O . ALA B 1 60 ? 1.556 -13.031 -19.938 1 94.12 60 ALA B O 1
ATOM 2701 N N . MET B 1 61 ? 1.057 -13.414 -17.828 1 92.12 61 MET B N 1
ATOM 2702 C CA . MET B 1 61 ? 1.698 -12.188 -17.359 1 92.12 61 MET B CA 1
ATOM 2703 C C . MET B 1 61 ? 3.213 -12.273 -17.516 1 92.12 61 MET B C 1
ATOM 2705 O O . MET B 1 61 ? 3.879 -11.266 -17.75 1 92.12 61 MET B O 1
ATOM 2709 N N . LEU B 1 62 ? 3.752 -13.438 -17.453 1 96.75 62 LEU B N 1
ATOM 2710 C CA . LEU B 1 62 ? 5.195 -13.641 -17.516 1 96.75 62 LEU B CA 1
ATOM 2711 C C . LEU B 1 62 ? 5.664 -13.711 -18.969 1 96.75 62 LEU B C 1
ATOM 2713 O O . LEU B 1 62 ? 6.809 -13.367 -19.266 1 96.75 62 LEU B O 1
ATOM 2717 N N . ALA B 1 63 ? 4.859 -14.07 -19.859 1 97.06 63 ALA B N 1
ATOM 2718 C CA . ALA B 1 63 ? 5.191 -14.484 -21.219 1 97.06 63 ALA B CA 1
ATOM 2719 C C . ALA B 1 63 ? 5.84 -13.344 -22 1 97.06 63 ALA B C 1
ATOM 2721 O O . ALA B 1 63 ? 6.84 -13.547 -22.688 1 97.06 63 ALA B O 1
ATOM 2722 N N . PRO B 1 64 ? 5.379 -12.133 -21.828 1 94 64 PRO B N 1
ATOM 2723 C CA . PRO B 1 64 ? 5.918 -11.062 -22.672 1 94 64 PRO B CA 1
ATOM 2724 C C . PRO B 1 64 ? 7.41 -10.836 -22.453 1 94 64 PRO B C 1
ATOM 2726 O O . PRO B 1 64 ? 8.102 -10.367 -23.359 1 94 64 PRO B O 1
ATOM 2729 N N . LEU B 1 65 ? 7.91 -11.18 -21.297 1 95.56 65 LEU B N 1
ATOM 2730 C CA . LEU B 1 65 ? 9.312 -10.914 -21.016 1 95.56 65 LEU B CA 1
ATOM 2731 C C . LEU B 1 65 ? 10.133 -12.203 -21.062 1 95.56 65 LEU B C 1
ATOM 2733 O O . LEU B 1 65 ? 11.359 -12.156 -21.156 1 95.56 65 LEU B O 1
ATOM 2737 N N . ALA B 1 66 ? 9.469 -13.312 -21 1 98.06 66 ALA B N 1
ATOM 2738 C CA . ALA B 1 66 ? 10.148 -14.602 -20.938 1 98.06 66 ALA B CA 1
ATOM 2739 C C . ALA B 1 66 ? 10.492 -15.109 -22.344 1 98.06 66 ALA B C 1
ATOM 2741 O O . ALA B 1 66 ? 9.867 -14.703 -23.328 1 98.06 66 ALA B O 1
ATOM 2742 N N . SER B 1 67 ? 11.555 -15.891 -22.438 1 98.44 67 SER B N 1
ATOM 2743 C CA . SER B 1 67 ? 11.812 -16.594 -23.688 1 98.44 67 SER B CA 1
ATOM 2744 C C . SER B 1 67 ? 10.742 -17.641 -23.969 1 98.44 67 SER B C 1
ATOM 2746 O O . SER B 1 67 ? 10.281 -17.766 -25.109 1 98.44 67 SER B O 1
ATOM 2748 N N . GLN B 1 68 ? 10.383 -18.328 -22.922 1 98.56 68 GLN B N 1
ATOM 2749 C CA . GLN B 1 68 ? 9.344 -19.344 -22.969 1 98.56 68 GLN B CA 1
ATOM 2750 C C . GLN B 1 68 ? 8.719 -19.562 -21.594 1 98.56 68 GLN B C 1
ATOM 2752 O O . GLN B 1 68 ? 9.406 -19.469 -20.578 1 98.56 68 GLN B O 1
ATOM 2757 N N . VAL B 1 69 ? 7.375 -19.875 -21.609 1 98.81 69 VAL B N 1
ATOM 2758 C CA . VAL B 1 69 ? 6.676 -20.203 -20.375 1 98.81 69 VAL B CA 1
ATOM 2759 C C . VAL B 1 69 ? 5.914 -21.516 -20.531 1 98.81 69 VAL B C 1
ATOM 2761 O O . VAL B 1 69 ? 5.215 -21.719 -21.531 1 98.81 69 VAL B O 1
ATOM 2764 N N . ILE B 1 70 ? 6.109 -22.422 -19.609 1 98.81 70 ILE B N 1
ATOM 2765 C CA . ILE B 1 70 ? 5.312 -23.641 -19.516 1 98.81 70 ILE B CA 1
ATOM 2766 C C . ILE B 1 70 ? 4.492 -23.625 -18.234 1 98.81 70 ILE B C 1
ATOM 2768 O O . ILE B 1 70 ? 5.047 -23.516 -17.125 1 98.81 70 ILE B O 1
ATOM 2772 N N . GLY B 1 71 ? 3.211 -23.625 -18.359 1 98.69 71 GLY B N 1
ATOM 2773 C CA . GLY B 1 71 ? 2.328 -23.797 -17.219 1 98.69 71 GLY B CA 1
ATOM 2774 C C . GLY B 1 71 ? 1.905 -25.234 -17 1 98.69 71 GLY B C 1
ATOM 2775 O O . GLY B 1 71 ? 1.557 -25.938 -17.953 1 98.69 71 GLY B O 1
ATOM 2776 N N . VAL B 1 72 ? 1.964 -25.688 -15.75 1 98.44 72 VAL B N 1
ATOM 2777 C CA . VAL B 1 72 ? 1.547 -27.047 -15.414 1 98.44 72 VAL B CA 1
ATOM 2778 C C . VAL B 1 72 ? 0.496 -27 -14.312 1 98.44 72 VAL B C 1
ATOM 2780 O O . VAL B 1 72 ? 0.628 -26.234 -13.344 1 98.44 72 VAL B O 1
ATOM 2783 N N . ASP B 1 73 ? -0.511 -27.734 -14.477 1 96.06 73 ASP B N 1
ATOM 2784 C CA . ASP B 1 73 ? -1.54 -27.875 -13.445 1 96.06 73 ASP B CA 1
ATOM 2785 C C . ASP B 1 73 ? -2.131 -29.281 -13.461 1 96.06 73 ASP B C 1
ATOM 2787 O O . ASP B 1 73 ? -2.168 -29.938 -14.508 1 96.06 73 ASP B O 1
ATOM 2791 N N . VAL B 1 74 ? -2.646 -29.688 -12.305 1 94.19 74 VAL B N 1
ATOM 2792 C CA . VAL B 1 74 ? -3.104 -31.062 -12.141 1 94.19 74 VAL B CA 1
ATOM 2793 C C . VAL B 1 74 ? -4.52 -31.203 -12.695 1 94.19 74 VAL B C 1
ATOM 2795 O O . VAL B 1 74 ? -4.984 -32.312 -12.945 1 94.19 74 VAL B O 1
ATOM 2798 N N . ASP B 1 75 ? -5.188 -30.094 -12.867 1 90.12 75 ASP B N 1
ATOM 2799 C CA . ASP B 1 75 ? -6.574 -30.125 -13.328 1 90.12 75 ASP B CA 1
ATOM 2800 C C . ASP B 1 75 ? -6.648 -30.031 -14.844 1 90.12 75 ASP B C 1
ATOM 2802 O O . ASP B 1 75 ? -6.395 -28.969 -15.414 1 90.12 75 ASP B O 1
ATOM 2806 N N . ALA B 1 76 ? -7.16 -31.047 -15.477 1 93.94 76 ALA B N 1
ATOM 2807 C CA . ALA B 1 76 ? -7.191 -31.125 -16.938 1 93.94 76 ALA B CA 1
ATOM 2808 C C . ALA B 1 76 ? -8.133 -30.078 -17.531 1 93.94 76 ALA B C 1
ATOM 2810 O O . ALA B 1 76 ? -7.848 -29.5 -18.578 1 93.94 76 ALA B O 1
ATOM 2811 N N . ALA B 1 77 ? -9.18 -29.906 -16.875 1 87.88 77 ALA B N 1
ATOM 2812 C CA . ALA B 1 77 ? -10.164 -28.953 -17.375 1 87.88 77 ALA B CA 1
ATOM 2813 C C . ALA B 1 77 ? -9.602 -27.531 -17.344 1 87.88 77 ALA B C 1
ATOM 2815 O O . ALA B 1 77 ? -9.797 -26.766 -18.297 1 87.88 77 ALA B O 1
ATOM 2816 N N . THR B 1 78 ? -8.898 -27.25 -16.312 1 88.69 78 THR B N 1
ATOM 2817 C CA . THR B 1 78 ? -8.266 -25.938 -16.172 1 88.69 78 THR B CA 1
ATOM 2818 C C . THR B 1 78 ? -7.215 -25.734 -17.266 1 88.69 78 THR B C 1
ATOM 2820 O O . THR B 1 78 ? -7.148 -24.656 -17.859 1 88.69 78 THR B O 1
ATOM 2823 N N . ILE B 1 79 ? -6.508 -26.719 -17.562 1 94.44 79 ILE B N 1
ATOM 2824 C CA . ILE B 1 79 ? -5.453 -26.641 -18.562 1 94.44 79 ILE B CA 1
ATOM 2825 C C . ILE B 1 79 ? -6.074 -26.453 -19.953 1 94.44 79 ILE B C 1
ATOM 2827 O O . ILE B 1 79 ? -5.594 -25.641 -20.734 1 94.44 79 ILE B O 1
ATOM 2831 N N . ALA B 1 80 ? -7.137 -27.141 -20.203 1 94.12 80 ALA B N 1
ATOM 2832 C CA . ALA B 1 80 ? -7.824 -26.984 -21.484 1 94.12 80 ALA B CA 1
ATOM 2833 C C . ALA B 1 80 ? -8.312 -25.547 -21.656 1 94.12 80 ALA B C 1
ATOM 2835 O O . ALA B 1 80 ? -8.18 -24.969 -22.75 1 94.12 80 ALA B O 1
ATOM 2836 N N . HIS B 1 81 ? -8.805 -25.078 -20.594 1 90.75 81 HIS B N 1
ATOM 2837 C CA . HIS B 1 81 ? -9.273 -23.703 -20.609 1 90.75 81 HIS B CA 1
ATOM 2838 C C . HIS B 1 81 ? -8.125 -22.734 -20.891 1 90.75 81 HIS B C 1
ATOM 2840 O O . HIS B 1 81 ? -8.242 -21.828 -21.734 1 90.75 81 HIS B O 1
ATOM 2846 N N . ALA B 1 82 ? -7.047 -22.906 -20.219 1 92.94 82 ALA B N 1
ATOM 2847 C CA . ALA B 1 82 ? -5.879 -22.031 -20.375 1 92.94 82 ALA B CA 1
ATOM 2848 C C . ALA B 1 82 ? -5.32 -22.094 -21.781 1 92.94 82 ALA B C 1
ATOM 2850 O O . ALA B 1 82 ? -4.973 -21.078 -22.375 1 92.94 82 ALA B O 1
ATOM 2851 N N . GLN B 1 83 ? -5.277 -23.281 -22.359 1 96.44 83 GLN B N 1
ATOM 2852 C CA . GLN B 1 83 ? -4.781 -23.469 -23.719 1 96.44 83 GLN B CA 1
ATOM 2853 C C . GLN B 1 83 ? -5.629 -22.719 -24.734 1 96.44 83 GLN B C 1
ATOM 2855 O O . GLN B 1 83 ? -5.098 -22.094 -25.656 1 96.44 83 GLN B O 1
ATOM 2860 N N . ALA B 1 84 ? -6.898 -22.75 -24.484 1 94.38 84 ALA B N 1
ATOM 2861 C CA . ALA B 1 84 ? -7.812 -22.062 -25.391 1 94.38 84 ALA B CA 1
ATOM 2862 C C . ALA B 1 84 ? -7.699 -20.547 -25.234 1 94.38 84 ALA B C 1
ATOM 2864 O O . ALA B 1 84 ? -7.641 -19.828 -26.234 1 94.38 84 ALA B O 1
ATOM 2865 N N . LYS B 1 85 ? -7.602 -20.141 -24.078 1 91.38 85 LYS B N 1
ATOM 2866 C CA . LYS B 1 85 ? -7.629 -18.719 -23.781 1 91.38 85 LYS B CA 1
ATOM 2867 C C . LYS B 1 85 ? -6.359 -18.031 -24.266 1 91.38 85 LYS B C 1
ATOM 2869 O O . LYS B 1 85 ? -6.41 -16.891 -24.734 1 91.38 85 LYS B O 1
ATOM 2874 N N . TYR B 1 86 ? -5.281 -18.734 -24.141 1 94.88 86 TYR B N 1
ATOM 2875 C CA . TYR B 1 86 ? -4.008 -18.078 -24.422 1 94.88 86 TYR B CA 1
ATOM 2876 C C . TYR B 1 86 ? -3.342 -18.672 -25.656 1 94.88 86 TYR B C 1
ATOM 2878 O O . TYR B 1 86 ? -2.113 -18.703 -25.75 1 94.88 86 TYR B O 1
ATOM 2886 N N . ARG B 1 87 ? -4.102 -19.094 -26.516 1 94.75 87 ARG B N 1
ATOM 2887 C CA . ARG B 1 87 ? -3.637 -19.797 -27.719 1 94.75 87 ARG B CA 1
ATOM 2888 C C . ARG B 1 87 ? -2.82 -18.875 -28.609 1 94.75 87 ARG B C 1
ATOM 2890 O O . ARG B 1 87 ? -1.966 -19.328 -29.375 1 94.75 87 ARG B O 1
ATOM 2897 N N . ASP B 1 88 ? -2.938 -17.562 -28.453 1 94.94 88 ASP B N 1
ATOM 2898 C CA . ASP B 1 88 ? -2.318 -16.609 -29.375 1 94.94 88 ASP B CA 1
ATOM 2899 C C . ASP B 1 88 ? -0.912 -16.25 -28.906 1 94.94 88 ASP B C 1
ATOM 2901 O O . ASP B 1 88 ? -0.172 -15.57 -29.625 1 94.94 88 ASP B O 1
ATOM 2905 N N . LEU B 1 89 ? -0.517 -16.672 -27.75 1 95.5 89 LEU B N 1
ATOM 2906 C CA . LEU B 1 89 ? 0.835 -16.422 -27.266 1 95.5 89 LEU B CA 1
ATOM 2907 C C . LEU B 1 89 ? 1.771 -17.562 -27.656 1 95.5 89 LEU B C 1
ATOM 2909 O O . LEU B 1 89 ? 1.714 -18.641 -27.078 1 95.5 89 LEU B O 1
ATOM 2913 N N . ALA B 1 90 ? 2.643 -17.297 -28.5 1 96.56 90 ALA B N 1
ATOM 2914 C CA . ALA B 1 90 ? 3.451 -18.312 -29.156 1 96.56 90 ALA B CA 1
ATOM 2915 C C . ALA B 1 90 ? 4.441 -18.953 -28.172 1 96.56 90 ALA B C 1
ATOM 2917 O O . ALA B 1 90 ? 4.828 -20.109 -28.328 1 96.56 90 ALA B O 1
ATOM 2918 N N . ASN B 1 91 ? 4.855 -18.188 -27.203 1 98.19 91 ASN B N 1
ATOM 2919 C CA . ASN B 1 91 ? 5.895 -18.688 -26.312 1 98.19 91 ASN B CA 1
ATOM 2920 C C . ASN B 1 91 ? 5.301 -19.219 -25.016 1 98.19 91 ASN B C 1
ATOM 2922 O O . ASN B 1 91 ? 6.012 -19.375 -24.016 1 98.19 91 ASN B O 1
ATOM 2926 N N . LEU B 1 92 ? 4.012 -19.469 -25 1 98.5 92 LEU B N 1
ATOM 2927 C CA . LEU B 1 92 ? 3.316 -19.953 -23.812 1 98.5 92 LEU B CA 1
ATOM 2928 C C . LEU B 1 92 ? 2.629 -21.281 -24.109 1 98.5 92 LEU B C 1
ATOM 2930 O O . LEU B 1 92 ? 1.843 -21.391 -25.047 1 98.5 92 LEU B O 1
ATOM 2934 N N . ARG B 1 93 ? 2.918 -22.281 -23.297 1 98.19 93 ARG B N 1
ATOM 2935 C CA . ARG B 1 93 ? 2.311 -23.594 -23.422 1 98.19 93 ARG B CA 1
ATOM 2936 C C . ARG B 1 93 ? 1.823 -24.109 -22.062 1 98.19 93 ARG B C 1
ATOM 2938 O O . ARG B 1 93 ? 2.383 -23.75 -21.031 1 98.19 93 ARG B O 1
ATOM 2945 N N . PHE B 1 94 ? 0.841 -24.891 -22.109 1 98.19 94 PHE B N 1
ATOM 2946 C CA . PHE B 1 94 ? 0.278 -25.484 -20.906 1 98.19 94 PHE B CA 1
ATOM 2947 C C . PHE B 1 94 ? 0.286 -27 -20.984 1 98.19 94 PHE B C 1
ATOM 2949 O O . PHE B 1 94 ? 0.041 -27.578 -22.047 1 98.19 94 PHE B O 1
ATOM 2956 N N . ARG B 1 95 ? 0.527 -27.609 -19.875 1 97.69 95 ARG B N 1
ATOM 2957 C CA . ARG B 1 95 ? 0.572 -29.062 -19.781 1 97.69 95 ARG B CA 1
ATOM 2958 C C . ARG B 1 95 ? -0.161 -29.562 -18.531 1 97.69 95 ARG B C 1
ATOM 2960 O O . ARG B 1 95 ? -0.059 -28.953 -17.469 1 97.69 95 ARG B O 1
ATOM 2967 N N . HIS B 1 96 ? -0.882 -30.578 -18.734 1 97.56 96 HIS B N 1
ATOM 2968 C CA . HIS B 1 96 ? -1.479 -31.281 -17.609 1 97.56 96 HIS B CA 1
ATOM 2969 C C . HIS B 1 96 ? -0.451 -32.156 -16.906 1 97.56 96 HIS B C 1
ATOM 2971 O O . HIS B 1 96 ? 0.264 -32.938 -17.547 1 97.56 96 HIS B O 1
ATOM 2977 N N . GLY B 1 97 ? -0.405 -32 -15.57 1 96.88 97 GLY B N 1
ATOM 2978 C CA . GLY B 1 97 ? 0.545 -32.812 -14.836 1 96.88 97 GLY B CA 1
ATOM 2979 C C . GLY B 1 97 ? 0.646 -32.438 -13.367 1 96.88 97 GLY B C 1
ATOM 2980 O O . GLY B 1 97 ? 0.031 -31.469 -12.93 1 96.88 97 GLY B O 1
ATOM 2981 N N . SER B 1 98 ? 1.405 -33.281 -12.664 1 96.31 98 SER B N 1
ATOM 2982 C CA . SER B 1 98 ? 1.664 -33.062 -11.242 1 96.31 98 SER B CA 1
ATOM 2983 C C . SER B 1 98 ? 3.008 -32.375 -11.039 1 96.31 98 SER B C 1
ATOM 2985 O O . SER B 1 98 ? 3.99 -32.688 -11.703 1 96.31 98 SER B O 1
ATOM 2987 N N . VAL B 1 99 ? 3.045 -31.453 -10.078 1 96.19 99 VAL B N 1
ATOM 2988 C CA . VAL B 1 99 ? 4.281 -30.719 -9.797 1 96.19 99 VAL B CA 1
ATOM 2989 C C . VAL B 1 99 ? 5.258 -31.641 -9.055 1 96.19 99 VAL B C 1
ATOM 2991 O O . VAL B 1 99 ? 6.445 -31.312 -8.945 1 96.19 99 VAL B O 1
ATOM 2994 N N . SER B 1 100 ? 4.809 -32.781 -8.531 1 96 100 SER B N 1
ATOM 2995 C CA . SER B 1 100 ? 5.676 -33.719 -7.844 1 96 100 SER B CA 1
ATOM 2996 C C . SER B 1 100 ? 6.199 -34.781 -8.797 1 96 100 SER B C 1
ATOM 2998 O O . SER B 1 100 ? 6.914 -35.719 -8.383 1 96 100 SER B O 1
ATOM 3000 N N . ALA B 1 101 ? 5.77 -34.719 -10.039 1 96.31 101 ALA B N 1
ATOM 3001 C CA . ALA B 1 101 ? 6.234 -35.625 -11.102 1 96.31 101 ALA B CA 1
ATOM 3002 C C . ALA B 1 101 ? 6.219 -34.906 -12.453 1 96.31 101 ALA B C 1
ATOM 3004 O O . ALA B 1 101 ? 5.484 -35.312 -13.359 1 96.31 101 ALA B O 1
ATOM 3005 N N . LEU B 1 102 ? 7.082 -34 -12.625 1 97.81 102 LEU B N 1
ATOM 3006 C CA . LEU B 1 102 ? 7.094 -33.125 -13.781 1 97.81 102 LEU B CA 1
ATOM 3007 C C . LEU B 1 102 ? 7.613 -33.844 -15.016 1 97.81 102 LEU B C 1
ATOM 3009 O O . LEU B 1 102 ? 8.648 -34.531 -14.961 1 97.81 102 LEU B O 1
ATOM 3013 N N . ASP B 1 103 ? 6.906 -33.719 -16.047 1 97.44 103 ASP B N 1
ATOM 3014 C CA . ASP B 1 103 ? 7.359 -34.25 -17.344 1 97.44 103 ASP B CA 1
ATOM 3015 C C . ASP B 1 103 ? 8.211 -33.219 -18.078 1 97.44 103 ASP B C 1
ATOM 3017 O O . ASP B 1 103 ? 7.836 -32.75 -19.156 1 97.44 103 ASP B O 1
ATOM 3021 N N . LEU B 1 104 ? 9.312 -32.875 -17.578 1 98.19 104 LEU B N 1
ATOM 3022 C CA . LEU B 1 104 ? 10.305 -31.938 -18.109 1 98.19 104 LEU B CA 1
ATOM 3023 C C . LEU B 1 104 ? 11.719 -32.5 -17.922 1 98.19 104 LEU B C 1
ATOM 3025 O O . LEU B 1 104 ? 11.984 -33.219 -16.969 1 98.19 104 LEU B O 1
ATOM 3029 N N . ASP B 1 105 ? 12.594 -32.156 -18.766 1 98.44 105 ASP B N 1
ATOM 3030 C CA . ASP B 1 105 ? 13.969 -32.625 -18.703 1 98.44 105 ASP B CA 1
ATOM 3031 C C . ASP B 1 105 ? 14.727 -31.969 -17.547 1 98.44 105 ASP B C 1
ATOM 3033 O O . ASP B 1 105 ? 14.32 -30.906 -17.062 1 98.44 105 ASP B O 1
ATOM 3037 N N . ASP B 1 106 ? 15.812 -32.625 -17.156 1 98.62 106 ASP B N 1
ATOM 3038 C CA . ASP B 1 106 ? 16.703 -32.031 -16.156 1 98.62 106 ASP B CA 1
ATOM 3039 C C . ASP B 1 106 ? 17.25 -30.688 -16.625 1 98.62 106 ASP B C 1
ATOM 3041 O O . ASP B 1 106 ? 17.594 -30.531 -17.797 1 98.62 106 ASP B O 1
ATOM 3045 N N . ALA B 1 107 ? 17.266 -29.734 -15.758 1 98.56 107 ALA B N 1
ATOM 3046 C CA . ALA B 1 107 ? 17.891 -28.438 -16 1 98.56 107 ALA B CA 1
ATOM 3047 C C . ALA B 1 107 ? 17.312 -27.781 -17.25 1 98.56 107 ALA B C 1
ATOM 3049 O O . ALA B 1 107 ? 18.047 -27.188 -18.047 1 98.56 107 ALA B O 1
ATOM 3050 N N . SER B 1 108 ? 16.016 -27.891 -17.422 1 98.5 108 SER B N 1
ATOM 3051 C CA . SER B 1 108 ? 15.398 -27.438 -18.656 1 98.5 108 SER B CA 1
ATOM 3052 C C . SER B 1 108 ? 14.758 -26.062 -18.5 1 98.5 108 SER B C 1
ATOM 3054 O O . SER B 1 108 ? 14.352 -25.438 -19.469 1 98.5 108 SER B O 1
ATOM 3056 N N . VAL B 1 109 ? 14.688 -25.531 -17.25 1 98.75 109 VAL B N 1
ATOM 3057 C CA . VAL B 1 109 ? 14.109 -24.203 -17.031 1 98.75 109 VAL B CA 1
ATOM 3058 C C . VAL B 1 109 ? 15.07 -23.359 -16.203 1 98.75 109 VAL B C 1
ATOM 3060 O O . VAL B 1 109 ? 15.922 -23.906 -15.484 1 98.75 109 VAL B O 1
ATOM 3063 N N . ASP B 1 110 ? 14.883 -22.031 -16.328 1 98.88 110 ASP B N 1
ATOM 3064 C CA . ASP B 1 110 ? 15.766 -21.062 -15.656 1 98.88 110 ASP B CA 1
ATOM 3065 C C . ASP B 1 110 ? 15.094 -20.469 -14.422 1 98.88 110 ASP B C 1
ATOM 3067 O O . ASP B 1 110 ? 15.766 -20.016 -13.5 1 98.88 110 ASP B O 1
ATOM 3071 N N . VAL B 1 111 ? 13.82 -20.422 -14.469 1 98.88 111 VAL B N 1
ATOM 3072 C CA . VAL B 1 111 ? 13.047 -19.891 -13.352 1 98.88 111 VAL B CA 1
ATOM 3073 C C . VAL B 1 111 ? 11.805 -20.75 -13.125 1 98.88 111 VAL B C 1
ATOM 3075 O O . VAL B 1 111 ? 11.133 -21.141 -14.086 1 98.88 111 VAL B O 1
ATOM 3078 N N . ILE B 1 112 ? 11.523 -21.078 -11.891 1 98.94 112 ILE B N 1
ATOM 3079 C CA . ILE B 1 112 ? 10.266 -21.703 -11.492 1 98.94 112 ILE B CA 1
ATOM 3080 C C . ILE B 1 112 ? 9.469 -20.75 -10.602 1 98.94 112 ILE B C 1
ATOM 3082 O O . ILE B 1 112 ? 10.016 -20.172 -9.656 1 98.94 112 ILE B O 1
ATOM 3086 N N . VAL B 1 113 ? 8.258 -20.516 -10.977 1 98.81 113 VAL B N 1
ATOM 3087 C CA . VAL B 1 113 ? 7.332 -19.844 -10.07 1 98.81 113 VAL B CA 1
ATOM 3088 C C . VAL B 1 113 ? 6.258 -20.828 -9.602 1 98.81 113 VAL B C 1
ATOM 3090 O O . VAL B 1 113 ? 5.766 -21.641 -10.383 1 98.81 113 VAL B O 1
ATOM 3093 N N . SER B 1 114 ? 5.941 -20.828 -8.359 1 98.56 114 SER B N 1
ATOM 3094 C CA . SER B 1 114 ? 4.898 -21.656 -7.766 1 98.56 114 SER B CA 1
ATOM 3095 C C . SER B 1 114 ? 4.254 -20.969 -6.566 1 98.56 114 SER B C 1
ATOM 3097 O O . SER B 1 114 ? 4.836 -20.938 -5.48 1 98.56 114 SER B O 1
ATOM 3099 N N . PHE B 1 115 ? 3.08 -20.531 -6.77 1 95.62 115 PHE B N 1
ATOM 3100 C CA . PHE B 1 115 ? 2.439 -19.703 -5.746 1 95.62 115 PHE B CA 1
ATOM 3101 C C . PHE B 1 115 ? 1.218 -20.406 -5.172 1 95.62 115 PHE B C 1
ATOM 3103 O O . PHE B 1 115 ? 0.299 -20.766 -5.91 1 95.62 115 PHE B O 1
ATOM 3110 N N . GLU B 1 116 ? 1.225 -20.594 -3.867 1 90 116 GLU B N 1
ATOM 3111 C CA . GLU B 1 116 ? 0.123 -21.188 -3.119 1 90 116 GLU B CA 1
ATOM 3112 C C . GLU B 1 116 ? -0.153 -22.625 -3.586 1 90 116 GLU B C 1
ATOM 3114 O O . GLU B 1 116 ? -1.294 -22.969 -3.895 1 90 116 GLU B O 1
ATOM 3119 N N . THR B 1 117 ? 0.821 -23.359 -3.615 1 92.31 117 THR B N 1
ATOM 3120 C CA . THR B 1 117 ? 0.745 -24.734 -4.082 1 92.31 117 THR B CA 1
ATOM 3121 C C . THR B 1 117 ? 1.256 -25.688 -3.012 1 92.31 117 THR B C 1
ATOM 3123 O O . THR B 1 117 ? 0.57 -26.656 -2.654 1 92.31 117 THR B O 1
ATOM 3126 N N . ILE B 1 118 ? 2.363 -25.422 -2.441 1 93.69 118 ILE B N 1
ATOM 3127 C CA . ILE B 1 118 ? 3.113 -26.344 -1.602 1 93.69 118 ILE B CA 1
ATOM 3128 C C . ILE B 1 118 ? 2.289 -26.703 -0.369 1 93.69 118 ILE B C 1
ATOM 3130 O O . ILE B 1 118 ? 2.377 -27.828 0.135 1 93.69 118 ILE B O 1
ATOM 3134 N N . GLU B 1 119 ? 1.449 -25.797 0.112 1 89.06 119 GLU B N 1
ATOM 3135 C CA . GLU B 1 119 ? 0.647 -26.047 1.308 1 89.06 119 GLU B CA 1
ATOM 3136 C C . GLU B 1 119 ? -0.429 -27.094 1.045 1 89.06 119 GLU B C 1
ATOM 3138 O O . GLU B 1 119 ? -0.993 -27.656 1.982 1 89.06 119 GLU B O 1
ATOM 3143 N N . HIS B 1 120 ? -0.67 -27.375 -0.189 1 88 120 HIS B N 1
ATOM 3144 C CA . HIS B 1 120 ? -1.724 -28.312 -0.563 1 88 120 HIS B CA 1
ATOM 3145 C C . HIS B 1 120 ? -1.165 -29.719 -0.758 1 88 120 HIS B C 1
ATOM 3147 O O . HIS B 1 120 ? -1.917 -30.656 -1.029 1 88 120 HIS B O 1
ATOM 3153 N N . LEU B 1 121 ? 0.075 -29.891 -0.604 1 89.75 121 LEU B N 1
ATOM 3154 C CA . LEU B 1 121 ? 0.708 -31.172 -0.908 1 89.75 121 LEU B CA 1
ATOM 3155 C C . LEU B 1 121 ? 1.171 -31.875 0.368 1 89.75 121 LEU B C 1
ATOM 3157 O O . LEU B 1 121 ? 1.714 -31.219 1.269 1 89.75 121 LEU B O 1
ATOM 3161 N N . ALA B 1 122 ? 0.97 -33.094 0.364 1 88 122 ALA B N 1
ATOM 3162 C CA . ALA B 1 122 ? 1.568 -33.938 1.406 1 88 122 ALA B CA 1
ATOM 3163 C C . ALA B 1 122 ? 3.045 -34.188 1.122 1 88 122 ALA B C 1
ATOM 3165 O O . ALA B 1 122 ? 3.877 -34.125 2.031 1 88 122 ALA B O 1
ATOM 3166 N N . GLU B 1 123 ? 3.25 -34.406 -0.164 1 90.94 123 GLU B N 1
ATOM 3167 C CA . GLU B 1 123 ? 4.609 -34.719 -0.577 1 90.94 123 GLU B CA 1
ATOM 3168 C C . GLU B 1 123 ? 5.395 -33.469 -0.944 1 90.94 123 GLU B C 1
ATOM 3170 O O . GLU B 1 123 ? 5.863 -33.344 -2.074 1 90.94 123 GLU B O 1
ATOM 3175 N N . GLN B 1 124 ? 5.715 -32.688 -0.007 1 95.44 124 GLN B N 1
ATOM 3176 C CA . GLN B 1 124 ? 6.375 -31.391 -0.24 1 95.44 124 GLN B CA 1
ATOM 3177 C C . GLN B 1 124 ? 7.824 -31.594 -0.673 1 95.44 124 GLN B C 1
ATOM 3179 O O . GLN B 1 124 ? 8.312 -30.891 -1.563 1 95.44 124 GLN B O 1
ATOM 3184 N N . GLU B 1 125 ? 8.414 -32.594 -0.149 1 95.81 125 GLU B N 1
ATOM 3185 C CA . GLU B 1 125 ? 9.805 -32.875 -0.49 1 95.81 125 GLU B CA 1
ATOM 3186 C C . GLU B 1 125 ? 9.93 -33.375 -1.928 1 95.81 125 GLU B C 1
ATOM 3188 O O . GLU B 1 125 ? 10.891 -33.062 -2.621 1 95.81 125 GLU B O 1
ATOM 3193 N N . ALA B 1 126 ? 8.977 -34.156 -2.314 1 96.06 126 ALA B N 1
ATOM 3194 C CA . ALA B 1 126 ? 8.984 -34.625 -3.691 1 96.06 126 ALA B CA 1
ATOM 3195 C C . ALA B 1 126 ? 8.852 -33.5 -4.68 1 96.06 126 ALA B C 1
ATOM 3197 O O . ALA B 1 126 ? 9.508 -33.469 -5.727 1 96.06 126 ALA B O 1
ATOM 3198 N N . MET B 1 127 ? 8.016 -32.562 -4.383 1 97.38 127 MET B N 1
ATOM 3199 C CA . MET B 1 127 ? 7.848 -31.375 -5.215 1 97.38 127 MET B CA 1
ATOM 3200 C C . MET B 1 127 ? 9.164 -30.609 -5.348 1 97.38 127 MET B C 1
ATOM 3202 O O . MET B 1 127 ? 9.578 -30.266 -6.457 1 97.38 127 MET B O 1
ATOM 3206 N N . LEU B 1 128 ? 9.82 -30.422 -4.227 1 98.12 128 LEU B N 1
ATOM 3207 C CA . LEU B 1 128 ? 11.062 -29.641 -4.242 1 98.12 128 LEU B CA 1
ATOM 3208 C C . LEU B 1 128 ? 12.172 -30.406 -4.957 1 98.12 128 LEU B C 1
ATOM 3210 O O . LEU B 1 128 ? 13.023 -29.812 -5.613 1 98.12 128 LEU B O 1
ATOM 3214 N N . ALA B 1 129 ? 12.094 -31.703 -4.855 1 97.88 129 ALA B N 1
ATOM 3215 C CA . ALA B 1 129 ? 13.062 -32.531 -5.586 1 97.88 129 ALA B CA 1
ATOM 3216 C C . ALA B 1 129 ? 12.883 -32.375 -7.094 1 97.88 129 ALA B C 1
ATOM 3218 O O . ALA B 1 129 ? 13.859 -32.281 -7.832 1 97.88 129 ALA B O 1
ATOM 3219 N N . GLU B 1 130 ? 11.641 -32.375 -7.5 1 98.5 130 GLU B N 1
ATOM 3220 C CA . GLU B 1 130 ? 11.359 -32.156 -8.914 1 98.5 130 GLU B CA 1
ATOM 3221 C C . GLU B 1 130 ? 11.789 -30.766 -9.359 1 98.5 130 GLU B C 1
ATOM 3223 O O . GLU B 1 130 ? 12.352 -30.609 -10.445 1 98.5 130 GLU B O 1
ATOM 3228 N N . PHE B 1 131 ? 11.547 -29.781 -8.539 1 98.75 131 PHE B N 1
ATOM 3229 C CA . PHE B 1 131 ? 11.969 -28.422 -8.859 1 98.75 131 PHE B CA 1
ATOM 3230 C C . PHE B 1 131 ? 13.477 -28.344 -9.016 1 98.75 131 PHE B C 1
ATOM 3232 O O . PHE B 1 131 ? 13.977 -27.734 -9.969 1 98.75 131 PHE B O 1
ATOM 3239 N N . ARG B 1 132 ? 14.141 -29 -8.133 1 98.38 132 ARG B N 1
ATOM 3240 C CA . ARG B 1 132 ? 15.602 -29.031 -8.203 1 98.38 132 ARG B CA 1
ATOM 3241 C C . ARG B 1 132 ? 16.078 -29.719 -9.477 1 98.38 132 ARG B C 1
ATOM 3243 O O . ARG B 1 132 ? 17.047 -29.281 -10.094 1 98.38 132 ARG B O 1
ATOM 3250 N N . ARG B 1 133 ? 15.43 -30.703 -9.828 1 98.5 133 ARG B N 1
ATOM 3251 C CA . ARG B 1 133 ? 15.828 -31.5 -10.992 1 98.5 133 ARG B CA 1
ATOM 3252 C C . ARG B 1 133 ? 15.656 -30.688 -12.273 1 98.5 133 ARG B C 1
ATOM 3254 O O . ARG B 1 133 ? 16.562 -30.641 -13.109 1 98.5 133 ARG B O 1
ATOM 3261 N N . VAL B 1 134 ? 14.578 -30.016 -12.414 1 98.75 134 VAL B N 1
ATOM 3262 C CA . VAL B 1 134 ? 14.25 -29.406 -13.695 1 98.75 134 VAL B CA 1
ATOM 3263 C C . VAL B 1 134 ? 14.875 -28.016 -13.773 1 98.75 134 VAL B C 1
ATOM 3265 O O . VAL B 1 134 ? 15 -27.438 -14.859 1 98.75 134 VAL B O 1
ATOM 3268 N N . LEU B 1 135 ? 15.242 -27.422 -12.68 1 98.81 135 LEU B N 1
ATOM 3269 C CA . LEU B 1 135 ? 15.82 -26.078 -12.641 1 98.81 135 LEU B CA 1
ATOM 3270 C C . LEU B 1 135 ? 17.297 -26.125 -13.016 1 98.81 135 LEU B C 1
ATOM 3272 O O . LEU B 1 135 ? 18.047 -26.969 -12.531 1 98.81 135 LEU B O 1
ATOM 3276 N N . ALA B 1 136 ? 17.688 -25.25 -13.891 1 98.62 136 ALA B N 1
ATOM 3277 C CA . ALA B 1 136 ? 19.094 -25.078 -14.211 1 98.62 136 ALA B CA 1
ATOM 3278 C C . ALA B 1 136 ? 19.922 -24.797 -12.961 1 98.62 136 ALA B C 1
ATOM 3280 O O . ALA B 1 136 ? 19.391 -24.281 -11.969 1 98.62 136 ALA B O 1
ATOM 3281 N N . ALA B 1 137 ? 21.188 -25 -13.039 1 97.62 137 ALA B N 1
ATOM 3282 C CA . ALA B 1 137 ? 22.078 -24.859 -11.891 1 97.62 137 ALA B CA 1
ATOM 3283 C C . ALA B 1 137 ? 22.109 -23.406 -11.398 1 97.62 137 ALA B C 1
ATOM 3285 O O . ALA B 1 137 ? 22.25 -23.156 -10.203 1 97.62 137 ALA B O 1
ATOM 3286 N N . ASP B 1 138 ? 21.969 -22.484 -12.297 1 98 138 ASP B N 1
ATOM 3287 C CA . ASP B 1 138 ? 21.984 -21.062 -11.945 1 98 138 ASP B CA 1
ATOM 3288 C C . ASP B 1 138 ? 20.578 -20.484 -11.938 1 98 138 ASP B C 1
ATOM 3290 O O . ASP B 1 138 ? 20.406 -19.266 -12.016 1 98 138 ASP B O 1
ATOM 3294 N N . GLY B 1 139 ? 19.609 -21.375 -11.883 1 98.56 139 GLY B N 1
ATOM 3295 C CA . GLY B 1 139 ? 18.219 -20.938 -11.961 1 98.56 139 GLY B CA 1
ATOM 3296 C C . GLY B 1 139 ? 17.672 -20.438 -10.633 1 98.56 139 GLY B C 1
ATOM 3297 O O . GLY B 1 139 ? 18.344 -20.531 -9.602 1 98.56 139 GLY B O 1
ATOM 3298 N N . LEU B 1 140 ? 16.469 -19.844 -10.68 1 98.81 140 LEU B N 1
ATOM 3299 C CA . LEU B 1 140 ? 15.797 -19.297 -9.508 1 98.81 140 LEU B CA 1
ATOM 3300 C C . LEU B 1 140 ? 14.453 -19.969 -9.297 1 98.81 140 LEU B C 1
ATOM 3302 O O . LEU B 1 140 ? 13.758 -20.312 -10.258 1 98.81 140 LEU B O 1
ATOM 3306 N N . LEU B 1 141 ? 14.133 -20.172 -8.062 1 98.88 141 LEU B N 1
ATOM 3307 C CA . LEU B 1 141 ? 12.789 -20.578 -7.648 1 98.88 141 LEU B CA 1
ATOM 3308 C C . LEU B 1 141 ? 12.094 -19.453 -6.895 1 98.88 141 LEU B C 1
ATOM 3310 O O . LEU B 1 141 ? 12.641 -18.906 -5.934 1 98.88 141 LEU B O 1
ATOM 3314 N N . VAL B 1 142 ? 10.938 -19.016 -7.375 1 98.88 142 VAL B N 1
ATOM 3315 C CA . VAL B 1 142 ? 10.07 -18.094 -6.652 1 98.88 142 VAL B CA 1
ATOM 3316 C C . VAL B 1 142 ? 8.82 -18.828 -6.172 1 98.88 142 VAL B C 1
ATOM 3318 O O . VAL B 1 142 ? 8.023 -19.312 -6.984 1 98.88 142 VAL B O 1
ATOM 3321 N N . ILE B 1 143 ? 8.648 -18.891 -4.867 1 98.69 143 ILE B N 1
ATOM 3322 C CA . ILE B 1 143 ? 7.621 -19.766 -4.312 1 98.69 143 ILE B CA 1
ATOM 3323 C C . ILE B 1 143 ? 6.953 -19.078 -3.119 1 98.69 143 ILE B C 1
ATOM 3325 O O . ILE B 1 143 ? 7.586 -18.297 -2.408 1 98.69 143 ILE B O 1
ATOM 3329 N N . SER B 1 144 ? 5.66 -19.328 -2.955 1 97.19 144 SER B N 1
ATOM 3330 C CA . SER B 1 144 ? 4.953 -18.719 -1.83 1 97.19 144 SER B CA 1
ATOM 3331 C C . SER B 1 144 ? 4.117 -19.75 -1.083 1 97.19 144 SER B C 1
ATOM 3333 O O . SER B 1 144 ? 3.799 -20.812 -1.628 1 97.19 144 SER B O 1
ATOM 3335 N N . SER B 1 145 ? 3.801 -19.484 0.151 1 94.56 145 SER B N 1
ATOM 3336 C CA . SER B 1 145 ? 2.889 -20.234 1.003 1 94.56 145 SER B CA 1
ATOM 3337 C C . SER B 1 145 ? 2.254 -19.344 2.062 1 94.56 145 SER B C 1
ATOM 3339 O O . SER B 1 145 ? 2.891 -18.406 2.561 1 94.56 145 SER B O 1
ATOM 3341 N N . PRO B 1 146 ? 1.013 -19.578 2.367 1 89.19 146 PRO B N 1
ATOM 3342 C CA . PRO B 1 146 ? 0.415 -18.812 3.461 1 89.19 146 PRO B CA 1
ATOM 3343 C C . PRO B 1 146 ? 1.007 -19.156 4.824 1 89.19 146 PRO B C 1
ATOM 3345 O O . PRO B 1 146 ? 1.479 -20.281 5.023 1 89.19 146 PRO B O 1
ATOM 3348 N N . ASP B 1 147 ? 1.001 -18.172 5.617 1 87.38 147 ASP B N 1
ATOM 3349 C CA . ASP B 1 147 ? 1.43 -18.422 6.988 1 87.38 147 ASP B CA 1
ATOM 3350 C C . ASP B 1 147 ? 0.318 -19.078 7.801 1 87.38 147 ASP B C 1
ATOM 3352 O O . ASP B 1 147 ? -0.792 -18.547 7.887 1 87.38 147 ASP B O 1
ATOM 3356 N N . ARG B 1 148 ? 0.668 -20.125 8.406 1 78.12 148 ARG B N 1
ATOM 3357 C CA . ARG B 1 148 ? -0.305 -20.859 9.203 1 78.12 148 ARG B CA 1
ATOM 3358 C C . ARG B 1 148 ? -0.873 -20 10.32 1 78.12 148 ARG B C 1
ATOM 3360 O O . ARG B 1 148 ? -2.074 -20.031 10.594 1 78.12 148 ARG B O 1
ATOM 3367 N N . GLU B 1 149 ? -0.062 -19.234 10.977 1 72.88 149 GLU B N 1
ATOM 3368 C CA . GLU B 1 149 ? -0.457 -18.469 12.148 1 72.88 149 GLU B CA 1
ATOM 3369 C C . GLU B 1 149 ? -1.455 -17.375 11.781 1 72.88 149 GLU B C 1
ATOM 3371 O O . GLU B 1 149 ? -2.443 -17.156 12.484 1 72.88 149 GLU B O 1
ATOM 3376 N N . THR B 1 150 ? -1.222 -16.672 10.734 1 66.81 150 THR B N 1
ATOM 3377 C CA . THR B 1 150 ? -2.059 -15.531 10.367 1 66.81 150 THR B CA 1
ATOM 3378 C C . THR B 1 150 ? -3.268 -15.992 9.562 1 66.81 150 THR B C 1
ATOM 3380 O O . THR B 1 150 ? -4.332 -15.375 9.617 1 66.81 150 THR B O 1
ATOM 3383 N N . TYR B 1 151 ? -3.078 -16.984 8.875 1 61.22 151 TYR B N 1
ATOM 3384 C CA . TYR B 1 151 ? -4.156 -17.469 8.023 1 61.22 151 TYR B CA 1
ATOM 3385 C C . TYR B 1 151 ? -5.281 -18.062 8.852 1 61.22 151 TYR B C 1
ATOM 3387 O O . TYR B 1 151 ? -6.457 -17.938 8.508 1 61.22 151 TYR B O 1
ATOM 3395 N N . ASN B 1 152 ? -4.945 -18.594 9.977 1 53.84 152 ASN B N 1
ATOM 3396 C CA . ASN B 1 152 ? -5.934 -19.234 10.836 1 53.84 152 ASN B CA 1
ATOM 3397 C C . ASN B 1 152 ? -6.371 -18.328 11.977 1 53.84 152 ASN B C 1
ATOM 3399 O O . ASN B 1 152 ? -7.188 -18.719 12.812 1 53.84 152 ASN B O 1
ATOM 3403 N N . ALA B 1 153 ? -5.715 -17.141 12.047 1 51.09 153 ALA B N 1
ATOM 3404 C CA . ALA B 1 153 ? -5.949 -16.281 13.203 1 51.09 153 ALA B CA 1
ATOM 3405 C C . ALA B 1 153 ? -7.406 -15.844 13.273 1 51.09 153 ALA B C 1
ATOM 3407 O O . ALA B 1 153 ? -7.934 -15.578 14.359 1 51.09 153 ALA B O 1
ATOM 3408 N N . ASP B 1 154 ? -8.047 -15.586 12.156 1 47.75 154 ASP B N 1
ATOM 3409 C CA . ASP B 1 154 ? -9.391 -15.039 12.297 1 47.75 154 ASP B CA 1
ATOM 3410 C C . ASP B 1 154 ? -10.391 -16.125 12.695 1 47.75 154 ASP B C 1
ATOM 3412 O O . ASP B 1 154 ? -11.602 -15.883 12.719 1 47.75 154 ASP B O 1
ATOM 3416 N N . GLY B 1 155 ? -9.742 -17.141 13.25 1 47.84 155 GLY B N 1
ATOM 3417 C CA . GLY B 1 155 ? -10.656 -18.156 13.742 1 47.84 155 GLY B CA 1
ATOM 3418 C C . GLY B 1 155 ? -11.367 -18.922 12.633 1 47.84 155 GLY B C 1
ATOM 3419 O O . GLY B 1 155 ? -12.352 -19.609 12.883 1 47.84 155 GLY B O 1
ATOM 3420 N N . ALA B 1 156 ? -10.984 -18.531 11.516 1 46.88 156 ALA B N 1
ATOM 3421 C CA . ALA B 1 156 ? -11.68 -19.203 10.422 1 46.88 156 ALA B CA 1
ATOM 3422 C C . ALA B 1 156 ? -11.32 -20.688 10.383 1 46.88 156 ALA B C 1
ATOM 3424 O O . ALA B 1 156 ? -10.25 -21.094 10.859 1 46.88 156 ALA B O 1
ATOM 3425 N N . ALA B 1 157 ? -12.289 -21.438 10.227 1 49.84 157 ALA B N 1
ATOM 3426 C CA . ALA B 1 157 ? -12.102 -22.875 10.102 1 49.84 157 ALA B CA 1
ATOM 3427 C C . ALA B 1 157 ? -10.961 -23.203 9.141 1 49.84 157 ALA B C 1
ATOM 3429 O O . ALA B 1 157 ? -10.734 -22.469 8.172 1 49.84 157 ALA B O 1
ATOM 3430 N N . PRO B 1 158 ? -10.078 -24.094 9.633 1 54.97 158 PRO B N 1
ATOM 3431 C CA . PRO B 1 158 ? -8.977 -24.5 8.766 1 54.97 158 PRO B CA 1
ATOM 3432 C C . PRO B 1 158 ? -9.422 -24.828 7.34 1 54.97 158 PRO B C 1
ATOM 3434 O O . PRO B 1 158 ? -10.523 -25.344 7.137 1 54.97 158 PRO B O 1
ATOM 3437 N N . ASN B 1 159 ? -8.82 -24.234 6.387 1 58.19 159 ASN B N 1
ATOM 3438 C CA . ASN B 1 159 ? -9.078 -24.531 4.984 1 58.19 159 ASN B CA 1
ATOM 3439 C C . ASN B 1 159 ? -8.836 -26.016 4.684 1 58.19 159 ASN B C 1
ATOM 3441 O O . ASN B 1 159 ? -7.703 -26.5 4.777 1 58.19 159 ASN B O 1
ATOM 3445 N N . PRO B 1 160 ? -9.844 -26.781 4.492 1 57.16 160 PRO B N 1
ATOM 3446 C CA . PRO B 1 160 ? -9.688 -28.219 4.305 1 57.16 160 PRO B CA 1
ATOM 3447 C C . PRO B 1 160 ? -8.75 -28.578 3.15 1 57.16 160 PRO B C 1
ATOM 3449 O O . PRO B 1 160 ? -8.25 -29.703 3.074 1 57.16 160 PRO B O 1
ATOM 3452 N N . TYR B 1 161 ? -8.477 -27.609 2.402 1 63.5 161 TYR B N 1
ATOM 3453 C CA . TYR B 1 161 ? -7.629 -27.891 1.244 1 63.5 161 TYR B CA 1
ATOM 3454 C C . TYR B 1 161 ? -6.16 -27.672 1.576 1 63.5 161 TYR B C 1
ATOM 3456 O O . TYR B 1 161 ? -5.277 -28.062 0.811 1 63.5 161 TYR B O 1
ATOM 3464 N N . HIS B 1 162 ? -6.004 -27.047 2.74 1 70.88 162 HIS B N 1
ATOM 3465 C CA . HIS B 1 162 ? -4.621 -26.938 3.199 1 70.88 162 HIS B CA 1
ATOM 3466 C C . HIS B 1 162 ? -4.191 -28.188 3.961 1 70.88 162 HIS B C 1
ATOM 3468 O O . HIS B 1 162 ? -4.445 -28.297 5.164 1 70.88 162 HIS B O 1
ATOM 3474 N N . VAL B 1 163 ? -3.576 -29.109 3.189 1 71.12 163 VAL B N 1
ATOM 3475 C CA . VAL B 1 163 ? -3.172 -30.406 3.736 1 71.12 163 VAL B CA 1
ATOM 3476 C C . VAL B 1 163 ? -2.1 -30.203 4.805 1 71.12 163 VAL B C 1
ATOM 3478 O O . VAL B 1 163 ? -2.156 -30.812 5.875 1 71.12 163 VAL B O 1
ATOM 3481 N N . ARG B 1 164 ? -1.17 -29.328 4.492 1 80.31 164 ARG B N 1
ATOM 3482 C CA . ARG B 1 164 ? -0.067 -29.047 5.406 1 80.31 164 ARG B CA 1
ATOM 3483 C C . ARG B 1 164 ? 0.324 -27.578 5.355 1 80.31 164 ARG B C 1
ATOM 3485 O O . ARG B 1 164 ? 1.088 -27.156 4.484 1 80.31 164 ARG B O 1
ATOM 3492 N N . GLU B 1 165 ? -0.12 -26.938 6.34 1 83.56 165 GLU B N 1
ATOM 3493 C CA . GLU B 1 165 ? 0.262 -25.531 6.461 1 83.56 165 GLU B CA 1
ATOM 3494 C C . GLU B 1 165 ? 1.621 -25.391 7.141 1 83.56 165 GLU B C 1
ATOM 3496 O O . GLU B 1 165 ? 2.016 -26.234 7.941 1 83.56 165 GLU B O 1
ATOM 3501 N N . LEU B 1 166 ? 2.279 -24.422 6.699 1 89.94 166 LEU B N 1
ATOM 3502 C CA . LEU B 1 166 ? 3.643 -24.234 7.188 1 89.94 166 LEU B CA 1
ATOM 3503 C C . LEU B 1 166 ? 3.773 -22.938 7.969 1 89.94 166 LEU B C 1
ATOM 3505 O O . LEU B 1 166 ? 3.178 -21.922 7.598 1 89.94 166 LEU B O 1
ATOM 3509 N N . SER B 1 167 ? 4.531 -23.078 9.078 1 90.75 167 SER B N 1
ATOM 3510 C CA . SER B 1 167 ? 5.023 -21.844 9.695 1 90.75 167 SER B CA 1
ATOM 3511 C C . SER B 1 167 ? 6.176 -21.25 8.898 1 90.75 167 SER B C 1
ATOM 3513 O O . SER B 1 167 ? 6.703 -21.891 7.984 1 90.75 167 SER B O 1
ATOM 3515 N N . ARG B 1 168 ? 6.531 -20.047 9.25 1 93 168 ARG B N 1
ATOM 3516 C CA . ARG B 1 168 ? 7.664 -19.406 8.594 1 93 168 ARG B CA 1
ATOM 3517 C C . ARG B 1 168 ? 8.906 -20.281 8.68 1 93 168 ARG B C 1
ATOM 3519 O O . ARG B 1 168 ? 9.57 -20.531 7.668 1 93 168 ARG B O 1
ATOM 3526 N N . GLY B 1 169 ? 9.188 -20.703 9.859 1 95.25 169 GLY B N 1
ATOM 3527 C CA . GLY B 1 169 ? 10.367 -21.531 10.07 1 95.25 169 GLY B CA 1
ATOM 3528 C C . GLY B 1 169 ? 10.328 -22.844 9.297 1 95.25 169 GLY B C 1
ATOM 3529 O O . GLY B 1 169 ? 11.336 -23.234 8.703 1 95.25 169 GLY B O 1
ATOM 3530 N N . GLU B 1 170 ? 9.219 -23.531 9.297 1 94.56 170 GLU B N 1
ATOM 3531 C CA . GLU B 1 170 ? 9.055 -24.781 8.562 1 94.56 170 GLU B CA 1
ATOM 3532 C C . GLU B 1 170 ? 9.211 -24.547 7.059 1 94.56 170 GLU B C 1
ATOM 3534 O O . GLU B 1 170 ? 9.828 -25.359 6.363 1 94.56 170 GLU B O 1
ATOM 3539 N N . PHE B 1 171 ? 8.656 -23.484 6.621 1 96.19 171 PHE B N 1
ATOM 3540 C CA . PHE B 1 171 ? 8.742 -23.109 5.211 1 96.19 171 PHE B CA 1
ATOM 3541 C C . PHE B 1 171 ? 10.195 -22.891 4.797 1 96.19 171 PHE B C 1
ATOM 3543 O O . PHE B 1 171 ? 10.656 -23.484 3.814 1 96.19 171 PHE B O 1
ATOM 3550 N N . GLU B 1 172 ? 10.953 -22.172 5.547 1 97 172 GLU B N 1
ATOM 3551 C CA . GLU B 1 172 ? 12.352 -21.891 5.262 1 97 172 GLU B CA 1
ATOM 3552 C C . GLU B 1 172 ? 13.195 -23.156 5.309 1 97 172 GLU B C 1
ATOM 3554 O O . GLU B 1 172 ? 14.055 -23.375 4.445 1 97 172 GLU B O 1
ATOM 3559 N N . THR B 1 173 ? 12.922 -23.938 6.301 1 97.06 173 THR B N 1
ATOM 3560 C CA . THR B 1 173 ? 13.68 -25.172 6.457 1 97.06 173 THR B CA 1
ATOM 3561 C C . THR B 1 173 ? 13.453 -26.094 5.27 1 97.06 173 THR B C 1
ATOM 3563 O O . THR B 1 173 ? 14.406 -26.672 4.727 1 97.06 173 THR B O 1
ATOM 3566 N N . LEU B 1 174 ? 12.219 -26.188 4.938 1 97.06 174 LEU B N 1
ATOM 3567 C CA . LEU B 1 174 ? 11.867 -27.031 3.801 1 97.06 174 LEU B CA 1
ATOM 3568 C C . LEU B 1 174 ? 12.562 -26.547 2.531 1 97.06 174 LEU B C 1
ATOM 3570 O O . LEU B 1 174 ? 13.164 -27.359 1.811 1 97.06 174 LEU B O 1
ATOM 3574 N N . LEU B 1 175 ? 12.562 -25.312 2.238 1 98.25 175 LEU B N 1
ATOM 3575 C CA . LEU B 1 175 ? 13.164 -24.75 1.035 1 98.25 175 LEU B CA 1
ATOM 3576 C C . LEU B 1 175 ? 14.68 -24.922 1.058 1 98.25 175 LEU B C 1
ATOM 3578 O O . LEU B 1 175 ? 15.281 -25.297 0.044 1 98.25 175 LEU B O 1
ATOM 3582 N N . ARG B 1 176 ? 15.281 -24.719 2.217 1 97.69 176 ARG B N 1
ATOM 3583 C CA . ARG B 1 176 ? 16.734 -24.766 2.344 1 97.69 176 ARG B CA 1
ATOM 3584 C C . ARG B 1 176 ? 17.266 -26.172 2.143 1 97.69 176 ARG B C 1
ATOM 3586 O O . ARG B 1 176 ? 18.453 -26.359 1.853 1 97.69 176 ARG B O 1
ATOM 3593 N N . SER B 1 177 ? 16.406 -27.125 2.316 1 96.94 177 SER B N 1
ATOM 3594 C CA . SER B 1 177 ? 16.828 -28.516 2.107 1 96.94 177 SER B CA 1
ATOM 3595 C C . SER B 1 177 ? 17.266 -28.75 0.666 1 96.94 177 SER B C 1
ATOM 3597 O O . SER B 1 177 ? 18.094 -29.609 0.397 1 96.94 177 SER B O 1
ATOM 3599 N N . ARG B 1 178 ? 16.734 -27.953 -0.292 1 97.25 178 ARG B N 1
ATOM 3600 C CA . ARG B 1 178 ? 17.078 -28.141 -1.698 1 97.25 178 ARG B CA 1
ATOM 3601 C C . ARG B 1 178 ? 17.688 -26.859 -2.277 1 97.25 178 ARG B C 1
ATOM 3603 O O . ARG B 1 178 ? 18.438 -26.906 -3.258 1 97.25 178 ARG B O 1
ATOM 3610 N N . PHE B 1 179 ? 17.344 -25.781 -1.67 1 98.19 179 PHE B N 1
ATOM 3611 C CA . PHE B 1 179 ? 17.812 -24.469 -2.082 1 98.19 179 PHE B CA 1
ATOM 3612 C C . PHE B 1 179 ? 18.391 -23.703 -0.896 1 98.19 179 PHE B C 1
ATOM 3614 O O . PHE B 1 179 ? 17.703 -22.875 -0.291 1 98.19 179 PHE B O 1
ATOM 3621 N N . PRO B 1 180 ? 19.641 -23.797 -0.65 1 97.31 180 PRO B N 1
ATOM 3622 C CA . PRO B 1 180 ? 20.234 -23.266 0.578 1 97.31 180 PRO B CA 1
ATOM 3623 C C . PRO B 1 180 ? 20.188 -21.734 0.641 1 97.31 180 PRO B C 1
ATOM 3625 O O . PRO B 1 180 ? 20.203 -21.156 1.73 1 97.31 180 PRO B O 1
ATOM 3628 N N . ALA B 1 181 ? 20.188 -21.078 -0.505 1 97.75 181 ALA B N 1
ATOM 3629 C CA . ALA B 1 181 ? 20.141 -19.609 -0.521 1 97.75 181 ALA B CA 1
ATOM 3630 C C . ALA B 1 181 ? 18.719 -19.109 -0.798 1 97.75 181 ALA B C 1
ATOM 3632 O O . ALA B 1 181 ? 18.094 -19.531 -1.771 1 97.75 181 ALA B O 1
ATOM 3633 N N . LEU B 1 182 ? 18.234 -18.219 0.132 1 97.06 182 LEU B N 1
ATOM 3634 C CA . LEU B 1 182 ? 16.906 -17.688 -0.167 1 97.06 182 LEU B CA 1
ATOM 3635 C C . LEU B 1 182 ? 16.734 -16.297 0.431 1 97.06 182 LEU B C 1
ATOM 3637 O O . LEU B 1 182 ? 17.375 -15.961 1.426 1 97.06 182 LEU B O 1
ATOM 3641 N N . ALA B 1 183 ? 16.078 -15.469 -0.272 1 97 183 ALA B N 1
ATOM 3642 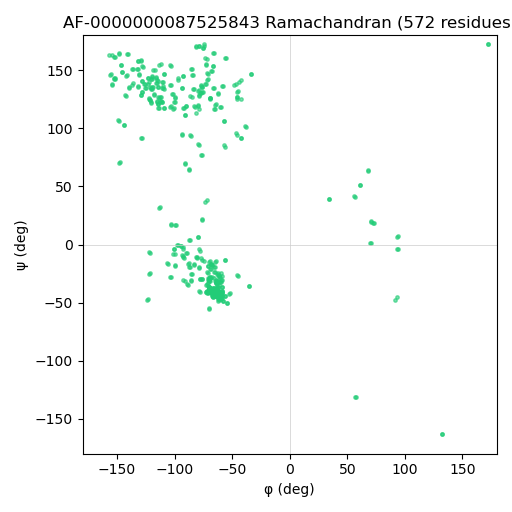C CA . ALA B 1 183 ? 15.508 -14.219 0.22 1 97 183 ALA B CA 1
ATOM 3643 C C . ALA B 1 183 ? 14.016 -14.367 0.514 1 97 183 ALA B C 1
ATOM 3645 O O . ALA B 1 183 ? 13.242 -14.766 -0.358 1 97 183 ALA B O 1
ATOM 3646 N N . LEU B 1 184 ? 13.664 -14.078 1.726 1 97.38 184 LEU B N 1
ATOM 3647 C CA . LEU B 1 184 ? 12.281 -14.258 2.15 1 97.38 184 LEU B CA 1
ATOM 3648 C C . LEU B 1 184 ? 11.562 -12.914 2.229 1 97.38 184 LEU B C 1
ATOM 3650 O O . LEU B 1 184 ? 12.117 -11.938 2.73 1 97.38 184 LEU B O 1
ATOM 3654 N N . TYR B 1 185 ? 10.344 -12.93 1.736 1 96.88 185 TYR B N 1
ATOM 3655 C CA . TYR B 1 185 ? 9.477 -11.7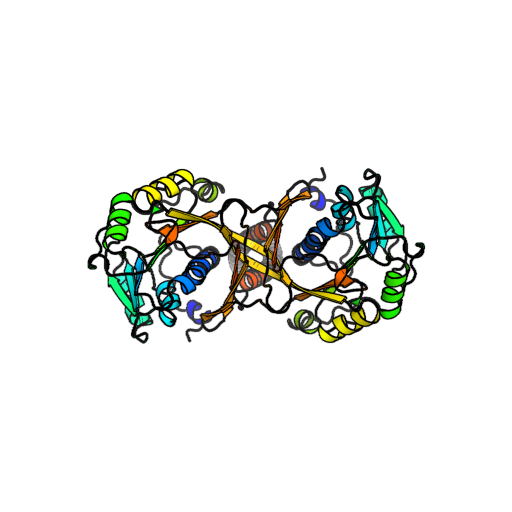58 1.79 1 96.88 185 TYR B CA 1
ATOM 3656 C C . TYR B 1 185 ? 8.203 -12.062 2.57 1 96.88 185 TYR B C 1
ATOM 3658 O O . TYR B 1 185 ? 7.684 -13.18 2.516 1 96.88 185 TYR B O 1
ATOM 3666 N N . GLY B 1 186 ? 7.719 -11.055 3.303 1 94.81 186 GLY B N 1
ATOM 3667 C CA . GLY B 1 186 ? 6.336 -11.062 3.754 1 94.81 186 GLY B CA 1
ATOM 3668 C C . GLY B 1 186 ? 5.395 -10.352 2.801 1 94.81 186 GLY B C 1
ATOM 3669 O O . GLY B 1 186 ? 5.777 -9.383 2.145 1 94.81 186 GLY B O 1
ATOM 3670 N N . GLN B 1 187 ? 4.172 -10.906 2.713 1 92.56 187 GLN B N 1
ATOM 3671 C CA . GLN B 1 187 ? 3.18 -10.266 1.854 1 92.56 187 GLN B CA 1
ATOM 3672 C C . GLN B 1 187 ? 1.874 -10.031 2.607 1 92.56 187 GLN B C 1
ATOM 3674 O O . GLN B 1 187 ? 1.416 -10.898 3.355 1 92.56 187 GLN B O 1
ATOM 3679 N N . LYS B 1 188 ? 1.293 -8.914 2.359 1 87.06 188 LYS B N 1
ATOM 3680 C CA . LYS B 1 188 ? -0.02 -8.609 2.918 1 87.06 188 LYS B CA 1
ATOM 3681 C C . LYS B 1 188 ? -0.765 -7.598 2.049 1 87.06 188 LYS B C 1
ATOM 3683 O O . LYS B 1 188 ? -0.162 -6.664 1.518 1 87.06 188 LYS B O 1
ATOM 3688 N N . LEU B 1 189 ? -1.988 -7.879 1.871 1 81 189 LEU B N 1
ATOM 3689 C CA . LEU B 1 189 ? -2.893 -6.891 1.288 1 81 189 LEU B CA 1
ATOM 3690 C C . LEU B 1 189 ? -3.443 -5.957 2.359 1 81 189 LEU B C 1
ATOM 3692 O O . LEU B 1 189 ? -3.908 -6.414 3.408 1 81 189 LEU B O 1
ATOM 3696 N N . ALA B 1 190 ? -3.287 -4.676 2.113 1 75.19 190 ALA B N 1
ATOM 3697 C CA . ALA B 1 190 ? -3.799 -3.727 3.1 1 75.19 190 ALA B CA 1
ATOM 3698 C C . ALA B 1 190 ? -4.133 -2.387 2.451 1 75.19 190 ALA B C 1
ATOM 3700 O O . ALA B 1 190 ? -3.775 -2.143 1.297 1 75.19 190 ALA B O 1
ATOM 3701 N N . PHE B 1 191 ? -4.902 -1.673 3.199 1 76.12 191 PHE B N 1
ATOM 3702 C CA . PHE B 1 191 ? -5.141 -0.28 2.84 1 76.12 191 PHE B CA 1
ATOM 3703 C C . PHE B 1 191 ? -3.988 0.604 3.301 1 76.12 191 PHE B C 1
ATOM 3705 O O . PHE B 1 191 ? -3.707 0.691 4.5 1 76.12 191 PHE B O 1
ATOM 3712 N N . HIS B 1 192 ? -3.303 1.122 2.305 1 81.69 192 HIS B N 1
ATOM 3713 C CA . HIS B 1 192 ? -2.139 1.942 2.619 1 81.69 192 HIS B CA 1
ATOM 3714 C C . HIS B 1 192 ? -2.271 3.338 2.02 1 81.69 192 HIS B C 1
ATOM 3716 O O . HIS B 1 192 ? -2.814 3.5 0.925 1 81.69 192 HIS B O 1
ATOM 3722 N N . SER B 1 193 ? -1.833 4.297 2.838 1 87.88 193 SER B N 1
ATOM 3723 C CA . SER B 1 193 ? -1.445 5.562 2.223 1 87.88 193 SER B CA 1
ATOM 3724 C C . SER B 1 193 ? -0.01 5.508 1.709 1 87.88 193 SER B C 1
ATOM 3726 O O . SER B 1 193 ? 0.876 4.977 2.381 1 87.88 193 SER B O 1
ATOM 3728 N N . THR B 1 194 ? 0.108 5.98 0.523 1 90.56 194 THR B N 1
ATOM 3729 C CA . THR B 1 194 ? 1.448 5.996 -0.052 1 90.56 194 THR B CA 1
ATOM 3730 C C . THR B 1 194 ? 1.881 7.422 -0.376 1 90.56 194 THR B C 1
ATOM 3732 O O . THR B 1 194 ? 1.077 8.227 -0.85 1 90.56 194 THR B O 1
ATOM 3735 N N . LEU B 1 195 ? 3.098 7.754 -0.042 1 94.38 195 LEU B N 1
ATOM 3736 C CA . LEU B 1 195 ? 3.818 8.945 -0.481 1 94.38 195 LEU B CA 1
ATOM 3737 C C . LEU B 1 195 ? 5.008 8.562 -1.358 1 94.38 195 LEU B C 1
ATOM 3739 O O . LEU B 1 195 ? 5.871 7.789 -0.941 1 94.38 195 LEU B O 1
ATOM 3743 N N . TRP B 1 196 ? 5.066 9.023 -2.566 1 93.19 196 TRP B N 1
ATOM 3744 C CA . TRP B 1 196 ? 6.207 8.727 -3.432 1 93.19 196 TRP B CA 1
ATOM 3745 C C . TRP B 1 196 ? 6.816 10.016 -3.986 1 93.19 196 TRP B C 1
ATOM 3747 O O . TRP B 1 196 ? 6.094 10.953 -4.324 1 93.19 196 TRP B O 1
ATOM 3757 N N . ARG B 1 197 ? 8.086 10.016 -3.979 1 94.12 197 ARG B N 1
ATOM 3758 C CA . ARG B 1 197 ? 8.805 11.18 -4.496 1 94.12 197 ARG B CA 1
ATOM 3759 C C . ARG B 1 197 ? 8.633 11.297 -6.004 1 94.12 197 ARG B C 1
ATOM 3761 O O . ARG B 1 197 ? 8.805 10.32 -6.738 1 94.12 197 ARG B O 1
ATOM 3768 N N . LEU B 1 198 ? 8.211 12.398 -6.426 1 91.56 198 LEU B N 1
ATOM 3769 C CA . LEU B 1 198 ? 8.047 12.633 -7.859 1 91.56 198 LEU B CA 1
ATOM 3770 C C . LEU B 1 198 ? 9.391 12.906 -8.523 1 91.56 198 LEU B C 1
ATOM 3772 O O . LEU B 1 198 ? 10.258 13.547 -7.93 1 91.56 198 LEU B O 1
ATOM 3776 N N . PRO B 1 199 ? 9.633 12.32 -9.68 1 83 199 PRO B N 1
ATOM 3777 C CA . PRO B 1 199 ? 8.586 11.766 -10.539 1 83 199 PRO B CA 1
ATOM 3778 C C . PRO B 1 199 ? 8.445 10.25 -10.391 1 83 199 PRO B C 1
ATOM 3780 O O . PRO B 1 199 ? 7.43 9.68 -10.797 1 83 199 PRO B O 1
ATOM 3783 N N . HIS B 1 200 ? 9.438 9.539 -9.844 1 74.69 200 HIS B N 1
ATOM 3784 C CA . HIS B 1 200 ? 9.422 8.086 -10.031 1 74.69 200 HIS B CA 1
ATOM 3785 C C . HIS B 1 200 ? 9.406 7.363 -8.688 1 74.69 200 HIS B C 1
ATOM 3787 O O . HIS B 1 200 ? 9.164 6.156 -8.633 1 74.69 200 HIS B O 1
ATOM 3793 N N . GLY B 1 201 ? 9.523 8.023 -7.625 1 73.19 201 GLY B N 1
ATOM 3794 C CA . GLY B 1 201 ? 9.531 7.363 -6.328 1 73.19 201 GLY B CA 1
ATOM 3795 C C . GLY B 1 201 ? 10.789 6.555 -6.074 1 73.19 201 GLY B C 1
ATOM 3796 O O . GLY B 1 201 ? 10.773 5.598 -5.297 1 73.19 201 GLY B O 1
ATOM 3797 N N . ASP B 1 202 ? 11.836 6.859 -6.797 1 76.19 202 ASP B N 1
ATOM 3798 C CA . ASP B 1 202 ? 13.086 6.129 -6.645 1 76.19 202 ASP B CA 1
ATOM 3799 C C . ASP B 1 202 ? 13.773 6.477 -5.324 1 76.19 202 ASP B C 1
ATOM 3801 O O . ASP B 1 202 ? 13.641 7.598 -4.828 1 76.19 202 ASP B O 1
ATOM 3805 N N . GLY B 1 203 ? 14.359 5.469 -4.719 1 83 203 GLY B N 1
ATOM 3806 C CA . GLY B 1 203 ? 15.078 5.672 -3.469 1 83 203 GLY B CA 1
ATOM 3807 C C . GLY B 1 203 ? 14.711 4.66 -2.4 1 83 203 GLY B C 1
ATOM 3808 O O . GLY B 1 203 ? 14.188 3.586 -2.707 1 83 203 GLY B O 1
ATOM 3809 N N . SER B 1 204 ? 15.062 5.02 -1.234 1 87.12 204 SER B N 1
ATOM 3810 C CA . SER B 1 204 ? 14.797 4.137 -0.103 1 87.12 204 SER B CA 1
ATOM 3811 C C . SER B 1 204 ? 13.312 4.117 0.241 1 87.12 204 SER B C 1
ATOM 3813 O O . SER B 1 204 ? 12.57 5.023 -0.135 1 87.12 204 SER B O 1
ATOM 3815 N N . ALA B 1 205 ? 12.984 3.041 0.835 1 88 205 ALA B N 1
ATOM 3816 C CA . ALA B 1 205 ? 11.602 2.9 1.263 1 88 205 ALA B CA 1
ATOM 3817 C C . ALA B 1 205 ? 11.484 2.971 2.781 1 88 205 ALA B C 1
ATOM 3819 O O . ALA B 1 205 ? 12.43 2.639 3.5 1 88 205 ALA B O 1
ATOM 3820 N N . GLN B 1 206 ? 10.352 3.541 3.193 1 88 206 GLN B N 1
ATOM 3821 C CA . GLN B 1 206 ? 10.016 3.463 4.613 1 88 206 GLN B CA 1
ATOM 3822 C C . GLN B 1 206 ? 8.57 3.012 4.812 1 88 206 GLN B C 1
ATOM 3824 O O . GLN B 1 206 ? 7.688 3.385 4.039 1 88 206 GLN B O 1
ATOM 3829 N N . THR B 1 207 ? 8.43 2.148 5.727 1 88.06 207 THR B N 1
ATOM 3830 C CA . THR B 1 207 ? 7.102 1.69 6.113 1 88.06 207 THR B CA 1
ATOM 3831 C C . THR B 1 207 ? 6.758 2.154 7.523 1 88.06 207 THR B C 1
ATOM 3833 O O . THR B 1 207 ? 7.496 1.876 8.469 1 88.06 207 THR B O 1
ATOM 3836 N N . LEU B 1 208 ? 5.676 2.861 7.609 1 88.62 208 LEU B N 1
ATOM 3837 C CA . LEU B 1 208 ? 5.227 3.406 8.891 1 88.62 208 LEU B CA 1
ATOM 3838 C C . LEU B 1 208 ? 3.941 2.725 9.352 1 88.62 208 LEU B C 1
ATOM 3840 O O . LEU B 1 208 ? 2.988 2.604 8.578 1 88.62 208 LEU B O 1
ATOM 3844 N N . LEU B 1 209 ? 4.012 2.254 10.539 1 86.38 209 LEU B N 1
ATOM 3845 C CA . LEU B 1 209 ? 2.867 1.561 11.125 1 86.38 209 LEU B CA 1
ATOM 3846 C C . LEU B 1 209 ? 2.402 2.26 12.398 1 86.38 209 LEU B C 1
ATOM 3848 O O . LEU B 1 209 ? 3.195 2.473 13.32 1 86.38 209 LEU B O 1
ATOM 3852 N N . LEU B 1 210 ? 1.155 2.646 12.367 1 82.56 210 LEU B N 1
ATOM 3853 C CA . LEU B 1 210 ? 0.548 3.238 13.555 1 82.56 210 LEU B CA 1
ATOM 3854 C C . LEU B 1 210 ? -0.088 2.164 14.43 1 82.56 210 LEU B C 1
ATOM 3856 O O . LEU B 1 210 ? -0.991 1.45 13.984 1 82.56 210 LEU B O 1
ATOM 3860 N N . ALA B 1 211 ? 0.409 2.066 15.617 1 77.12 211 ALA B N 1
ATOM 3861 C CA . ALA B 1 211 ? -0.106 1.082 16.562 1 77.12 211 ALA B CA 1
ATOM 3862 C C . ALA B 1 211 ? -1.416 1.555 17.188 1 77.12 211 ALA B C 1
ATOM 3864 O O . ALA B 1 211 ? -1.808 2.713 17.016 1 77.12 211 ALA B O 1
ATOM 3865 N N . GLU B 1 212 ? -2.025 0.642 17.906 1 70.06 212 GLU B N 1
ATOM 3866 C CA . GLU B 1 212 ? -3.312 0.926 18.531 1 70.06 212 GLU B CA 1
ATOM 3867 C C . GLU B 1 212 ? -3.18 2.01 19.594 1 70.06 212 GLU B C 1
ATOM 3869 O O . GLU B 1 212 ? -4.09 2.818 19.781 1 70.06 212 GLU B O 1
ATOM 3874 N N . ASP B 1 213 ? -2.064 2.057 20.203 1 69.06 213 ASP B N 1
ATOM 3875 C CA . ASP B 1 213 ? -1.857 3.008 21.281 1 69.06 213 ASP B CA 1
ATOM 3876 C C . ASP B 1 213 ? -1.369 4.352 20.75 1 69.06 213 ASP B C 1
ATOM 3878 O O . ASP B 1 213 ? -1.037 5.25 21.531 1 69.06 213 ASP B O 1
ATOM 3882 N N . GLY B 1 214 ? -1.305 4.426 19.438 1 73.44 214 GLY B N 1
ATOM 3883 C CA . GLY B 1 214 ? -0.89 5.684 18.844 1 73.44 214 GLY B CA 1
ATOM 3884 C C . GLY B 1 214 ? 0.601 5.75 18.562 1 73.44 214 GLY B C 1
ATOM 3885 O O . GLY B 1 214 ? 1.086 6.723 17.984 1 73.44 214 GLY B O 1
ATOM 3886 N N . ALA B 1 215 ? 1.294 4.715 18.953 1 80.12 215 ALA B N 1
ATOM 3887 C CA . ALA B 1 215 ? 2.732 4.688 18.688 1 80.12 215 ALA B CA 1
ATOM 3888 C C . ALA B 1 215 ? 3.021 4.43 17.219 1 80.12 215 ALA B C 1
ATOM 3890 O O . ALA B 1 215 ? 2.336 3.633 16.562 1 80.12 215 ALA B O 1
ATOM 3891 N N . LEU B 1 216 ? 3.967 5.164 16.734 1 84.75 216 LEU B N 1
ATOM 3892 C CA . LEU B 1 216 ? 4.41 4.988 15.352 1 84.75 216 LEU B CA 1
ATOM 3893 C C . LEU B 1 216 ? 5.711 4.195 15.297 1 84.75 216 LEU B C 1
ATOM 3895 O O . LEU B 1 216 ? 6.641 4.461 16.062 1 84.75 216 LEU B O 1
ATOM 3899 N N . ALA B 1 217 ? 5.688 3.207 14.477 1 82.12 217 ALA B N 1
ATOM 3900 C CA . ALA B 1 217 ? 6.895 2.4 14.312 1 82.12 217 ALA B CA 1
ATOM 3901 C C . ALA B 1 217 ? 7.227 2.207 12.836 1 82.12 217 ALA B C 1
ATOM 3903 O O . ALA B 1 217 ? 6.34 2.258 11.977 1 82.12 217 ALA B O 1
ATOM 3904 N N . THR B 1 218 ? 8.516 2.146 12.602 1 80.88 218 THR B N 1
ATOM 3905 C CA . THR B 1 218 ? 8.953 1.646 11.305 1 80.88 218 THR B CA 1
ATOM 3906 C C . THR B 1 218 ? 8.906 0.12 11.273 1 80.88 218 THR B C 1
ATOM 3908 O O . THR B 1 218 ? 9.859 -0.546 11.664 1 80.88 218 THR B O 1
ATOM 3911 N N . ALA B 1 219 ? 7.766 -0.373 10.938 1 78.5 219 ALA B N 1
ATOM 3912 C CA . ALA B 1 219 ? 7.527 -1.813 10.969 1 78.5 219 ALA B CA 1
ATOM 3913 C C . ALA B 1 219 ? 6.461 -2.211 9.953 1 78.5 219 ALA B C 1
ATOM 3915 O O . ALA B 1 219 ? 5.766 -1.352 9.406 1 78.5 219 ALA B O 1
ATOM 3916 N N . HIS B 1 220 ? 6.527 -3.494 9.695 1 79.94 220 HIS B N 1
ATOM 3917 C CA . HIS B 1 220 ? 5.48 -4.059 8.844 1 79.94 220 HIS B CA 1
ATOM 3918 C C . HIS B 1 220 ? 4.461 -4.836 9.672 1 79.94 220 HIS B C 1
ATOM 3920 O O . HIS B 1 220 ? 4.77 -5.305 10.773 1 79.94 220 HIS B O 1
ATOM 3926 N N . GLU B 1 221 ? 3.271 -4.891 9.109 1 77.62 221 GLU B N 1
ATOM 3927 C CA . GLU B 1 221 ? 2.277 -5.785 9.695 1 77.62 221 GLU B CA 1
ATOM 3928 C C . GLU B 1 221 ? 2.691 -7.246 9.555 1 77.62 221 GLU B C 1
ATOM 3930 O O . GLU B 1 221 ? 3.607 -7.562 8.789 1 77.62 221 GLU B O 1
ATOM 3935 N N . ALA B 1 222 ? 2.012 -8.055 10.328 1 81.94 222 ALA B N 1
ATOM 3936 C CA . ALA B 1 222 ? 2.248 -9.492 10.18 1 81.94 222 ALA B CA 1
ATOM 3937 C C . ALA B 1 222 ? 1.866 -9.969 8.789 1 81.94 222 ALA B C 1
ATOM 3939 O O . ALA B 1 222 ? 0.77 -9.68 8.305 1 81.94 222 ALA B O 1
ATOM 3940 N N . PRO B 1 223 ? 2.773 -10.688 8.18 1 88.5 223 PRO B N 1
ATOM 3941 C CA . PRO B 1 223 ? 2.467 -11.148 6.828 1 88.5 223 PRO B CA 1
ATOM 3942 C C . PRO B 1 223 ? 1.406 -12.25 6.812 1 88.5 223 PRO B C 1
ATOM 3944 O O . PRO B 1 223 ? 1.308 -13.031 7.762 1 88.5 223 PRO B O 1
ATOM 3947 N N . VAL B 1 224 ? 0.628 -12.25 5.77 1 85.88 224 VAL B N 1
ATOM 3948 C CA . VAL B 1 224 ? -0.328 -13.328 5.539 1 85.88 224 VAL B CA 1
ATOM 3949 C C . VAL B 1 224 ? 0.334 -14.445 4.734 1 85.88 224 VAL B C 1
ATOM 3951 O O . VAL B 1 224 ? 0.022 -15.617 4.922 1 85.88 224 VAL B O 1
ATOM 3954 N N . TYR B 1 225 ? 1.241 -14.055 3.842 1 91.69 225 TYR B N 1
ATOM 3955 C CA . TYR B 1 225 ? 1.973 -15 3.006 1 91.69 225 TYR B CA 1
ATOM 3956 C C . TYR B 1 225 ? 3.475 -14.758 3.1 1 91.69 225 TYR B C 1
ATOM 3958 O O . TYR B 1 225 ? 3.916 -13.656 3.422 1 91.69 225 TYR B O 1
ATOM 3966 N N . TYR B 1 226 ? 4.156 -15.82 2.854 1 95.94 226 TYR B N 1
ATOM 3967 C CA . TYR B 1 226 ? 5.594 -15.719 2.617 1 95.94 226 TYR B CA 1
ATOM 3968 C C . TYR B 1 226 ? 5.93 -16.016 1.161 1 95.94 226 TYR B C 1
ATOM 3970 O O . TYR B 1 226 ? 5.352 -16.922 0.554 1 95.94 226 TYR B O 1
ATOM 3978 N N . VAL B 1 227 ? 6.734 -15.227 0.59 1 97.62 227 VAL B N 1
ATOM 3979 C CA . VAL B 1 227 ? 7.273 -15.43 -0.75 1 97.62 227 VAL B CA 1
ATOM 3980 C C . VAL B 1 227 ? 8.797 -15.562 -0.681 1 97.62 227 VAL B C 1
ATOM 3982 O O . VAL B 1 227 ? 9.469 -14.719 -0.089 1 97.62 227 VAL B O 1
ATOM 3985 N N . ALA B 1 228 ? 9.328 -16.578 -1.278 1 98.5 228 ALA B N 1
ATOM 3986 C CA . ALA B 1 228 ? 10.773 -16.797 -1.234 1 98.5 228 ALA B CA 1
ATOM 3987 C C . ALA B 1 228 ? 11.367 -16.828 -2.639 1 98.5 228 ALA B C 1
ATOM 3989 O O . ALA B 1 228 ? 10.773 -17.375 -3.564 1 98.5 228 ALA B O 1
ATOM 3990 N N . VAL B 1 229 ? 12.453 -16.156 -2.793 1 98.62 229 VAL B N 1
ATOM 3991 C CA . VAL B 1 229 ? 13.32 -16.312 -3.951 1 98.62 229 VAL B CA 1
ATOM 3992 C C . VAL B 1 229 ? 14.516 -17.188 -3.58 1 98.62 229 VAL B C 1
ATOM 3994 O O . VAL B 1 229 ? 15.328 -16.812 -2.732 1 98.62 229 VAL B O 1
ATOM 3997 N N . CYS B 1 230 ? 14.586 -18.312 -4.25 1 98.69 230 CYS B N 1
ATOM 3998 C CA . CYS B 1 230 ? 15.547 -19.312 -3.838 1 98.69 230 CYS B CA 1
ATOM 3999 C C . CYS B 1 230 ? 16.562 -19.594 -4.945 1 98.69 230 CYS B C 1
ATOM 4001 O O . CYS B 1 230 ? 16.234 -19.469 -6.129 1 98.69 230 CYS B O 1
ATOM 4003 N N . ALA B 1 231 ? 17.75 -19.969 -4.523 1 98.44 231 ALA B N 1
ATOM 4004 C CA . ALA B 1 231 ? 18.828 -20.344 -5.426 1 98.44 231 ALA B CA 1
ATOM 4005 C C . ALA B 1 231 ? 19.734 -21.406 -4.785 1 98.44 231 ALA B C 1
ATOM 4007 O O . ALA B 1 231 ? 19.625 -21.656 -3.582 1 98.44 231 ALA B O 1
ATOM 4008 N N . ARG B 1 232 ? 20.5 -22 -5.641 1 97.31 232 ARG B N 1
ATOM 4009 C CA . ARG B 1 232 ? 21.406 -23.031 -5.16 1 97.31 232 ARG B CA 1
ATOM 4010 C C . ARG B 1 232 ? 22.562 -22.422 -4.363 1 97.31 232 ARG B C 1
ATOM 4012 O O . ARG B 1 232 ? 23.172 -23.109 -3.539 1 97.31 232 ARG B O 1
ATOM 4019 N N . ASP B 1 233 ? 22.797 -21.125 -4.699 1 95.69 233 ASP B N 1
ATOM 4020 C CA . ASP B 1 233 ? 23.891 -20.391 -4.07 1 95.69 233 ASP B CA 1
ATOM 4021 C C . ASP B 1 233 ? 23.531 -18.922 -3.891 1 95.69 233 ASP B C 1
ATOM 4023 O O . ASP B 1 233 ? 22.812 -18.344 -4.715 1 95.69 233 ASP B O 1
ATOM 4027 N N . GLY B 1 234 ? 24.094 -18.359 -2.809 1 95.81 234 GLY B N 1
ATOM 4028 C CA . GLY B 1 234 ? 23.812 -16.969 -2.512 1 95.81 234 GLY B CA 1
ATOM 4029 C C . GLY B 1 234 ? 24.234 -16.016 -3.617 1 95.81 234 GLY B C 1
ATOM 4030 O O . GLY B 1 234 ? 23.594 -14.984 -3.836 1 95.81 234 GLY B O 1
ATOM 4031 N N . ALA B 1 235 ? 25.281 -16.344 -4.305 1 96.06 235 ALA B N 1
ATOM 4032 C CA . ALA B 1 235 ? 25.812 -15.492 -5.371 1 96.06 235 ALA B CA 1
ATOM 4033 C C . ALA B 1 235 ? 24.859 -15.422 -6.555 1 96.06 235 ALA B C 1
ATOM 4035 O O . ALA B 1 235 ? 24.953 -14.523 -7.391 1 96.06 235 ALA B O 1
ATOM 4036 N N . LEU B 1 236 ? 23.938 -16.359 -6.621 1 96.06 236 LEU B N 1
ATOM 4037 C CA . LEU B 1 236 ? 23 -16.438 -7.738 1 96.06 236 LEU B CA 1
ATOM 4038 C C . LEU B 1 236 ? 21.766 -15.586 -7.488 1 96.06 236 LEU B C 1
ATOM 4040 O O . LEU B 1 236 ? 20.984 -15.32 -8.406 1 96.06 236 LEU B O 1
ATOM 4044 N N . LEU B 1 237 ? 21.562 -15.195 -6.211 1 96.88 237 LEU B N 1
ATOM 4045 C CA . LEU B 1 237 ? 20.422 -14.344 -5.91 1 96.88 237 LEU B CA 1
ATOM 4046 C C . LEU B 1 237 ? 20.609 -12.945 -6.504 1 96.88 237 LEU B C 1
ATOM 4048 O O . LEU B 1 237 ? 21.625 -12.297 -6.262 1 96.88 237 LEU B O 1
ATOM 4052 N N . PRO B 1 238 ? 19.703 -12.453 -7.293 1 95.94 238 PRO B N 1
ATOM 4053 C CA . PRO B 1 238 ? 19.812 -11.102 -7.863 1 95.94 238 PRO B CA 1
ATOM 4054 C C . PRO B 1 238 ? 19.531 -10.008 -6.836 1 95.94 238 PRO B C 1
ATOM 4056 O O . PRO B 1 238 ? 19.203 -10.297 -5.684 1 95.94 238 PRO B O 1
ATOM 4059 N N . ALA B 1 239 ? 19.828 -8.773 -7.297 1 92.69 239 ALA B N 1
ATOM 4060 C CA . ALA B 1 239 ? 19.375 -7.641 -6.484 1 92.69 239 ALA B CA 1
ATOM 4061 C C . ALA B 1 239 ? 17.844 -7.594 -6.414 1 92.69 239 ALA B C 1
ATOM 4063 O O . ALA B 1 239 ? 17.172 -7.641 -7.441 1 92.69 239 ALA B O 1
ATOM 4064 N N . LEU B 1 240 ? 17.344 -7.672 -5.242 1 94.12 240 LEU B N 1
ATOM 4065 C CA . LEU B 1 240 ? 15.898 -7.664 -5.008 1 94.12 240 LEU B CA 1
ATOM 4066 C C . LEU B 1 240 ? 15.484 -6.434 -4.211 1 94.12 240 LEU B C 1
ATOM 4068 O O . LEU B 1 240 ? 16.234 -5.953 -3.361 1 94.12 240 LEU B O 1
ATOM 4072 N N . PRO B 1 241 ? 14.367 -5.895 -4.512 1 91.69 241 PRO B N 1
ATOM 4073 C CA . PRO B 1 241 ? 13.922 -4.727 -3.75 1 91.69 241 PRO B CA 1
ATOM 4074 C C . PRO B 1 241 ? 13.609 -5.055 -2.291 1 91.69 241 PRO B C 1
ATOM 4076 O O . PRO B 1 241 ? 13.273 -6.199 -1.971 1 91.69 241 PRO B O 1
ATOM 4079 N N . GLY B 1 242 ? 13.734 -4.062 -1.493 1 91.69 242 GLY B N 1
ATOM 4080 C CA . GLY B 1 242 ? 13.344 -4.219 -0.101 1 91.69 242 GLY B CA 1
ATOM 4081 C C . GLY B 1 242 ? 11.844 -4.145 0.109 1 91.69 242 GLY B C 1
ATOM 4082 O O . GLY B 1 242 ? 11.312 -4.703 1.073 1 91.69 242 GLY B O 1
ATOM 4083 N N . LEU B 1 243 ? 11.227 -3.396 -0.746 1 91.62 243 LEU B N 1
ATOM 4084 C CA . LEU B 1 243 ? 9.781 -3.199 -0.683 1 91.62 243 LEU B CA 1
ATOM 4085 C C . LEU B 1 243 ? 9.18 -3.141 -2.082 1 91.62 243 LEU B C 1
ATOM 4087 O O . LEU B 1 243 ? 9.703 -2.451 -2.961 1 91.62 243 LEU B O 1
ATOM 4091 N N . SER B 1 244 ? 8.18 -3.934 -2.295 1 91.94 244 SER B N 1
ATOM 4092 C CA . SER B 1 244 ? 7.398 -3.906 -3.527 1 91.94 244 SER B CA 1
ATOM 4093 C C . SER B 1 244 ? 5.93 -3.627 -3.242 1 91.94 244 SER B C 1
ATOM 4095 O O . SER B 1 244 ? 5.316 -4.297 -2.406 1 91.94 244 SER B O 1
ATOM 4097 N N . VAL B 1 245 ? 5.445 -2.609 -3.875 1 90.31 245 VAL B N 1
ATOM 4098 C CA . VAL B 1 245 ? 4.043 -2.23 -3.713 1 90.31 245 VAL B CA 1
ATOM 4099 C C . VAL B 1 245 ? 3.303 -2.42 -5.035 1 90.31 245 VAL B C 1
ATOM 4101 O O . VAL B 1 245 ? 3.801 -2.039 -6.094 1 90.31 245 VAL B O 1
ATOM 4104 N N . PHE B 1 246 ? 2.098 -3.029 -4.895 1 90 246 PHE B N 1
ATOM 4105 C CA . PHE B 1 246 ? 1.342 -3.354 -6.098 1 90 246 PHE B CA 1
ATOM 4106 C C . PHE B 1 246 ? -0.079 -2.812 -6.008 1 90 246 PHE B C 1
ATOM 4108 O O . PHE B 1 246 ? -0.73 -2.934 -4.965 1 90 246 PHE B O 1
ATOM 4115 N N . SER B 1 247 ? -0.484 -2.129 -7.102 1 83 247 SER B N 1
ATOM 4116 C CA . SER B 1 247 ? -1.869 -1.688 -7.23 1 83 247 SER B CA 1
ATOM 4117 C C . SER B 1 247 ? -2.367 -1.839 -8.664 1 83 247 SER B C 1
ATOM 4119 O O . SER B 1 247 ? -1.588 -2.152 -9.57 1 83 247 SER B O 1
ATOM 4121 N N . ASP B 1 248 ? -3.742 -1.771 -8.797 1 76.5 248 ASP B N 1
ATOM 4122 C CA . ASP B 1 248 ? -4.328 -1.781 -10.133 1 76.5 248 ASP B CA 1
ATOM 4123 C C . ASP B 1 248 ? -5.035 -0.461 -10.43 1 76.5 248 ASP B C 1
ATOM 4125 O O . ASP B 1 248 ? -5.578 0.178 -9.531 1 76.5 248 ASP B O 1
ATOM 4129 N N . ARG B 1 249 ? -4.945 0.043 -11.656 1 67.69 249 ARG B N 1
ATOM 4130 C CA . ARG B 1 249 ? -5.488 1.339 -12.055 1 67.69 249 ARG B CA 1
ATOM 4131 C C . ARG B 1 249 ? -7 1.377 -11.875 1 67.69 249 ARG B C 1
ATOM 4133 O O . ARG B 1 249 ? -7.582 2.447 -11.688 1 67.69 249 ARG B O 1
ATOM 4140 N N . GLN B 1 250 ? -7.531 0.218 -11.969 1 60.12 250 GLN B N 1
ATOM 4141 C CA . GLN B 1 250 ? -8.984 0.199 -11.867 1 60.12 250 GLN B CA 1
ATOM 4142 C C . GLN B 1 250 ? -9.445 0.29 -10.414 1 60.12 250 GLN B C 1
ATOM 4144 O O . GLN B 1 250 ? -10.617 0.522 -10.141 1 60.12 250 GLN B O 1
ATOM 4149 N N . ALA B 1 251 ? -8.547 0.489 -9.57 1 58.03 251 ALA B N 1
ATOM 4150 C CA . ALA B 1 251 ? -8.852 0.514 -8.141 1 58.03 251 ALA B CA 1
ATOM 4151 C C . ALA B 1 251 ? -9.969 -0.469 -7.801 1 58.03 251 ALA B C 1
ATOM 4153 O O . ALA B 1 251 ? -10.891 -0.131 -7.059 1 58.03 251 ALA B O 1
ATOM 4154 N N . SER B 1 252 ? -9.852 -1.621 -8.492 1 56.06 252 SER B N 1
ATOM 4155 C CA . SER B 1 252 ? -10.938 -2.592 -8.547 1 56.06 252 SER B CA 1
ATOM 4156 C C . SER B 1 252 ? -11.438 -2.941 -7.148 1 56.06 252 SER B C 1
ATOM 4158 O O . SER B 1 252 ? -12.648 -2.951 -6.902 1 56.06 252 SER B O 1
ATOM 4160 N N . VAL B 1 253 ? -10.461 -3.105 -6.262 1 57.25 253 VAL B N 1
ATOM 4161 C CA . VAL B 1 253 ? -10.906 -3.496 -4.93 1 57.25 253 VAL B CA 1
ATOM 4162 C C . VAL B 1 253 ? -11.57 -2.309 -4.238 1 57.25 253 VAL B C 1
ATOM 4164 O O . VAL B 1 253 ? -12.625 -2.453 -3.613 1 57.25 253 VAL B O 1
ATOM 4167 N N . TYR B 1 254 ? -10.93 -1.164 -4.461 1 58.66 254 TYR B N 1
ATOM 4168 C CA . TYR B 1 254 ? -11.469 0.043 -3.852 1 58.66 254 TYR B CA 1
ATOM 4169 C C . TYR B 1 254 ? -12.82 0.407 -4.469 1 58.66 254 TYR B C 1
ATOM 4171 O O . TYR B 1 254 ? -13.758 0.77 -3.76 1 58.66 254 TYR B O 1
ATOM 4179 N N . GLY B 1 255 ? -12.805 0.279 -5.785 1 58.41 255 GLY B N 1
ATOM 4180 C CA . GLY B 1 255 ? -14.07 0.509 -6.465 1 58.41 255 GLY B CA 1
ATOM 4181 C C . GLY B 1 255 ? -15.172 -0.421 -6.004 1 58.41 255 GLY B C 1
ATOM 4182 O O . GLY B 1 255 ? -16.297 0.014 -5.781 1 58.41 255 GLY B O 1
ATOM 4183 N N . HIS B 1 256 ? -14.797 -1.586 -5.852 1 57.62 256 HIS B N 1
ATOM 4184 C CA . HIS B 1 256 ? -15.758 -2.561 -5.348 1 57.62 256 HIS B CA 1
ATOM 4185 C C . HIS B 1 256 ? -16.219 -2.203 -3.939 1 57.62 256 HIS B C 1
ATOM 4187 O O . HIS B 1 256 ? -17.406 -2.262 -3.639 1 57.62 256 HIS B O 1
ATOM 4193 N N . TYR B 1 257 ? -15.234 -1.829 -3.219 1 58.5 257 TYR B N 1
ATOM 4194 C CA . TYR B 1 257 ? -15.547 -1.411 -1.858 1 58.5 257 TYR B CA 1
ATOM 4195 C C . TYR B 1 257 ? -16.547 -0.257 -1.859 1 58.5 257 TYR B C 1
ATOM 4197 O O . TYR B 1 257 ? -17.562 -0.309 -1.171 1 58.5 257 TYR B O 1
ATOM 4205 N N . HIS B 1 258 ? -16.203 0.641 -2.646 1 56.28 258 HIS B N 1
ATOM 4206 C CA . HIS B 1 258 ? -17.062 1.814 -2.719 1 56.28 258 HIS B CA 1
ATOM 4207 C C . HIS B 1 258 ? -18.453 1.444 -3.219 1 56.28 258 HIS B C 1
ATOM 4209 O O . HIS B 1 258 ? -19.469 1.934 -2.695 1 56.28 258 HIS B O 1
ATOM 4215 N N . SER B 1 259 ? -18.5 0.588 -4.215 1 58.94 259 SER B N 1
ATOM 4216 C CA . SER B 1 259 ? -19.781 0.15 -4.758 1 58.94 259 SER B CA 1
ATOM 4217 C C . SER B 1 259 ? -20.594 -0.604 -3.711 1 58.94 259 SER B C 1
ATOM 4219 O O . SER B 1 259 ? -21.812 -0.413 -3.605 1 58.94 259 SER B O 1
ATOM 4221 N N . GLU B 1 260 ? -19.922 -1.335 -2.982 1 59.31 260 GLU B N 1
ATOM 4222 C CA . GLU B 1 260 ? -20.609 -2.121 -1.961 1 59.31 260 GLU B CA 1
ATOM 4223 C C . GLU B 1 260 ? -21.156 -1.228 -0.849 1 59.31 260 GLU B C 1
ATOM 4225 O O . GLU B 1 260 ? -22.25 -1.46 -0.341 1 59.31 260 GLU B O 1
ATOM 4230 N N . ILE B 1 261 ? -20.359 -0.241 -0.57 1 56.97 261 ILE B N 1
ATOM 4231 C CA . ILE B 1 261 ? -20.812 0.692 0.454 1 56.97 261 ILE B CA 1
ATOM 4232 C C . ILE B 1 261 ? -22.062 1.417 -0.031 1 56.97 261 ILE B C 1
ATOM 4234 O O . ILE B 1 261 ? -23.031 1.584 0.725 1 56.97 261 ILE B O 1
ATOM 4238 N N . ARG B 1 262 ? -22.016 1.771 -1.242 1 56.16 262 ARG B N 1
ATOM 4239 C CA . ARG B 1 262 ? -23.188 2.426 -1.822 1 56.16 262 ARG B CA 1
ATOM 4240 C C . ARG B 1 262 ? -24.406 1.503 -1.801 1 56.16 262 ARG B C 1
ATOM 4242 O O . ARG B 1 262 ? -25.516 1.934 -1.477 1 56.16 262 ARG B O 1
ATOM 4249 N N . ARG B 1 263 ? -24.188 0.289 -2.168 1 61.69 263 ARG B N 1
ATOM 4250 C CA . ARG B 1 263 ? -25.266 -0.697 -2.135 1 61.69 263 ARG B CA 1
ATOM 4251 C C . ARG B 1 263 ? -25.828 -0.849 -0.726 1 61.69 263 ARG B C 1
ATOM 4253 O O . ARG B 1 263 ? -27.031 -0.995 -0.547 1 61.69 263 ARG B O 1
ATOM 4260 N N . MET B 1 264 ? -24.984 -0.761 0.199 1 61.25 264 MET B N 1
ATOM 4261 C CA . MET B 1 264 ? -25.406 -0.903 1.589 1 61.25 264 MET B CA 1
ATOM 4262 C C . MET B 1 264 ? -26.312 0.259 2.006 1 61.25 264 MET B C 1
ATOM 4264 O O . MET B 1 264 ? -27.328 0.056 2.664 1 61.25 264 MET B O 1
ATOM 4268 N N . ILE B 1 265 ? -25.844 1.379 1.609 1 59.41 265 ILE B N 1
ATOM 4269 C CA . ILE B 1 265 ? -26.656 2.553 1.92 1 59.41 265 ILE B CA 1
ATOM 4270 C C . ILE B 1 265 ? -28.047 2.4 1.301 1 59.41 265 ILE B C 1
ATOM 4272 O O . ILE B 1 265 ? -29.062 2.654 1.958 1 59.41 265 ILE B O 1
ATOM 4276 N N . HIS B 1 266 ? -28.094 1.899 0.092 1 66.12 266 HIS B N 1
ATOM 4277 C CA . HIS B 1 266 ? -29.359 1.681 -0.587 1 66.12 266 HIS B CA 1
ATOM 4278 C C . HIS B 1 266 ? -30.172 0.602 0.112 1 66.12 266 HIS B C 1
ATOM 4280 O O . HIS B 1 266 ? -31.391 0.734 0.249 1 66.12 266 HIS B O 1
ATOM 4286 N N . ALA B 1 267 ? -29.516 -0.36 0.565 1 69.69 267 ALA B N 1
ATOM 4287 C CA . ALA B 1 267 ? -30.188 -1.448 1.258 1 69.69 267 ALA B CA 1
ATOM 4288 C C . ALA B 1 267 ? -30.812 -0.962 2.564 1 69.69 267 ALA B C 1
ATOM 4290 O O . ALA B 1 267 ? -31.938 -1.343 2.906 1 69.69 267 ALA B O 1
ATOM 4291 N N . ASP B 1 268 ? -30.094 -0.096 3.213 1 70.06 268 ASP B N 1
ATOM 4292 C CA . ASP B 1 268 ? -30.625 0.453 4.457 1 70.06 268 ASP B CA 1
ATOM 4293 C C . ASP B 1 268 ? -31.891 1.279 4.203 1 70.06 268 ASP B C 1
ATOM 4295 O O . ASP B 1 268 ? -32.875 1.183 4.953 1 70.06 268 ASP B O 1
ATOM 4299 N N . HIS B 1 269 ? -31.797 1.987 3.172 1 71.56 269 HIS B N 1
ATOM 4300 C CA . HIS B 1 269 ? -32.969 2.762 2.801 1 71.56 269 HIS B CA 1
ATOM 4301 C C . HIS B 1 269 ? -34.156 1.851 2.451 1 71.56 269 HIS B C 1
ATOM 4303 O O . HIS B 1 269 ? -35.281 2.102 2.869 1 71.56 269 HIS B O 1
ATOM 4309 N N . ARG B 1 270 ? -33.875 0.847 1.715 1 82.38 270 ARG B N 1
ATOM 4310 C CA . ARG B 1 270 ? -34.906 -0.099 1.314 1 82.38 270 ARG B CA 1
ATOM 4311 C C . ARG B 1 270 ? -35.531 -0.795 2.529 1 82.38 270 ARG B C 1
ATOM 4313 O O . ARG B 1 270 ? -36.75 -1.021 2.584 1 82.38 270 ARG B O 1
ATOM 4320 N N . ILE B 1 271 ? -34.75 -1.021 3.453 1 82.5 271 ILE B N 1
ATOM 4321 C CA . ILE B 1 271 ? -35.219 -1.664 4.676 1 82.5 271 ILE B CA 1
ATOM 4322 C C . ILE B 1 271 ? -36.188 -0.733 5.414 1 82.5 271 ILE B C 1
ATOM 4324 O O . ILE B 1 271 ? -37.25 -1.154 5.844 1 82.5 271 ILE B O 1
ATOM 4328 N N . ILE B 1 272 ? -35.781 0.465 5.473 1 81.5 272 ILE B N 1
ATOM 4329 C CA . ILE B 1 272 ? -36.625 1.446 6.137 1 81.5 272 ILE B CA 1
ATOM 4330 C C . ILE B 1 272 ? -37.969 1.545 5.41 1 81.5 272 ILE B C 1
ATOM 4332 O O . ILE B 1 272 ? -39.031 1.559 6.047 1 81.5 272 ILE B O 1
ATOM 4336 N N . GLU B 1 273 ? -37.938 1.521 4.133 1 85.5 273 GLU B N 1
ATOM 4337 C CA . GLU B 1 273 ? -39.156 1.593 3.32 1 85.5 273 GLU B CA 1
ATOM 4338 C C . GLU B 1 273 ? -40.031 0.37 3.541 1 85.5 273 GLU B C 1
ATOM 4340 O O . GLU B 1 273 ? -41.25 0.5 3.721 1 85.5 273 GLU B O 1
ATOM 4345 N N . LEU B 1 274 ? -39.469 -0.729 3.561 1 88.56 274 LEU B N 1
ATOM 4346 C CA . LEU B 1 274 ? -40.219 -1.975 3.707 1 88.56 274 LEU B CA 1
ATOM 4347 C C . LEU B 1 274 ? -40.812 -2.098 5.109 1 88.56 274 LEU B C 1
ATOM 4349 O O . LEU B 1 274 ? -41.938 -2.58 5.281 1 88.56 274 LEU B O 1
ATOM 4353 N N . GLU B 1 275 ? -40.062 -1.664 6.031 1 89.06 275 GLU B N 1
ATOM 4354 C CA . GLU B 1 275 ? -40.562 -1.693 7.398 1 89.06 275 GLU B CA 1
ATOM 4355 C C . GLU B 1 275 ? -41.781 -0.781 7.555 1 89.06 275 GLU B C 1
ATOM 4357 O O . GLU B 1 275 ? -42.75 -1.132 8.242 1 89.06 275 GLU B O 1
ATOM 4362 N N . ARG B 1 276 ? -41.781 0.31 6.914 1 89.69 276 ARG B N 1
ATOM 4363 C CA . ARG B 1 276 ? -42.906 1.214 6.91 1 89.69 276 ARG B CA 1
ATOM 4364 C C . ARG B 1 276 ? -44.125 0.571 6.227 1 89.69 276 ARG B C 1
ATOM 4366 O O . ARG B 1 276 ? -45.25 0.694 6.703 1 89.69 276 ARG B O 1
ATOM 4373 N N . GLU B 1 277 ? -43.875 -0.059 5.133 1 91.56 277 GLU B N 1
ATOM 4374 C CA . GLU B 1 277 ? -44.938 -0.736 4.398 1 91.56 277 GLU B CA 1
ATOM 4375 C C . GLU B 1 277 ? -45.531 -1.861 5.227 1 91.56 277 GLU B C 1
ATOM 4377 O O . GLU B 1 277 ? -46.781 -2.023 5.25 1 91.56 277 GLU B O 1
ATOM 4382 N N . VAL B 1 278 ? -44.781 -2.584 5.848 1 92.12 278 VAL B N 1
ATOM 4383 C CA . VAL B 1 278 ? -45.25 -3.668 6.703 1 92.12 278 VAL B CA 1
ATOM 4384 C C . VAL B 1 278 ? -46.125 -3.107 7.82 1 92.12 278 VAL B C 1
ATOM 4386 O O . VAL B 1 278 ? -47.188 -3.639 8.102 1 92.12 278 VAL B O 1
ATOM 4389 N N . ALA B 1 279 ? -45.688 -2.035 8.406 1 91.75 279 ALA B N 1
ATOM 4390 C CA . ALA B 1 279 ? -46.469 -1.404 9.477 1 91.75 279 ALA B CA 1
ATOM 4391 C C . ALA B 1 279 ? -47.812 -0.925 8.969 1 91.75 279 ALA B C 1
ATOM 4393 O O . ALA B 1 279 ? -48.844 -1.111 9.641 1 91.75 279 ALA B O 1
ATOM 4394 N N . ALA B 1 280 ? -47.844 -0.393 7.824 1 92.69 280 ALA B N 1
ATOM 4395 C CA . ALA B 1 280 ? -49.094 0.105 7.23 1 92.69 280 ALA B CA 1
ATOM 4396 C C . ALA B 1 280 ? -50.062 -1.041 6.914 1 92.69 280 ALA B C 1
ATOM 4398 O O . ALA B 1 280 ? -51.25 -0.94 7.164 1 92.69 280 ALA B O 1
ATOM 4399 N N . LEU B 1 281 ? -49.562 -2.107 6.418 1 91.25 281 LEU B N 1
ATOM 4400 C CA . LEU B 1 281 ? -50.375 -3.258 6.039 1 91.25 281 LEU B CA 1
ATOM 4401 C C . LEU B 1 281 ? -50.938 -3.957 7.273 1 91.25 281 LEU B C 1
ATOM 4403 O O . LEU B 1 281 ? -52.094 -4.402 7.277 1 91.25 281 LEU B O 1
ATOM 4407 N N . ARG B 1 282 ? -50.188 -4.012 8.297 1 91.5 282 ARG B N 1
ATOM 4408 C CA . ARG B 1 282 ? -50.688 -4.598 9.547 1 91.5 282 ARG B CA 1
ATOM 4409 C C . ARG B 1 282 ? -51.812 -3.77 10.148 1 91.5 282 ARG B C 1
ATOM 4411 O O . ARG B 1 282 ? -52.812 -4.32 10.625 1 91.5 282 ARG B O 1
ATOM 4418 N N . ALA B 1 283 ? -51.656 -2.471 10.062 1 91.56 283 ALA B N 1
ATOM 4419 C CA . ALA B 1 283 ? -52.688 -1.576 10.562 1 91.56 283 ALA B CA 1
ATOM 4420 C C . ALA B 1 283 ? -54 -1.733 9.766 1 91.56 283 ALA B C 1
ATOM 4422 O O . ALA B 1 283 ? -55.094 -1.714 10.336 1 91.56 283 ALA B O 1
ATOM 4423 N N . ALA B 1 284 ? -53.938 -1.918 8.523 1 90.88 284 ALA B N 1
ATOM 4424 C CA . ALA B 1 284 ? -55.094 -2.094 7.645 1 90.88 284 ALA B CA 1
ATOM 4425 C C . ALA B 1 284 ? -55.812 -3.406 7.941 1 90.88 284 ALA B C 1
ATOM 4427 O O . ALA B 1 284 ? -57.031 -3.465 7.93 1 90.88 284 ALA B O 1
ATOM 4428 N N . LEU B 1 285 ? -55.125 -4.398 8.18 1 90.94 285 LEU B N 1
ATOM 4429 C CA . LEU B 1 285 ? -55.688 -5.707 8.484 1 90.94 285 LEU B CA 1
ATOM 4430 C C . LEU B 1 285 ? -56.406 -5.68 9.828 1 90.94 285 LEU B C 1
ATOM 4432 O O . LEU B 1 285 ? -57.469 -6.301 9.992 1 90.94 285 LEU B O 1
ATOM 4436 N N . ASP B 1 286 ? -55.844 -4.961 10.797 1 89.12 286 ASP B N 1
ATOM 4437 C CA . ASP B 1 286 ? -56.469 -4.84 12.117 1 89.12 286 ASP B CA 1
ATOM 4438 C C . ASP B 1 286 ? -57.812 -4.098 12.031 1 89.12 286 ASP B C 1
ATOM 4440 O O . ASP B 1 286 ? -58.719 -4.34 12.836 1 89.12 286 ASP B O 1
ATOM 4444 N N . ARG B 1 287 ? -58.031 -3.289 11.023 1 89.44 287 ARG B N 1
ATOM 4445 C CA . ARG B 1 287 ? -59.25 -2.504 10.852 1 89.44 287 ARG B CA 1
ATOM 4446 C C . ARG B 1 287 ? -60.25 -3.25 9.984 1 89.44 287 ARG B C 1
ATOM 4448 O O . ARG B 1 287 ? -61.438 -2.838 9.883 1 89.44 287 ARG B O 1
ATOM 4455 N N . SER B 1 288 ? -59.938 -4.281 9.383 1 79.06 288 SER B N 1
ATOM 4456 C CA . SER B 1 288 ? -60.844 -5.043 8.539 1 79.06 288 SER B CA 1
ATOM 4457 C C . SER B 1 288 ? -61.5 -6.176 9.328 1 79.06 288 SER B C 1
ATOM 4459 O O . SER B 1 288 ? -60.906 -6.719 10.258 1 79.06 288 SER B O 1
#

Foldseek 3Di:
DDDPVNVVPDPQPPPPLVNDDVLGVVFVVQQVVQLLVQCQVVQAQWFEEEEQCFLPPSVVSNLVRHQAYEYEHQDPVSQVNNCVVPVPRPRYHYDYDHLLDDPAAFQQTQEYEYEADLQQDPPNLSNLVSVLGNHHQLHKYKYKFFAPCVQCVVVDDPRPSRPHHDHPVRVLVSNCVRFVDKDKDFDDDDDDDDDADPPPSDDDDFDWDQDPVRDIDRDDDGGRMMIMMTHNDNVSDDDHDPDDDDDDPVNVSVVVVVVVVVVVVVVVVVVVVVVVVVVVVVVVVVVD/DDDPVNVVPDPPPPPPLVNDDVLGVVFVVQQVLQLLVQCQVVQAQWFEEEEQCFLPPSVVSNLVRHQAYEYEHQDPVSQVNNCVVPVPRPRYHYDYDHLLDDPAAFQQTQEYEYEADLQQDPPNLSNLVSVLGNHHQLHKYKYKFFAPCVQCVVVDDPRPSRPHHDHPVRVLVSNCVRFVDKDKDFDDDDDDDDDADPPPSDDDDFDWDQDPVRDIDRDDDGGRMMIMMTHNDNVSDDDHDPDDDDDDPVNVSVVVVVVVVVVVVVVVVVVVVVVVVVVVVVVVVVVD

Organism: NCBI:txid634155

InterPro domains:
  IPR013216 Methyltransferase type 11 [PF08241] (49-143)
  IPR029063 S-adenosyl-L-methionine-dependent methyltransferase superfamily [G3DSA:3.40.50.150] (39-182)
  IPR029063 S-adenosyl-L-methionine-dependent methyltransferase superfamily [SSF53335] (29-178)

Secondary str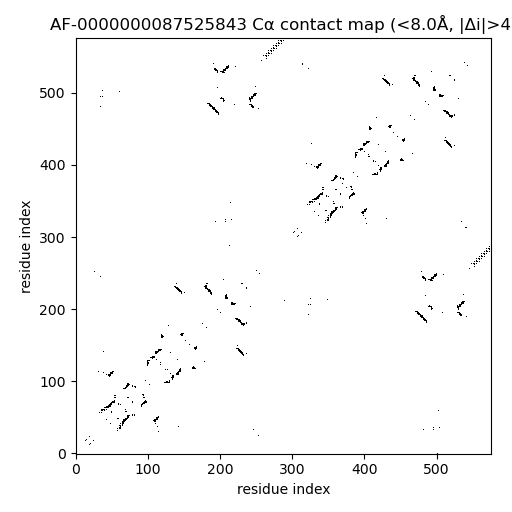ucture (DSSP, 8-state):
---GGGGGSS------SS---HHHHHHHHHHHHHHHHHHHGGGTT-EEEEET-TTSHHHHHHTTTSSEEEEEES-HHHHHHHHHHTTT-TTEEEEE--TTS--S-TT-EEEEEEES-GGG-S-HHHHHHHHHHHEEEEEEEEEEEEBHHHHSTT-----TT-SS-B-HHHHHHHHHTT--EEEEEEEEEEEEEEEEETTT--SBEEEEEE-TTS-EES--PPPSEEEEEEESSGGGPPP--SEEEEEETT-HHHHHHHHHHHHHHHHHHHHHHHHHHHHHHHHHHHH-/---GGGGGSS------SS---HHHHHHHHHHHHHHHHHHHGGGTT-EEEEET-TTSHHHHHHTTTSSEEEEEES-HHHHHHHHHHTTT-TTEEEEE--TTS--S-TT-EEEEEEES-GGG-S-HHHHHHHHHHHEEEEEEEEEEEEBHHHHSTT-----TT-SS-B-HHHHHHHHHTT--EEEEEEEEEEEEEEEEETTT--SBEEEEEE-TTS-EES-PPPPSEEEEEEESSGGGPPP--SEEEEEETT-HHHHHHHHHHHHHHHHHHHHHHHHHHHHHHHHHHHH-

Solvent-accessible surface area (backbone atoms only — not comparable to full-atom values): 29963 Å² total; per-residue (Å²): 131,83,50,79,75,57,59,74,71,50,78,74,72,77,58,78,79,77,45,39,55,78,65,50,37,52,54,54,44,45,50,53,50,39,52,42,59,66,46,30,73,77,31,53,68,24,35,32,35,29,44,56,30,57,66,31,63,56,48,60,68,34,34,85,43,22,59,28,30,39,29,28,23,74,47,58,67,40,35,53,49,24,46,64,73,46,60,85,42,85,45,49,46,66,41,71,39,46,65,58,61,58,94,63,55,69,47,65,25,39,31,38,39,32,62,70,45,60,32,52,35,85,59,47,66,47,26,49,49,37,50,57,45,25,33,26,83,81,21,40,39,37,38,28,35,57,24,41,69,54,64,41,56,83,64,47,73,76,57,84,66,50,67,39,68,31,45,70,67,55,46,50,52,60,46,37,74,75,24,65,18,68,50,48,24,33,26,42,76,44,62,28,30,35,38,30,28,64,93,77,21,66,45,40,44,44,43,38,27,34,40,88,86,65,49,75,40,82,43,78,76,83,40,39,28,38,38,33,44,29,15,65,39,66,87,63,54,71,96,67,61,5,28,38,38,28,40,48,74,67,37,56,68,52,47,47,48,52,50,48,50,52,49,30,56,51,36,53,52,50,39,54,52,41,52,51,49,41,53,53,44,52,54,53,48,71,75,100,134,83,50,78,76,57,59,73,71,51,79,73,71,77,57,78,80,79,44,40,55,79,69,52,38,51,56,53,45,46,49,51,50,38,53,41,60,65,47,29,72,79,31,52,67,22,35,34,35,28,43,58,30,57,65,31,64,58,48,59,67,35,33,85,43,23,60,28,30,38,27,27,23,70,46,58,68,41,34,54,49,26,47,64,73,46,61,85,42,87,45,48,46,66,40,71,40,44,63,59,61,60,95,63,55,71,46,63,24,39,30,36,41,31,62,70,44,60,31,52,36,86,58,47,65,48,27,49,50,38,50,57,44,26,34,25,85,80,22,39,39,38,38,29,36,56,25,41,70,54,62,42,59,81,63,47,74,76,57,85,66,51,67,39,70,31,45,72,67,55,46,51,52,58,47,36,74,75,24,66,18,67,51,50,24,34,26,39,77,43,66,29,29,36,38,29,27,63,93,77,22,66,44,41,42,44,44,38,26,34,41,89,86,66,48,74,39,84,44,79,76,83,42,40,29,38,39,34,44,29,15,67,38,65,87,63,55,70,95,69,60,4,27,37,39,27,39,49,74,68,36,55,68,53,47,46,48,52,51,49,51,52,49,30,54,51,36,53,51,49,40,54,52,40,53,51,50,40,53,54,45,53,56,52,50,72,75,100

pLDDT: mean 82.7, std 20.01, range [21.08, 98.94]

Sequence (576 aa):
MSDPSAIAGQPVLPFTGERFTPECVREIWYEHWHRYAFARTLCSGKRVLDAACGEGYGSAMLAPLASQVIGVDVDAATIAHAQAKYRDLANLRFRHGSVSALDLDDASVDVIVSFETIEHLAEQEAMLAEFRRVLAADGLLVISSPDRETYNADGAAPNPYHVRELSRGEFETLLRSRFPALALYGQKLAFHSTLWRLPHGDGSAQTLLLAEDGALATAHEAPVYYVAVCARDGALLPALPGLSVFSDRQASVYGHYHSEIRRMIHADHRIIELEREVAALRAALDRSMSDPSAIAGQPVLPFTGERFTPECVREIWYEHWHRYAFARTLCSGKRVLDAACGEGYGSAMLAPLASQVIGVDVDAATIAHAQAKYRDLANLRFRHGSVSALDLDDASVDVIVSFETIEHLAEQEAMLAEFRRVLAADGLLVISSPDRETYNADGAAPNPYHVRELSRGEFETLLRSRFPALALYGQKLAFHSTLWRLPHGDGSAQTLLLAEDGALATAHEAPVYYVAVCARDGALLPALPGLSVFSDRQASVYGHYHSEIRRMIHADHRIIELEREVAALRAALDRS

Nearest PDB structures (foldseek):
  3bkw-assembly1_A  TM=6.627E-01  e=8.663E-12  Mesorhizobium japonicum MAFF 303099
  3bkw-assembly1_B  TM=6.703E-01  e=1.538E-11  Mesorhizobium japonicum MAFF 303099
  6wlf-assembly1_A  TM=5.898E-01  e=1.336E-09  Bursaphelenchus xylophilus
  4krg-assembly2_B  TM=5.385E-01  e=3.285E-10  Haemonchus contortus
  6wlf-assembly2_B  TM=5.735E-01  e=3.478E-09  Bursaphelenchus xylophilus